Protein AF-A0AAU9SIA7-F1 (afdb_monomer)

pLDDT: mean 79.31, std 23.94, range [24.92, 98.81]

Mean predicted aligned error: 19.75 Å

Organism: Thlaspi arvense (NCBI:txid13288)

InterPro domains:
  IPR000008 C2 domain [PF00168] (32-119)
  IPR000008 C2 domain [PS50004] (15-132)
  IPR000008 C2 domain [SM00239] (33-128)
  IPR005844 Alpha-D-phosphohexomutase, alpha/beta/alpha domain I [PF02878] (260-401)
  IPR016055 Alpha-D-phosphohexomutase, alpha/beta/alpha I/II/III [SSF53738] (264-435)
  IPR035892 C2 domain superfamily [G3DSA:2.60.40.150] (27-204)
  IPR035892 C2 domain superfamily [SSF49562] (30-117)
  IPR050060 Phosphoglucosamine mutase [PTHR42946] (246-453)

Structure (mmCIF, N/CA/C/O backbone):
data_AF-A0AAU9SIA7-F1
#
_entry.id   AF-A0AAU9SIA7-F1
#
loop_
_atom_site.group_PDB
_atom_site.id
_atom_site.type_symbol
_atom_site.label_atom_id
_atom_site.label_alt_id
_atom_site.label_comp_id
_atom_site.label_asym_id
_atom_site.label_entity_id
_atom_site.label_seq_id
_atom_site.pdbx_PDB_ins_code
_atom_site.Cartn_x
_atom_site.Cartn_y
_atom_site.Cartn_z
_atom_site.occupancy
_atom_site.B_iso_or_equiv
_atom_site.auth_seq_id
_atom_site.auth_comp_id
_atom_site.auth_asym_id
_atom_site.auth_atom_id
_atom_site.pdbx_PDB_model_num
ATOM 1 N N . MET A 1 1 ? 28.183 68.498 29.800 1.00 51.16 1 MET A N 1
ATOM 2 C CA . MET A 1 1 ? 27.433 67.280 29.391 1.00 51.16 1 MET A CA 1
ATOM 3 C C . MET A 1 1 ? 28.199 66.303 28.470 1.00 51.16 1 MET A C 1
ATOM 5 O O . MET A 1 1 ? 27.934 65.109 28.551 1.00 51.16 1 MET A O 1
ATOM 9 N N . ASN A 1 2 ? 29.177 66.721 27.651 1.00 49.84 2 ASN A N 1
ATOM 10 C CA . ASN A 1 2 ? 29.656 65.903 26.511 1.00 49.84 2 ASN A CA 1
ATOM 11 C C . ASN A 1 2 ? 30.495 64.631 26.790 1.00 49.84 2 ASN A C 1
ATOM 13 O O . ASN A 1 2 ? 30.616 63.807 25.888 1.00 49.84 2 ASN A O 1
ATOM 17 N N . ARG A 1 3 ? 31.045 64.397 27.995 1.00 45.75 3 ARG A N 1
ATOM 18 C CA . ARG A 1 3 ? 31.874 63.191 28.264 1.00 45.75 3 ARG A CA 1
ATOM 19 C C . ARG A 1 3 ? 31.085 61.894 28.524 1.00 45.75 3 ARG A C 1
ATOM 21 O O . ARG A 1 3 ? 31.655 60.817 28.382 1.00 45.75 3 ARG A O 1
ATOM 28 N N . LYS A 1 4 ? 29.794 61.955 28.894 1.00 46.28 4 LYS A N 1
ATOM 29 C CA . LYS A 1 4 ? 28.974 60.740 29.119 1.00 46.28 4 LYS A CA 1
ATOM 30 C C . LYS A 1 4 ? 28.433 60.139 27.809 1.00 46.28 4 LYS A C 1
ATOM 32 O O . LYS A 1 4 ? 28.395 58.919 27.685 1.00 46.28 4 LYS A O 1
ATOM 37 N N . PHE A 1 5 ? 28.094 60.966 26.814 1.00 42.12 5 PHE A N 1
ATOM 38 C CA . PHE A 1 5 ? 27.547 60.504 25.527 1.00 42.12 5 PHE A CA 1
ATOM 39 C C . PHE A 1 5 ? 28.580 59.800 24.631 1.00 42.12 5 PHE A C 1
ATOM 41 O O . PHE A 1 5 ? 28.301 58.724 24.104 1.00 42.12 5 PHE A O 1
ATOM 48 N N . THR A 1 6 ? 29.794 60.347 24.501 1.00 47.41 6 THR A N 1
ATOM 49 C CA . THR A 1 6 ? 30.886 59.715 23.730 1.00 47.41 6 THR A CA 1
ATOM 50 C C . THR A 1 6 ? 31.327 58.382 24.329 1.00 47.41 6 THR A C 1
ATOM 52 O O . THR A 1 6 ? 31.588 57.433 23.593 1.00 47.41 6 THR A O 1
ATOM 55 N N . ARG A 1 7 ? 31.348 58.266 25.665 1.00 46.88 7 ARG A N 1
ATOM 56 C CA . ARG A 1 7 ? 31.687 57.005 26.344 1.00 46.88 7 ARG A CA 1
ATOM 57 C C . ARG A 1 7 ? 30.637 55.917 26.092 1.00 46.88 7 ARG A C 1
ATOM 59 O O . ARG A 1 7 ? 31.025 54.770 25.912 1.00 46.88 7 ARG A O 1
ATOM 66 N N . LYS A 1 8 ? 29.346 56.271 26.012 1.00 47.97 8 LYS A N 1
ATOM 67 C CA . LYS A 1 8 ? 28.257 55.321 25.717 1.00 47.97 8 LYS A CA 1
ATOM 68 C C . LYS A 1 8 ? 28.323 54.800 24.271 1.00 47.97 8 LYS A C 1
ATOM 70 O O . LYS A 1 8 ? 28.444 53.592 24.082 1.00 47.97 8 LYS A O 1
ATOM 75 N N . LYS A 1 9 ? 28.423 55.696 23.275 1.00 48.06 9 LYS A N 1
ATOM 76 C CA . LYS A 1 9 ? 28.573 55.319 21.850 1.00 48.06 9 LYS A CA 1
ATOM 77 C C . LYS A 1 9 ? 29.807 54.450 21.569 1.00 48.06 9 LYS A C 1
ATOM 79 O O . LYS A 1 9 ? 29.719 53.504 20.789 1.00 48.06 9 LYS A O 1
ATOM 84 N N . ASN A 1 10 ? 30.944 54.731 22.215 1.00 44.56 10 ASN A N 1
ATOM 85 C CA . ASN A 1 10 ? 32.169 53.926 22.074 1.00 44.56 10 ASN A CA 1
ATOM 86 C C . ASN A 1 10 ? 32.089 52.547 22.754 1.00 44.56 10 ASN A C 1
ATOM 88 O O . ASN A 1 10 ? 32.889 51.667 22.436 1.00 44.56 10 ASN A O 1
ATOM 92 N N . ILE A 1 11 ? 31.171 52.351 23.705 1.00 53.06 11 ILE A N 1
ATOM 93 C CA . ILE A 1 11 ? 30.908 51.041 24.314 1.00 53.06 11 ILE A CA 1
ATOM 94 C C . ILE A 1 11 ? 29.950 50.250 23.420 1.00 53.06 11 ILE A C 1
ATOM 96 O O . ILE A 1 11 ? 30.253 49.107 23.096 1.00 53.06 11 ILE A O 1
ATOM 100 N N . GLU A 1 12 ? 28.870 50.873 22.943 1.00 51.59 12 GLU A N 1
ATOM 101 C CA . GLU A 1 12 ? 27.910 50.267 22.007 1.00 51.59 12 GLU A CA 1
ATOM 102 C C . GLU A 1 12 ? 28.599 49.796 20.710 1.00 51.59 12 GLU A C 1
ATOM 104 O O . GLU A 1 12 ? 28.514 48.616 20.378 1.00 51.59 12 GLU A O 1
ATOM 109 N N . THR A 1 13 ? 29.409 50.636 20.049 1.00 50.31 13 THR A N 1
ATOM 110 C CA . THR A 1 13 ? 30.168 50.217 18.845 1.00 50.31 13 THR A CA 1
ATOM 111 C C . THR A 1 13 ? 31.193 49.116 19.118 1.00 50.31 13 THR A C 1
ATOM 113 O O . THR A 1 13 ? 31.375 48.236 18.279 1.00 50.31 13 THR A O 1
ATOM 116 N N . LYS A 1 14 ? 31.850 49.102 20.288 1.00 49.66 14 LYS A N 1
ATOM 117 C CA . LYS A 1 14 ? 32.759 48.002 20.659 1.00 49.66 14 LYS A CA 1
ATOM 118 C C . LYS A 1 14 ? 32.009 46.705 20.959 1.00 49.66 14 LYS A C 1
ATOM 120 O O . LYS A 1 14 ? 32.539 45.638 20.663 1.00 49.66 14 LYS A O 1
ATOM 125 N N . ILE A 1 15 ? 30.802 46.773 21.520 1.00 54.47 15 ILE A N 1
ATOM 126 C CA . ILE A 1 15 ? 29.936 45.607 21.729 1.00 54.47 15 ILE A CA 1
ATOM 127 C C . ILE A 1 15 ? 29.447 45.071 20.381 1.00 54.47 15 ILE A C 1
ATOM 129 O O . ILE A 1 15 ? 29.557 43.866 20.158 1.00 54.47 15 ILE A O 1
ATOM 133 N N . ASP A 1 16 ? 29.014 45.932 19.458 1.00 54.22 16 ASP A N 1
ATOM 134 C CA . ASP A 1 16 ? 28.589 45.522 18.115 1.00 54.22 16 ASP A CA 1
ATOM 135 C C . ASP A 1 16 ? 29.739 44.918 17.308 1.00 54.22 16 ASP A C 1
ATOM 137 O O . ASP A 1 16 ? 29.610 43.805 16.807 1.00 54.22 16 ASP A O 1
ATOM 141 N N . GLN A 1 17 ? 30.911 45.559 17.260 1.00 52.25 17 GLN A N 1
ATOM 142 C CA . GLN A 1 17 ? 32.085 45.002 16.574 1.00 52.25 17 GLN A CA 1
ATOM 143 C C . GLN A 1 17 ? 32.545 43.679 17.197 1.00 52.25 17 GLN A C 1
ATOM 145 O O . GLN A 1 17 ? 32.912 42.748 16.478 1.00 52.25 17 GLN A O 1
ATOM 150 N N . LYS A 1 18 ? 32.504 43.547 18.531 1.00 51.44 18 LYS A N 1
ATOM 151 C CA . LYS A 1 18 ? 32.840 42.289 19.214 1.00 51.44 18 LYS A CA 1
ATOM 152 C C . LYS A 1 18 ? 31.785 41.212 18.942 1.00 51.44 18 LYS A C 1
ATOM 154 O O . LYS A 1 18 ? 32.153 40.054 18.786 1.00 51.44 18 LYS A O 1
ATOM 159 N N . THR A 1 19 ? 30.511 41.581 18.805 1.00 49.34 19 THR A N 1
ATOM 160 C CA . THR A 1 19 ? 29.396 40.676 18.472 1.00 49.34 19 THR A CA 1
ATOM 161 C C . THR A 1 19 ? 29.426 40.249 17.006 1.00 49.34 19 THR A C 1
ATOM 163 O O . THR A 1 19 ? 29.299 39.060 16.725 1.00 49.34 19 THR A O 1
ATOM 166 N N . GLN A 1 20 ? 29.693 41.166 16.074 1.00 51.66 20 GLN A N 1
ATOM 167 C CA . GLN A 1 20 ? 29.930 40.878 14.658 1.00 51.66 20 GLN A CA 1
ATOM 168 C C . GLN A 1 20 ? 31.168 39.999 14.473 1.00 51.66 20 GLN A C 1
ATOM 170 O O . GLN A 1 20 ? 31.085 38.994 13.777 1.00 51.66 20 GLN A O 1
ATOM 175 N N . ARG A 1 21 ? 32.284 40.285 15.159 1.00 52.16 21 ARG A N 1
ATOM 176 C CA . ARG A 1 21 ? 33.480 39.426 15.133 1.00 52.16 21 ARG A CA 1
ATOM 177 C C . ARG A 1 21 ? 33.203 38.043 15.731 1.00 52.16 21 ARG A C 1
ATOM 179 O O . ARG A 1 21 ? 33.683 37.060 15.187 1.00 52.16 21 ARG A O 1
ATOM 186 N N . LYS A 1 22 ? 32.383 37.938 16.786 1.00 48.84 22 LYS A N 1
ATOM 187 C CA . LYS A 1 22 ? 31.958 36.649 17.369 1.00 48.84 22 LYS A CA 1
ATOM 188 C C . LYS A 1 22 ? 30.966 35.890 16.473 1.00 48.84 22 LYS A C 1
ATOM 190 O O . LYS A 1 22 ? 31.007 34.666 16.457 1.00 48.84 22 LYS A O 1
ATOM 195 N N . LYS A 1 23 ? 30.119 36.588 15.701 1.00 50.69 23 LYS A N 1
ATOM 196 C CA . LYS A 1 23 ? 29.309 36.009 14.611 1.00 50.69 23 LYS A CA 1
ATOM 197 C C . LYS A 1 23 ? 30.199 35.512 13.468 1.00 50.69 23 LYS A C 1
ATOM 199 O O . LYS A 1 23 ? 29.994 34.397 13.015 1.00 50.69 23 LYS A O 1
ATOM 204 N N . ARG A 1 24 ? 31.203 36.291 13.052 1.00 46.19 24 ARG A N 1
ATOM 205 C CA . ARG A 1 24 ? 32.130 35.940 11.965 1.00 46.19 24 ARG A CA 1
ATOM 206 C C . ARG A 1 24 ? 32.984 34.718 12.312 1.00 46.19 24 ARG A C 1
ATOM 208 O O . ARG A 1 24 ? 32.938 33.740 11.583 1.00 46.19 24 ARG A O 1
ATOM 215 N N . LEU A 1 25 ? 33.595 34.705 13.500 1.00 49.53 25 LEU A N 1
ATOM 216 C CA . LEU A 1 25 ? 34.307 33.537 14.041 1.00 49.53 25 LEU A CA 1
ATOM 217 C C . LEU A 1 25 ? 33.399 32.297 14.184 1.00 49.53 25 LEU A C 1
ATOM 219 O O . LEU A 1 25 ? 33.866 31.177 14.043 1.00 49.53 25 LEU A O 1
ATOM 223 N N . LYS A 1 26 ? 32.088 32.471 14.427 1.00 49.59 26 LYS A N 1
ATOM 224 C CA . LYS A 1 26 ? 31.115 31.359 14.425 1.00 49.59 26 LYS A CA 1
ATOM 225 C C . LYS A 1 26 ? 30.812 30.798 13.029 1.00 49.59 26 LYS A C 1
ATOM 227 O O . LYS A 1 26 ? 30.365 29.655 12.958 1.00 49.59 26 LYS A O 1
ATOM 232 N N . MET A 1 27 ? 30.990 31.600 11.976 1.00 47.31 27 MET A N 1
ATOM 233 C CA . MET A 1 27 ? 30.768 31.225 10.572 1.00 47.31 27 MET A CA 1
ATOM 234 C C 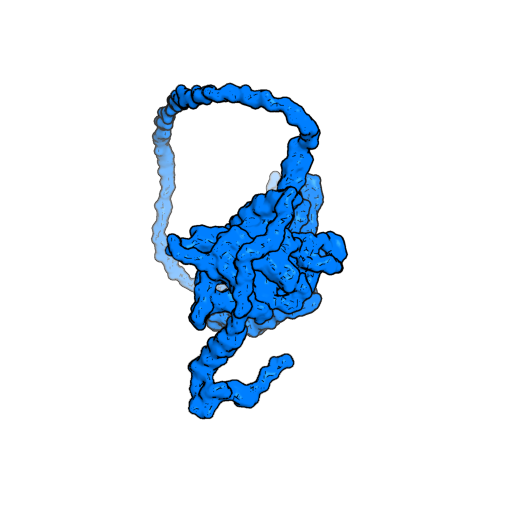. MET A 1 27 ? 32.026 30.621 9.932 1.00 47.31 27 MET A C 1
ATOM 236 O O . MET A 1 27 ? 31.904 29.737 9.097 1.00 47.31 27 MET A O 1
ATOM 240 N N . GLU A 1 28 ? 33.217 31.059 10.353 1.00 48.44 28 GLU A N 1
ATOM 241 C CA . GLU A 1 28 ? 34.524 30.573 9.870 1.00 48.44 28 GLU A CA 1
ATOM 242 C C . GLU A 1 28 ? 34.803 29.087 10.248 1.00 48.44 28 GLU A C 1
ATOM 244 O O . GLU A 1 28 ? 35.730 28.488 9.718 1.00 48.44 28 GLU A O 1
ATOM 249 N N . GLU A 1 29 ? 33.975 28.466 11.105 1.00 55.00 29 GLU A N 1
ATOM 250 C CA . GLU A 1 29 ? 33.994 27.025 11.452 1.00 55.00 29 GLU A CA 1
ATOM 251 C C . GLU A 1 29 ? 32.962 26.164 10.681 1.00 55.00 29 GLU A C 1
ATOM 253 O O . GLU A 1 29 ? 32.796 24.981 10.985 1.00 55.00 29 GLU A O 1
ATOM 258 N N . LEU A 1 30 ? 32.185 26.737 9.755 1.00 57.25 30 LEU A N 1
ATOM 259 C CA . LEU A 1 30 ? 31.137 25.998 9.038 1.00 57.25 30 LEU A CA 1
ATOM 260 C C . LEU A 1 30 ? 31.695 25.295 7.798 1.00 57.25 30 LEU A C 1
ATOM 262 O O . LEU A 1 30 ? 32.313 25.930 6.949 1.00 57.25 30 LEU A O 1
ATOM 266 N N . ALA A 1 31 ? 31.379 24.008 7.640 1.00 69.81 31 ALA A N 1
ATOM 267 C CA . ALA A 1 31 ? 31.553 23.305 6.371 1.00 69.81 31 ALA A CA 1
ATOM 268 C C . ALA A 1 31 ? 30.556 23.819 5.314 1.00 69.81 31 ALA A C 1
ATOM 270 O O . ALA A 1 31 ? 30.897 23.898 4.140 1.00 69.81 31 ALA A O 1
ATOM 271 N N . GLY A 1 32 ? 29.341 24.194 5.737 1.00 86.44 32 GLY A N 1
ATOM 272 C CA . GLY A 1 32 ? 28.326 24.856 4.911 1.00 86.44 32 GLY A CA 1
ATOM 273 C C . GLY A 1 32 ? 26.919 24.733 5.498 1.00 86.44 32 GLY A C 1
ATOM 274 O O . GLY A 1 32 ? 26.761 24.480 6.696 1.00 86.44 32 GLY A O 1
ATOM 275 N N . LEU A 1 33 ? 25.891 24.930 4.669 1.00 92.50 33 LEU A N 1
ATOM 276 C CA . LEU A 1 33 ? 24.486 24.846 5.074 1.00 92.50 33 LEU A CA 1
ATOM 277 C C . LEU A 1 33 ? 23.788 23.678 4.365 1.00 92.50 33 LEU A C 1
ATOM 279 O O . LEU A 1 33 ? 23.807 23.587 3.140 1.00 92.50 33 LEU A O 1
ATOM 283 N N . LEU A 1 34 ? 23.122 22.818 5.135 1.00 95.19 34 LEU A N 1
ATOM 284 C CA . LEU A 1 34 ? 22.286 21.735 4.621 1.00 95.19 34 LEU A CA 1
ATOM 285 C C . LEU A 1 34 ? 20.816 22.130 4.755 1.00 95.19 34 LEU A C 1
ATOM 287 O O . LEU A 1 34 ? 20.315 22.302 5.869 1.00 95.19 34 LEU A O 1
ATOM 291 N N . ARG A 1 35 ? 20.119 22.248 3.627 1.00 97.38 35 ARG A N 1
ATOM 292 C CA . ARG A 1 35 ? 18.672 22.433 3.586 1.00 97.38 35 ARG A CA 1
ATOM 293 C C . ARG A 1 35 ? 17.982 21.077 3.600 1.00 97.38 35 ARG A C 1
ATOM 295 O O . ARG A 1 35 ? 18.260 20.226 2.761 1.00 97.38 35 ARG A O 1
ATOM 302 N N . ILE A 1 36 ? 17.056 20.909 4.536 1.00 98.31 36 ILE A N 1
ATOM 303 C CA . ILE A 1 36 ? 16.201 19.734 4.665 1.00 98.31 36 ILE A CA 1
ATOM 304 C C . ILE A 1 36 ? 14.770 20.192 4.406 1.00 98.31 36 ILE A C 1
ATOM 306 O O . ILE A 1 36 ? 14.149 20.848 5.244 1.00 98.31 36 ILE A O 1
ATOM 310 N N . ARG A 1 37 ? 14.247 19.873 3.223 1.00 98.38 37 ARG A N 1
ATOM 311 C CA . ARG A 1 37 ? 12.842 20.085 2.883 1.00 98.38 37 ARG A CA 1
ATOM 312 C C . ARG A 1 37 ? 12.034 18.910 3.420 1.00 98.38 37 ARG A C 1
ATOM 314 O O . ARG A 1 37 ? 12.098 17.817 2.868 1.00 98.38 37 ARG A O 1
ATOM 321 N N . VAL A 1 38 ? 11.271 19.136 4.482 1.00 98.38 38 VAL A N 1
ATOM 322 C CA . VAL A 1 38 ? 10.319 18.168 5.034 1.00 98.38 38 VAL A CA 1
ATOM 323 C C . VAL A 1 38 ? 9.035 18.266 4.214 1.00 98.38 38 VAL A C 1
ATOM 325 O O . VAL A 1 38 ? 8.311 19.258 4.309 1.00 98.38 38 VAL A O 1
ATOM 328 N N . LYS A 1 39 ? 8.766 17.270 3.362 1.00 98.19 39 LYS A N 1
ATOM 329 C CA . LYS A 1 39 ? 7.631 17.311 2.429 1.00 98.19 39 LYS A CA 1
ATOM 330 C C . LYS A 1 39 ? 6.341 16.910 3.132 1.00 98.19 39 LYS A C 1
ATOM 332 O O . LYS A 1 39 ? 5.441 17.737 3.273 1.00 98.19 39 LYS A O 1
ATOM 337 N N . LYS A 1 40 ? 6.263 15.669 3.615 1.00 98.06 40 LYS A N 1
ATOM 338 C CA . LYS A 1 40 ? 5.059 15.121 4.252 1.00 98.06 40 LYS A CA 1
ATOM 339 C C . LYS A 1 40 ? 5.355 13.990 5.229 1.00 98.06 40 LYS A C 1
ATOM 341 O O . LYS A 1 40 ? 6.380 13.321 5.116 1.00 98.06 40 LYS A O 1
ATOM 346 N N . GLY A 1 41 ? 4.430 13.771 6.156 1.00 97.94 41 GLY A N 1
ATOM 347 C CA . GLY A 1 41 ? 4.329 12.543 6.936 1.00 97.94 41 GLY A CA 1
ATOM 348 C C . GLY A 1 41 ? 3.362 11.567 6.267 1.00 97.94 41 GLY A C 1
ATOM 349 O O . GLY A 1 41 ? 2.404 11.986 5.619 1.00 97.94 41 GLY A O 1
ATOM 350 N N . ILE A 1 42 ? 3.617 10.272 6.418 1.00 97.38 42 ILE A N 1
ATOM 351 C CA . ILE A 1 42 ? 2.838 9.186 5.820 1.00 97.38 42 ILE A CA 1
ATOM 352 C C . ILE A 1 42 ? 2.457 8.222 6.941 1.00 97.38 42 ILE A C 1
ATOM 354 O O . ILE A 1 42 ? 3.335 7.665 7.597 1.00 97.38 42 ILE A O 1
ATOM 358 N N . ASN A 1 43 ? 1.154 8.027 7.160 1.00 95.81 43 ASN A N 1
ATOM 359 C CA . ASN A 1 43 ? 0.592 7.128 8.170 1.00 95.81 43 ASN A CA 1
ATOM 360 C C . ASN A 1 43 ? 1.272 7.261 9.549 1.00 95.81 43 ASN A C 1
ATOM 362 O O . ASN A 1 43 ? 1.670 6.267 10.165 1.00 95.81 43 ASN A O 1
ATOM 366 N N . LEU A 1 44 ? 1.459 8.504 10.003 1.00 95.62 44 LEU A N 1
ATOM 367 C CA . LEU A 1 44 ? 2.013 8.793 11.320 1.00 95.62 44 LEU A CA 1
ATOM 368 C C . LEU A 1 44 ? 1.133 8.178 12.412 1.00 95.62 44 LEU A C 1
ATOM 370 O O . LEU A 1 44 ? -0.066 7.965 12.223 1.00 95.62 44 LEU A O 1
ATOM 374 N N . ALA A 1 45 ? 1.739 7.922 13.566 1.00 90.62 45 ALA A N 1
ATOM 375 C CA . ALA A 1 45 ? 1.021 7.533 14.768 1.00 90.62 45 ALA A CA 1
ATOM 376 C C . ALA A 1 45 ? -0.140 8.475 15.121 1.00 90.62 45 ALA A C 1
ATOM 378 O O . ALA A 1 45 ? -0.237 9.603 14.640 1.00 90.62 45 ALA A O 1
ATOM 379 N N . ARG A 1 46 ? -1.006 7.992 16.009 1.00 89.12 46 ARG A N 1
ATOM 380 C CA . ARG A 1 46 ? -2.095 8.759 16.612 1.00 89.12 46 ARG A CA 1
ATOM 381 C C . ARG A 1 46 ? -1.800 8.940 18.101 1.00 89.12 46 ARG A C 1
ATOM 383 O O . ARG A 1 46 ? -1.461 7.954 18.759 1.00 89.12 46 ARG A O 1
ATOM 390 N N . ARG A 1 47 ? -1.914 10.156 18.637 1.00 88.44 47 ARG A N 1
ATOM 391 C CA . ARG A 1 47 ? -1.820 10.409 20.092 1.00 88.44 47 ARG A CA 1
ATOM 392 C C . ARG A 1 47 ? -3.090 11.058 20.650 1.00 88.44 47 ARG A C 1
ATOM 394 O O . ARG A 1 47 ? -3.501 10.679 21.742 1.00 88.44 47 ARG A O 1
ATOM 401 N N . ASP A 1 48 ? -3.799 11.862 19.858 1.00 73.56 48 ASP A N 1
ATOM 402 C CA . ASP A 1 48 ? -5.161 12.308 20.177 1.00 73.56 48 ASP A CA 1
ATOM 403 C C . ASP A 1 48 ? -6.254 11.277 19.825 1.00 73.56 48 ASP A C 1
ATOM 405 O O . ASP A 1 48 ? -6.055 10.304 19.099 1.00 73.56 48 ASP A O 1
ATOM 409 N N . SER A 1 49 ? -7.476 11.513 20.314 1.00 68.62 49 SER A N 1
ATOM 410 C CA . SER A 1 49 ? -8.620 10.589 20.165 1.00 68.62 49 SER A CA 1
ATOM 411 C C . SER A 1 49 ? -8.930 10.211 18.702 1.00 68.62 49 SER A C 1
ATOM 413 O O . SER A 1 49 ? -9.241 9.058 18.391 1.00 68.62 49 SER A O 1
ATOM 415 N N . LEU A 1 50 ? -8.846 11.180 17.781 1.00 63.16 50 LEU A N 1
ATOM 416 C CA . LEU A 1 50 ? -9.280 11.023 16.385 1.00 63.16 50 LEU A CA 1
ATOM 417 C C . LEU A 1 50 ? -8.159 11.152 15.345 1.00 63.16 50 LEU A C 1
ATOM 419 O O . LEU A 1 50 ? -8.341 10.687 14.220 1.00 63.16 50 LEU A O 1
ATOM 423 N N . SER A 1 51 ? -7.017 11.743 15.692 1.00 83.88 51 SER A N 1
ATOM 424 C CA . SER A 1 51 ? -5.900 12.000 14.775 1.00 83.88 51 SER A CA 1
ATOM 425 C C . SER A 1 51 ? -4.678 12.460 15.583 1.00 83.88 51 SER A C 1
ATOM 427 O O . SER A 1 51 ? -4.549 12.098 16.747 1.00 83.88 51 SER A O 1
ATOM 429 N N . SER A 1 52 ? -3.807 13.258 14.979 1.00 90.38 52 SER A N 1
ATOM 430 C CA . SER A 1 52 ? -2.756 14.010 15.660 1.00 90.38 52 SER A CA 1
ATOM 431 C C . SER A 1 52 ? -2.621 15.399 15.041 1.00 90.38 52 SER A C 1
ATOM 433 O O . SER A 1 52 ? -2.976 15.593 13.874 1.00 90.38 52 SER A O 1
ATOM 435 N N . ASP A 1 53 ? -2.023 16.323 15.782 1.00 93.00 53 ASP A N 1
ATOM 436 C CA . ASP A 1 53 ? -1.530 17.629 15.351 1.00 93.00 53 ASP A CA 1
ATOM 437 C C . ASP A 1 53 ? 0.009 17.579 15.132 1.00 93.00 53 ASP A C 1
ATOM 439 O O . ASP A 1 53 ? 0.778 18.195 15.884 1.00 93.00 53 ASP A O 1
ATOM 443 N N . PRO A 1 54 ? 0.538 16.833 14.138 1.00 96.62 54 PRO A N 1
ATOM 444 C CA . PRO A 1 54 ? 1.967 16.563 14.060 1.00 96.62 54 PRO A CA 1
ATOM 445 C C . PRO A 1 54 ? 2.813 17.774 13.634 1.00 96.62 54 PRO A C 1
ATOM 447 O O . PRO A 1 54 ? 2.497 18.529 12.704 1.00 96.62 54 PRO A O 1
ATOM 450 N N . PHE A 1 55 ? 3.982 17.898 14.261 1.00 97.31 55 PHE A N 1
ATOM 451 C CA . PHE A 1 55 ? 5.078 18.765 13.827 1.00 97.31 55 PHE A CA 1
ATOM 452 C C . PHE A 1 55 ? 6.426 18.045 13.896 1.00 97.31 55 PHE A C 1
ATOM 454 O O . PHE A 1 55 ? 6.649 17.164 14.728 1.00 97.31 55 PHE A O 1
ATOM 461 N N . VAL A 1 56 ? 7.353 18.456 13.030 1.00 97.88 56 VAL A N 1
ATOM 462 C CA . VAL A 1 56 ? 8.706 17.891 12.973 1.00 97.88 56 VAL A CA 1
ATOM 463 C C . VAL A 1 56 ? 9.696 18.754 13.747 1.00 97.88 56 VAL A C 1
ATOM 465 O O . VAL A 1 56 ? 9.658 19.986 13.709 1.00 97.88 56 VAL A O 1
ATOM 468 N N . VAL A 1 57 ? 10.619 18.094 14.436 1.00 98.12 57 VAL A N 1
ATOM 469 C CA . VAL A 1 57 ? 11.790 18.684 15.076 1.00 98.12 57 VAL A CA 1
ATOM 470 C C . VAL A 1 57 ? 13.037 18.035 14.493 1.00 98.12 57 VAL A C 1
ATOM 472 O O . VAL A 1 57 ? 13.192 16.820 14.573 1.00 98.12 57 VAL A O 1
ATOM 475 N N . ILE A 1 58 ? 13.947 18.842 13.953 1.00 98.06 58 ILE A N 1
ATOM 476 C CA . ILE A 1 58 ? 15.260 18.383 13.493 1.00 98.06 58 ILE A CA 1
ATOM 477 C C . ILE A 1 58 ? 16.321 18.820 14.504 1.00 98.06 58 ILE A C 1
ATOM 479 O O . ILE A 1 58 ? 16.350 19.987 14.904 1.00 98.06 58 ILE A O 1
ATOM 483 N N . THR A 1 59 ? 17.203 17.907 14.914 1.00 96.44 59 THR A N 1
ATOM 484 C CA . THR A 1 59 ? 18.333 18.204 15.808 1.00 96.44 59 THR A CA 1
ATOM 485 C C . THR A 1 59 ? 19.667 17.758 15.225 1.00 96.44 59 THR A C 1
ATOM 487 O O . THR A 1 59 ? 19.756 16.717 14.582 1.00 96.44 59 THR A O 1
ATOM 490 N N . MET A 1 60 ? 20.717 18.539 15.480 1.00 93.94 60 MET A N 1
ATOM 491 C CA . MET A 1 60 ? 22.106 18.167 15.200 1.00 93.94 60 MET A CA 1
ATOM 492 C C . MET A 1 60 ? 23.022 18.895 16.189 1.00 93.94 60 MET A C 1
ATOM 494 O O . MET A 1 60 ? 23.081 20.130 16.199 1.00 93.94 60 MET A O 1
ATOM 498 N N . GLY A 1 61 ? 23.676 18.139 17.072 1.00 89.06 61 GLY A N 1
ATOM 499 C CA . GLY A 1 61 ? 24.478 18.692 18.164 1.00 89.06 61 GLY A CA 1
ATOM 500 C C . GLY A 1 61 ? 23.666 19.649 19.045 1.00 89.06 61 GLY A C 1
ATOM 501 O O . GLY A 1 61 ? 22.722 19.247 19.720 1.00 89.06 61 GLY A O 1
ATOM 502 N N . THR A 1 62 ? 24.025 20.936 19.025 1.00 87.69 62 THR A N 1
ATOM 503 C CA . THR A 1 62 ? 23.317 22.004 19.766 1.00 87.69 62 THR A CA 1
ATOM 504 C C . THR A 1 62 ? 22.215 22.707 18.963 1.00 87.69 62 THR A C 1
ATOM 506 O O . THR A 1 62 ? 21.508 23.556 19.506 1.00 87.69 62 THR A O 1
ATOM 509 N N . GLN A 1 63 ? 22.053 22.386 17.676 1.00 92.69 63 GLN A N 1
ATOM 510 C CA . GLN A 1 63 ? 21.019 22.968 16.822 1.00 92.69 63 GLN A CA 1
ATOM 511 C C . GLN A 1 63 ? 19.708 22.194 16.967 1.00 92.69 63 GLN A C 1
ATOM 513 O O . GLN A 1 63 ? 19.695 20.964 16.935 1.00 92.69 63 GLN A O 1
ATOM 518 N N . LYS A 1 64 ? 18.602 22.932 17.097 1.00 95.44 64 LYS A N 1
ATOM 519 C CA . LYS A 1 64 ? 17.234 22.409 17.136 1.00 95.44 64 LYS A CA 1
ATOM 520 C C . LYS A 1 64 ? 16.340 23.313 16.294 1.00 95.44 64 LYS A C 1
ATOM 522 O O . LYS A 1 64 ? 16.193 24.491 16.611 1.00 95.44 64 LYS A O 1
ATOM 527 N N . LEU A 1 65 ? 15.752 22.757 15.243 1.00 95.94 65 LEU A N 1
ATOM 528 C CA . LEU A 1 65 ? 14.786 23.417 14.370 1.00 95.94 65 LEU A CA 1
ATOM 529 C C . LEU A 1 65 ? 13.418 22.767 14.594 1.00 95.94 65 LEU A C 1
ATOM 531 O O . LEU A 1 65 ? 13.336 21.546 14.699 1.00 95.94 65 LEU A O 1
ATOM 535 N N . LYS A 1 66 ? 12.355 23.568 14.689 1.00 96.00 66 LYS A N 1
ATOM 536 C CA . LYS A 1 66 ? 10.965 23.100 14.784 1.00 96.00 66 LYS A CA 1
ATOM 537 C C . LYS A 1 66 ? 10.211 23.614 13.562 1.00 96.00 66 LYS A C 1
ATOM 539 O O . LYS A 1 66 ? 10.233 24.818 13.325 1.00 96.00 66 LYS A O 1
ATOM 544 N N . GLY A 1 67 ? 9.563 22.707 12.839 1.00 95.12 67 GLY A N 1
ATOM 545 C CA . GLY A 1 67 ? 8.634 23.040 11.766 1.00 95.12 67 GLY A CA 1
ATOM 546 C C . GLY A 1 67 ? 7.230 23.376 12.273 1.00 95.12 67 GLY A C 1
ATOM 547 O O . GLY A 1 67 ? 6.932 23.314 13.475 1.00 95.12 67 GLY A O 1
ATOM 548 N N . ARG A 1 68 ? 6.353 23.721 11.334 1.00 94.12 68 ARG A N 1
ATOM 549 C CA . ARG A 1 68 ? 4.940 24.019 11.558 1.00 94.12 68 ARG A CA 1
ATOM 550 C C . ARG A 1 68 ? 4.166 22.787 12.027 1.00 94.12 68 ARG A C 1
ATOM 552 O O . ARG A 1 68 ? 4.465 21.651 11.660 1.00 94.12 68 ARG A O 1
ATOM 559 N N . THR A 1 69 ? 3.113 23.039 12.791 1.00 95.62 69 THR A N 1
ATOM 560 C CA . THR A 1 69 ? 2.096 22.034 13.106 1.00 95.62 69 THR A CA 1
ATOM 561 C C . THR A 1 69 ? 1.054 21.989 11.992 1.00 95.62 69 THR A C 1
ATOM 563 O O . THR A 1 69 ? 0.611 23.040 11.525 1.00 95.62 69 THR A O 1
ATOM 566 N N . VAL A 1 70 ? 0.647 20.786 11.589 1.00 93.62 70 VAL A N 1
ATOM 567 C CA . VAL A 1 70 ? -0.556 20.554 10.774 1.00 93.62 70 VAL A CA 1
ATOM 568 C C . VAL A 1 70 ? -1.589 19.912 11.691 1.00 93.62 70 VAL A C 1
ATOM 570 O O . VAL A 1 70 ? -1.257 18.937 12.349 1.00 93.62 70 VAL A O 1
ATOM 573 N N . MET A 1 71 ? -2.802 20.461 11.769 1.00 91.12 71 MET A N 1
ATOM 574 C CA . MET A 1 71 ? -3.804 19.978 12.727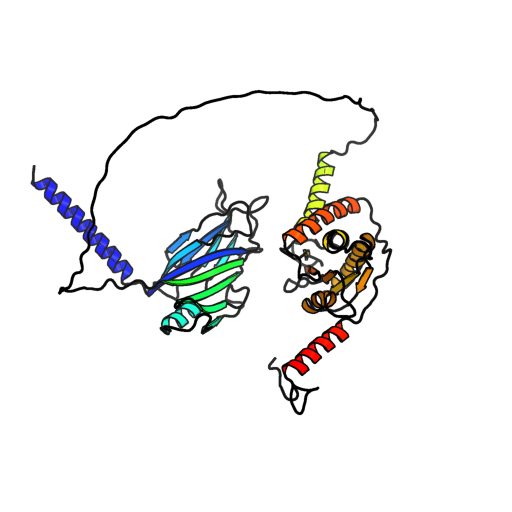 1.00 91.12 71 MET A CA 1
ATOM 575 C C . MET A 1 71 ? -4.583 18.769 12.197 1.00 91.12 71 MET A C 1
ATOM 577 O O . MET A 1 71 ? -4.896 18.711 11.004 1.00 91.12 71 MET A O 1
ATOM 581 N N . ASN A 1 72 ? -4.961 17.866 13.100 1.00 87.31 72 ASN A N 1
ATOM 582 C CA . ASN A 1 72 ? -5.879 16.746 12.910 1.00 87.31 72 ASN A CA 1
ATOM 583 C C . ASN A 1 72 ? -5.556 15.855 11.692 1.00 87.31 72 ASN A C 1
ATOM 585 O O . ASN A 1 72 ? -6.458 15.322 11.043 1.00 87.31 72 ASN A O 1
ATOM 589 N N . ASN A 1 73 ? -4.276 15.652 11.365 1.00 91.25 73 ASN A N 1
ATOM 590 C CA . ASN A 1 73 ? -3.866 14.913 10.172 1.00 91.25 73 ASN A CA 1
ATOM 591 C C . ASN A 1 73 ? -2.588 14.074 10.372 1.00 91.25 73 ASN A C 1
ATOM 593 O O . ASN A 1 73 ? -1.478 14.591 10.277 1.00 91.25 73 ASN A O 1
ATOM 597 N N . CYS A 1 74 ? -2.742 12.752 10.517 1.00 93.50 74 CYS A N 1
ATOM 598 C CA . CYS A 1 74 ? -1.643 11.770 10.515 1.00 93.50 74 CYS A CA 1
ATOM 599 C C . CYS A 1 74 ? -0.945 11.575 9.142 1.00 93.50 74 CYS A C 1
ATOM 601 O O . CYS A 1 74 ? 0.015 10.812 9.046 1.00 93.50 74 CYS A O 1
ATOM 603 N N . ASN A 1 75 ? -1.389 12.253 8.078 1.00 96.62 75 ASN A N 1
ATOM 604 C CA . ASN A 1 75 ? -0.726 12.334 6.767 1.00 96.62 75 ASN A CA 1
ATOM 605 C C . ASN A 1 75 ? -0.456 13.812 6.390 1.00 96.62 75 ASN A C 1
ATOM 607 O O . ASN A 1 75 ? -1.022 14.327 5.419 1.00 96.62 75 ASN A O 1
ATOM 611 N N . PRO A 1 76 ? 0.325 14.553 7.197 1.00 97.06 76 PRO A N 1
ATOM 612 C CA . PRO A 1 76 ? 0.469 15.996 7.062 1.00 97.06 76 PRO A CA 1
ATOM 613 C C . PRO A 1 76 ? 1.357 16.359 5.872 1.00 97.06 76 PRO A C 1
ATOM 615 O O . PRO A 1 76 ? 2.468 15.851 5.745 1.00 97.06 76 PRO A O 1
ATOM 618 N N . GLU A 1 77 ? 0.934 17.317 5.051 1.00 97.56 77 GLU A N 1
ATOM 619 C CA . GLU A 1 77 ? 1.826 17.978 4.096 1.00 97.56 77 GLU A CA 1
ATOM 620 C C . GLU A 1 77 ? 2.442 19.221 4.748 1.00 97.56 77 GLU A C 1
ATOM 622 O O . GLU A 1 77 ? 1.772 20.235 4.969 1.00 97.56 77 GLU A O 1
ATOM 627 N N . TRP A 1 78 ? 3.731 19.159 5.080 1.00 97.69 78 TRP A N 1
ATOM 628 C CA . TRP A 1 78 ? 4.467 20.289 5.652 1.00 97.69 78 TRP A CA 1
ATOM 629 C C . TRP A 1 78 ? 5.058 21.188 4.565 1.00 97.69 78 TRP A C 1
ATOM 631 O O . TRP A 1 78 ? 4.896 22.405 4.640 1.00 97.69 78 TRP A O 1
ATOM 641 N N . ASN A 1 79 ? 5.686 20.596 3.544 1.00 96.81 79 ASN A N 1
ATOM 642 C CA . ASN A 1 79 ? 6.379 21.284 2.449 1.00 96.81 79 ASN A CA 1
ATOM 643 C C . ASN A 1 79 ? 7.276 22.445 2.933 1.00 96.81 79 ASN A C 1
ATOM 645 O O . ASN A 1 79 ? 7.310 23.521 2.335 1.00 96.81 79 ASN A O 1
ATOM 649 N N . GLU A 1 80 ? 7.993 22.219 4.034 1.00 95.31 80 GLU A N 1
ATOM 650 C CA . GLU A 1 80 ? 8.734 23.235 4.785 1.00 95.31 80 GLU A CA 1
ATOM 651 C C . GLU A 1 80 ? 10.246 23.008 4.692 1.00 95.31 80 GLU A C 1
ATOM 653 O O . GLU A 1 80 ? 10.718 21.873 4.709 1.00 95.31 80 GLU A O 1
ATOM 658 N N . GLU A 1 81 ? 11.021 24.089 4.601 1.00 97.75 81 GLU A N 1
ATOM 659 C CA . GLU A 1 81 ? 12.479 24.038 4.474 1.00 97.75 81 GLU A CA 1
ATOM 660 C C . GLU A 1 81 ? 13.167 24.424 5.789 1.00 97.75 81 GLU A C 1
ATOM 662 O O . GLU A 1 81 ? 13.096 25.570 6.232 1.00 97.75 81 GLU A O 1
ATOM 667 N N . LEU A 1 82 ? 13.871 23.468 6.397 1.00 96.75 82 LEU A N 1
ATOM 668 C CA . LEU A 1 82 ? 14.636 23.647 7.629 1.00 96.75 82 LEU A CA 1
ATOM 669 C C . LEU A 1 82 ? 16.137 23.554 7.314 1.00 96.75 82 LEU A C 1
ATOM 671 O O . LEU A 1 82 ? 16.607 22.534 6.814 1.00 96.75 82 LEU A O 1
ATOM 675 N N . THR A 1 83 ? 16.903 24.610 7.601 1.00 96.69 83 THR A N 1
ATOM 676 C CA . THR A 1 83 ? 18.327 24.701 7.219 1.00 96.69 83 THR A CA 1
ATOM 677 C C . THR A 1 83 ? 19.254 24.573 8.427 1.00 96.69 83 THR A C 1
ATOM 679 O O . THR A 1 83 ? 19.265 25.441 9.301 1.00 96.69 83 THR A O 1
ATOM 682 N N . LEU A 1 84 ? 20.066 23.513 8.457 1.00 93.94 84 LEU A N 1
ATOM 683 C CA . LEU A 1 84 ? 21.108 23.275 9.460 1.00 93.94 84 LEU A CA 1
ATOM 684 C C . LEU A 1 84 ? 22.461 23.834 9.009 1.00 93.94 84 LEU A C 1
ATOM 686 O O . LEU A 1 84 ? 22.823 23.740 7.837 1.00 93.94 84 LEU A O 1
ATOM 690 N N . ALA A 1 85 ? 23.255 24.336 9.954 1.00 91.62 85 ALA A N 1
ATOM 691 C CA . ALA A 1 85 ? 24.641 24.716 9.704 1.00 91.62 85 ALA A CA 1
ATOM 692 C C . ALA A 1 85 ? 25.583 23.550 10.038 1.00 91.62 85 ALA A C 1
ATOM 694 O O . ALA A 1 85 ? 25.764 23.207 11.208 1.00 91.62 85 ALA A O 1
ATOM 695 N N . ILE A 1 86 ? 26.175 22.923 9.020 1.00 89.31 86 ILE A N 1
ATOM 696 C CA . ILE A 1 86 ? 27.041 21.751 9.182 1.00 89.31 86 ILE A CA 1
ATOM 697 C C . ILE A 1 86 ? 28.426 22.199 9.657 1.00 89.31 86 ILE A C 1
ATOM 699 O O . ILE A 1 86 ? 29.142 22.893 8.938 1.00 89.31 86 ILE A O 1
ATOM 703 N N . LYS A 1 87 ? 28.801 21.787 10.874 1.00 81.94 87 LYS A N 1
ATOM 704 C CA . LYS A 1 87 ? 30.151 21.961 11.443 1.00 81.94 87 LYS A CA 1
ATOM 705 C C . LYS A 1 87 ? 30.963 20.682 11.346 1.00 81.94 87 LYS A C 1
ATOM 707 O O . LYS A 1 87 ? 31.987 20.632 10.672 1.00 81.94 87 LYS A O 1
ATOM 712 N N . HIS A 1 88 ? 30.468 19.631 11.989 1.00 78.94 88 HIS A N 1
ATOM 713 C CA . HIS A 1 88 ? 31.120 18.334 12.041 1.00 78.94 88 HIS A CA 1
ATOM 714 C C . HIS A 1 88 ? 30.232 17.308 11.321 1.00 78.94 88 HIS A C 1
ATOM 716 O O . HIS A 1 88 ? 29.147 17.005 11.811 1.00 78.94 88 HIS A O 1
ATOM 722 N N . PRO A 1 89 ? 30.658 16.743 10.174 1.00 78.50 89 PRO A N 1
ATOM 723 C CA . PRO A 1 89 ? 29.820 15.860 9.350 1.00 78.50 89 PRO A CA 1
ATOM 724 C C . PRO A 1 89 ? 29.538 14.486 9.987 1.00 78.50 89 PRO A C 1
ATOM 726 O O . PRO A 1 89 ? 28.831 13.671 9.405 1.00 78.50 89 PRO A O 1
ATOM 729 N N . ASN A 1 90 ? 30.109 14.226 11.167 1.00 83.19 90 ASN A N 1
ATOM 730 C CA . ASN A 1 90 ? 29.880 13.024 11.965 1.00 83.19 90 ASN A CA 1
ATOM 731 C C . ASN A 1 90 ? 28.828 13.229 13.072 1.00 83.19 90 ASN A C 1
ATOM 733 O O . ASN A 1 90 ? 28.498 12.264 13.758 1.00 83.19 90 ASN A O 1
ATOM 737 N N . GLU A 1 91 ? 28.319 14.451 13.281 1.00 86.50 91 GLU A N 1
ATOM 738 C CA . GLU A 1 91 ? 27.209 14.675 14.213 1.00 86.50 91 GLU A CA 1
ATOM 739 C C . GLU A 1 91 ? 25.914 14.049 13.664 1.00 86.50 91 GLU A C 1
ATOM 741 O O . GLU A 1 91 ? 25.593 14.244 12.490 1.00 86.50 91 GLU A O 1
ATOM 746 N N . PRO A 1 92 ? 25.146 13.308 14.485 1.00 89.56 92 PRO A N 1
ATOM 747 C CA . PRO A 1 92 ? 23.893 12.714 14.043 1.00 89.56 92 PRO A CA 1
ATOM 748 C C . PRO A 1 92 ? 22.838 13.798 13.807 1.00 89.56 92 PRO A C 1
ATOM 750 O O . PRO A 1 92 ? 22.544 14.596 14.702 1.00 89.56 92 PRO A O 1
ATOM 753 N N . VAL A 1 93 ? 22.234 13.786 12.618 1.00 96.81 93 VAL A N 1
ATOM 754 C CA . VAL A 1 93 ? 21.042 14.581 12.309 1.00 96.81 93 VAL A CA 1
ATOM 755 C C . VAL A 1 93 ? 19.813 13.732 12.611 1.00 96.81 93 VAL A C 1
ATOM 757 O O . VAL A 1 93 ? 19.547 12.756 11.914 1.00 96.81 93 VAL A O 1
ATOM 760 N N . ASN A 1 94 ? 19.057 14.089 13.644 1.00 97.62 94 ASN A N 1
ATOM 761 C CA . ASN A 1 94 ? 17.844 13.366 14.025 1.00 97.62 94 ASN A CA 1
ATOM 762 C C . ASN A 1 94 ? 16.610 14.140 13.571 1.00 97.62 94 ASN A C 1
ATOM 764 O O . ASN A 1 94 ? 16.533 15.355 13.754 1.00 97.62 94 ASN A O 1
ATOM 768 N N . LEU A 1 95 ? 15.630 13.418 13.046 1.00 98.38 95 LEU A N 1
ATOM 769 C CA . LEU A 1 95 ? 14.271 13.875 12.809 1.00 98.38 95 LEU A CA 1
ATOM 770 C C . LEU A 1 95 ? 13.380 13.258 13.888 1.00 98.38 95 LEU A C 1
ATOM 772 O O . LEU A 1 95 ? 13.424 12.052 14.101 1.00 98.38 95 LEU A O 1
ATOM 776 N N . ILE A 1 96 ? 12.579 14.063 14.576 1.00 98.38 96 ILE A N 1
ATOM 777 C CA . ILE A 1 96 ? 11.623 13.601 15.587 1.00 98.38 96 ILE A CA 1
ATOM 778 C C . ILE A 1 96 ? 10.260 14.193 15.252 1.00 98.38 96 ILE A C 1
ATOM 780 O O . ILE A 1 96 ? 10.160 15.397 15.014 1.00 98.38 96 ILE A O 1
ATOM 784 N N . VAL A 1 97 ? 9.219 13.366 15.250 1.00 98.12 97 VAL A N 1
ATOM 785 C CA . VAL A 1 97 ? 7.836 13.825 15.089 1.00 98.12 97 VAL A CA 1
ATOM 786 C C . VAL A 1 97 ? 7.175 13.885 16.464 1.00 98.12 97 VAL A C 1
ATOM 788 O O . VAL A 1 97 ? 7.396 13.018 17.312 1.00 98.12 97 VAL A O 1
ATOM 791 N N . TYR A 1 98 ? 6.383 14.926 16.689 1.00 96.81 98 TYR A N 1
ATOM 792 C CA . TYR A 1 98 ? 5.642 15.160 17.924 1.00 96.81 98 TYR A CA 1
ATOM 793 C C . TYR A 1 98 ? 4.202 15.538 17.619 1.00 96.81 98 TYR A C 1
ATOM 795 O O . TYR A 1 98 ? 3.969 16.271 16.657 1.00 96.81 98 TYR A O 1
ATOM 803 N N . ASP A 1 99 ? 3.285 15.109 18.480 1.00 93.25 99 ASP A N 1
ATOM 804 C CA . ASP A 1 99 ? 1.920 15.615 18.527 1.00 93.25 99 ASP A CA 1
ATOM 805 C C . ASP A 1 99 ? 1.890 16.946 19.294 1.00 93.25 99 ASP A C 1
ATOM 807 O O . ASP A 1 99 ? 2.738 17.198 20.157 1.00 93.25 99 ASP A O 1
ATOM 811 N N . LYS A 1 100 ? 0.970 17.848 18.952 1.00 87.88 100 LYS A N 1
ATOM 812 C CA . LYS A 1 100 ? 0.930 19.209 19.495 1.00 87.88 100 LYS A CA 1
ATOM 813 C C . LYS A 1 100 ? -0.229 19.417 20.463 1.00 87.88 100 LYS A C 1
ATOM 815 O O . LYS A 1 100 ? -1.083 20.282 20.263 1.00 87.88 100 LYS A O 1
ATOM 820 N N . ASP A 1 101 ? -0.125 18.768 21.611 1.00 76.06 101 ASP A N 1
ATOM 821 C CA . ASP A 1 101 ? -0.984 19.054 22.751 1.00 76.06 101 ASP A CA 1
ATOM 822 C C . ASP A 1 101 ? -1.005 20.540 23.148 1.00 76.06 101 ASP A C 1
ATOM 824 O O . ASP A 1 101 ? 0.014 21.241 23.118 1.00 76.06 101 ASP A O 1
ATOM 828 N N . THR A 1 102 ? -2.176 21.023 23.573 1.00 45.38 102 THR A N 1
ATOM 829 C CA . THR A 1 102 ? -2.359 22.414 24.033 1.00 45.38 102 THR A CA 1
ATOM 830 C C . THR A 1 102 ? -2.216 22.572 25.555 1.00 45.38 102 THR A C 1
ATOM 832 O O . THR A 1 102 ? -1.896 23.667 26.017 1.00 45.38 102 THR A O 1
ATOM 835 N N . PHE A 1 103 ? -2.403 21.499 26.336 1.00 33.62 103 PHE A N 1
ATOM 836 C CA . PHE A 1 103 ? -2.421 21.545 27.811 1.00 33.62 103 PHE A CA 1
ATOM 837 C C . PHE A 1 103 ? -1.480 20.536 28.502 1.00 33.62 103 PHE A C 1
ATOM 839 O O . PHE A 1 103 ? -1.339 20.570 29.724 1.00 33.62 103 PHE A O 1
ATOM 846 N N . THR A 1 104 ? -0.812 19.671 27.740 1.00 56.16 104 THR A N 1
ATOM 847 C CA . THR A 1 104 ? 0.105 18.615 28.205 1.00 56.16 104 THR A CA 1
ATOM 848 C C . THR 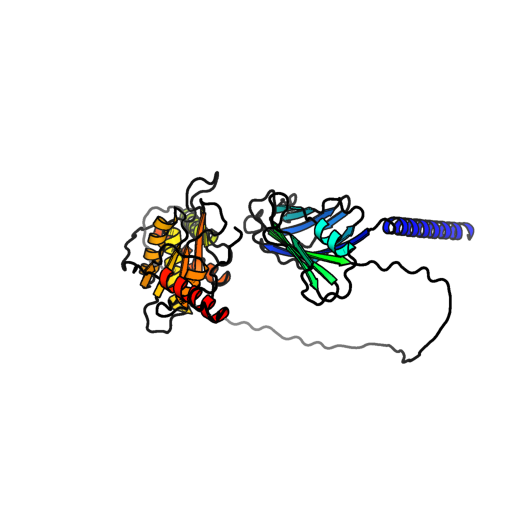A 1 104 ? 1.456 18.718 27.485 1.00 56.16 104 THR A C 1
ATOM 850 O O . THR A 1 104 ? 1.673 19.586 26.636 1.00 56.16 104 THR A O 1
ATOM 853 N N . SER A 1 105 ? 2.420 17.874 27.859 1.00 71.06 105 SER A N 1
ATOM 854 C CA . SER A 1 105 ? 3.682 17.746 27.128 1.00 71.06 105 SER A CA 1
ATOM 855 C C . SER A 1 105 ? 3.462 17.020 25.802 1.00 71.06 105 SER A C 1
ATOM 857 O O . SER A 1 105 ? 3.018 15.881 25.832 1.00 71.06 105 SER A O 1
ATOM 859 N N . HIS A 1 106 ? 3.860 17.652 24.695 1.00 79.25 106 HIS A N 1
ATOM 860 C CA . HIS A 1 106 ? 3.819 17.106 23.333 1.00 79.25 106 HIS A CA 1
ATOM 861 C C . HIS A 1 106 ? 4.249 15.635 23.239 1.00 79.25 106 HIS A C 1
ATOM 863 O O . HIS A 1 106 ? 5.432 15.321 23.439 1.00 79.25 106 HIS A O 1
ATOM 869 N N . ASP A 1 107 ? 3.310 14.759 22.891 1.00 86.25 107 ASP A N 1
ATOM 870 C CA . ASP A 1 107 ? 3.573 13.328 22.783 1.00 86.25 107 ASP A CA 1
ATOM 871 C C . ASP A 1 107 ? 4.498 12.984 21.609 1.00 86.25 107 ASP A C 1
ATOM 873 O O . ASP A 1 107 ? 4.445 13.567 20.526 1.00 86.25 107 ASP A O 1
ATOM 877 N N . LYS A 1 108 ? 5.385 12.002 21.803 1.00 94.12 108 LYS A N 1
ATOM 878 C CA . LYS A 1 108 ? 6.343 11.600 20.764 1.00 94.12 108 LYS A CA 1
ATOM 879 C C . LYS A 1 108 ? 5.694 10.637 19.762 1.00 94.12 108 LYS A C 1
ATOM 881 O O . LYS A 1 108 ? 5.152 9.592 20.128 1.00 94.12 108 LYS A O 1
ATOM 886 N N . MET A 1 109 ? 5.841 10.955 18.480 1.00 95.88 109 MET A N 1
ATOM 887 C CA . MET A 1 109 ? 5.316 10.202 17.333 1.00 95.88 109 MET A CA 1
ATOM 888 C C . MET A 1 109 ? 6.434 9.511 16.528 1.00 95.88 109 MET A C 1
ATOM 890 O O . MET A 1 109 ? 6.300 9.279 15.331 1.00 95.88 109 MET A O 1
ATOM 894 N N . GLY A 1 110 ? 7.549 9.190 17.189 1.00 97.44 110 GLY A N 1
ATOM 895 C CA . GLY A 1 110 ? 8.698 8.487 16.611 1.00 97.44 110 GLY A CA 1
ATOM 896 C C . GLY A 1 110 ? 9.868 9.376 16.189 1.00 97.44 110 GLY A C 1
ATOM 897 O O . GLY A 1 110 ? 9.809 10.607 16.249 1.00 97.44 110 GLY A O 1
ATOM 898 N N . ASP A 1 111 ? 10.971 8.733 15.813 1.00 98.12 111 ASP A N 1
ATOM 899 C CA . ASP A 1 111 ? 12.219 9.386 15.403 1.00 98.12 111 ASP A CA 1
ATOM 900 C C . ASP A 1 111 ? 12.976 8.620 14.311 1.00 98.12 111 ASP A C 1
ATOM 902 O O . ASP A 1 111 ? 12.877 7.402 14.206 1.00 98.12 111 ASP A O 1
ATOM 906 N N . ALA A 1 112 ? 13.754 9.331 13.502 1.00 98.31 112 ALA A N 1
ATOM 907 C CA . ALA A 1 112 ? 14.614 8.765 12.472 1.00 98.31 112 ALA A CA 1
ATOM 908 C C . ALA A 1 112 ? 15.982 9.457 12.453 1.00 98.31 112 ALA A C 1
ATOM 910 O O . ALA A 1 112 ? 16.089 10.668 12.653 1.00 98.31 112 ALA A O 1
ATOM 911 N N . LEU A 1 113 ? 17.034 8.691 12.164 1.00 97.62 113 LEU A N 1
ATOM 912 C CA . LEU A 1 113 ? 18.366 9.224 11.890 1.00 97.62 113 LEU A CA 1
ATOM 913 C C . LEU A 1 113 ? 18.485 9.517 10.389 1.00 97.62 113 LEU A C 1
ATOM 915 O O . LEU A 1 113 ? 18.311 8.618 9.565 1.00 97.62 113 LEU A O 1
ATOM 919 N N . ILE A 1 114 ? 18.814 10.758 10.037 1.00 97.44 114 ILE A N 1
ATOM 920 C CA . ILE A 1 114 ? 19.119 11.158 8.662 1.00 97.44 114 ILE A CA 1
ATOM 921 C C . ILE A 1 114 ? 20.610 10.899 8.416 1.00 97.44 114 ILE A C 1
ATOM 923 O O . ILE A 1 114 ? 21.462 11.631 8.923 1.00 97.44 114 ILE A O 1
ATOM 927 N N . ASP A 1 115 ? 20.944 9.864 7.640 1.00 94.31 115 ASP A N 1
ATOM 928 C CA . ASP A 1 115 ? 22.333 9.638 7.227 1.00 94.31 115 ASP A CA 1
ATOM 929 C C . ASP A 1 115 ? 22.714 10.571 6.071 1.00 94.31 115 ASP A C 1
ATOM 931 O O . ASP A 1 115 ? 22.410 10.323 4.905 1.00 94.31 115 ASP A O 1
ATOM 935 N N . ILE A 1 116 ? 23.396 11.661 6.421 1.00 95.19 116 ILE A N 1
ATOM 936 C CA . ILE A 1 116 ? 23.875 12.671 5.474 1.00 95.19 116 ILE A CA 1
ATOM 937 C C . ILE A 1 116 ? 25.240 12.320 4.858 1.00 95.19 116 ILE A C 1
ATOM 939 O O . ILE A 1 116 ? 25.703 13.041 3.975 1.00 95.19 116 ILE A O 1
ATOM 943 N N . LYS A 1 117 ? 25.925 11.251 5.295 1.00 93.25 117 LYS A N 1
ATOM 944 C CA . LYS A 1 117 ? 27.290 10.953 4.817 1.00 93.25 117 LYS A CA 1
ATOM 945 C C . LYS A 1 117 ? 27.347 10.693 3.305 1.00 93.25 117 LYS A C 1
ATOM 947 O O . LYS A 1 117 ? 28.189 11.326 2.666 1.00 93.25 117 LYS A O 1
ATOM 952 N N . PRO A 1 118 ? 26.446 9.890 2.696 1.00 94.31 118 PRO A N 1
ATOM 953 C CA . PRO A 1 118 ? 26.446 9.683 1.247 1.00 94.31 118 PRO A CA 1
ATOM 954 C C . PRO A 1 118 ? 26.237 10.984 0.460 1.00 94.31 118 PRO A C 1
ATOM 956 O O . PRO A 1 118 ? 26.868 11.175 -0.577 1.00 94.31 118 PRO A O 1
ATOM 959 N N . PHE A 1 119 ? 25.405 11.897 0.978 1.00 94.75 119 PHE A N 1
ATOM 960 C CA . PHE A 1 119 ? 25.184 13.222 0.396 1.00 94.75 119 PHE A CA 1
ATOM 961 C C . PHE A 1 119 ? 26.455 14.073 0.416 1.00 94.75 119 PHE A C 1
ATOM 963 O O . PHE A 1 119 ? 26.863 14.627 -0.603 1.00 94.75 119 PHE A O 1
ATOM 970 N N . LEU A 1 120 ? 27.113 14.150 1.578 1.00 91.50 120 LEU A N 1
ATOM 971 C CA . LEU A 1 120 ? 28.322 14.952 1.760 1.00 91.50 120 LEU A CA 1
ATOM 972 C C . LEU A 1 120 ? 29.525 14.392 0.994 1.00 91.50 120 LEU A C 1
ATOM 974 O O . LEU A 1 120 ? 30.385 15.165 0.581 1.00 91.50 120 LEU A O 1
ATOM 978 N N . GLU A 1 121 ? 29.602 13.076 0.792 1.00 90.50 121 GLU A N 1
ATOM 979 C CA . GLU A 1 121 ? 30.577 12.453 -0.109 1.00 90.50 121 GLU A CA 1
ATOM 980 C C . GLU A 1 121 ? 30.380 12.929 -1.549 1.00 90.50 121 GLU A C 1
ATOM 982 O O . GLU A 1 121 ? 31.327 13.432 -2.146 1.00 90.50 121 GLU A O 1
ATOM 987 N N . VAL A 1 122 ? 29.153 12.840 -2.081 1.00 90.50 122 VAL A N 1
ATOM 988 C CA . VAL A 1 122 ? 28.844 13.300 -3.445 1.00 90.50 122 VAL A CA 1
ATOM 989 C C . VAL A 1 122 ? 29.085 14.803 -3.592 1.00 90.50 122 VAL A C 1
ATOM 991 O O . VAL A 1 122 ? 29.710 15.226 -4.559 1.00 90.50 122 VAL A O 1
ATOM 994 N N . HIS A 1 123 ? 28.670 15.610 -2.613 1.00 85.94 123 HIS A N 1
ATOM 995 C CA . HIS A 1 123 ? 28.923 17.050 -2.622 1.00 85.94 123 HIS A CA 1
ATOM 996 C C . HIS A 1 123 ? 30.427 17.376 -2.689 1.00 85.94 123 HIS A C 1
ATOM 998 O O . HIS A 1 123 ? 30.851 18.240 -3.455 1.00 85.94 123 HIS A O 1
ATOM 1004 N N . LYS A 1 124 ? 31.263 16.671 -1.913 1.00 86.00 124 LYS A N 1
ATOM 1005 C CA . LYS A 1 124 ? 32.724 16.878 -1.891 1.00 86.00 124 LYS A CA 1
ATOM 1006 C C . LYS A 1 124 ? 33.425 16.544 -3.208 1.00 86.00 124 LYS A C 1
ATOM 1008 O O . LYS A 1 124 ? 34.544 17.009 -3.396 1.00 86.00 124 LYS A O 1
ATOM 1013 N N . LEU A 1 125 ? 32.800 15.774 -4.102 1.00 86.12 125 LEU A N 1
ATOM 1014 C CA . LEU A 1 125 ? 33.341 15.522 -5.441 1.00 86.12 125 LEU A CA 1
ATOM 1015 C C . LEU A 1 125 ? 33.296 16.767 -6.344 1.00 86.12 125 LEU A C 1
ATOM 1017 O O . LEU A 1 125 ? 33.930 16.755 -7.393 1.00 86.12 125 LEU A O 1
ATOM 1021 N N . GLY A 1 126 ? 32.576 17.831 -5.958 1.00 79.12 126 GLY A N 1
ATOM 1022 C CA . GLY A 1 126 ? 32.557 19.093 -6.705 1.00 79.12 126 GLY A CA 1
ATOM 1023 C C . GLY A 1 126 ? 31.963 18.956 -8.109 1.00 79.12 126 GLY A C 1
ATOM 1024 O O . GLY A 1 126 ? 32.424 19.614 -9.037 1.00 79.12 126 GLY A O 1
ATOM 1025 N N . LEU A 1 127 ? 30.976 18.070 -8.273 1.00 76.75 127 LEU A N 1
ATOM 1026 C CA . LEU A 1 127 ? 30.353 17.748 -9.558 1.00 76.75 127 LEU A CA 1
ATOM 1027 C C . LEU A 1 127 ? 29.519 18.933 -10.067 1.00 76.75 127 LEU A C 1
ATOM 1029 O O . LEU A 1 127 ? 28.342 19.070 -9.735 1.00 76.75 127 LEU A O 1
ATOM 1033 N N . GLN A 1 128 ? 30.149 19.791 -10.864 1.00 66.88 128 GLN A N 1
ATOM 1034 C CA . GLN A 1 128 ? 29.507 20.919 -11.536 1.00 66.88 128 GLN A CA 1
ATOM 1035 C C . GLN A 1 128 ? 28.854 20.472 -12.854 1.00 66.88 128 GLN A C 1
ATOM 1037 O O . GLN A 1 128 ? 29.320 19.540 -13.506 1.00 66.88 128 GLN A O 1
ATOM 1042 N N . GLU A 1 129 ? 27.764 21.146 -13.231 1.00 70.62 129 GLU A N 1
ATOM 1043 C CA . GLU A 1 129 ? 27.136 21.080 -14.567 1.00 70.62 129 GLU A CA 1
ATOM 1044 C C . GLU A 1 129 ? 26.702 19.681 -15.066 1.00 70.62 129 GLU A C 1
ATOM 1046 O O . GLU A 1 129 ? 26.578 19.445 -16.267 1.00 70.62 129 GLU A O 1
ATOM 1051 N N . LEU A 1 130 ? 26.388 18.750 -14.157 1.00 84.56 130 LEU A N 1
ATOM 1052 C CA . LEU A 1 130 ? 25.781 17.468 -14.537 1.00 84.56 130 LEU A CA 1
ATOM 1053 C C . LEU A 1 130 ? 24.380 17.664 -15.157 1.00 84.56 130 LEU A C 1
ATOM 1055 O O . LEU A 1 130 ? 23.564 18.372 -14.552 1.00 84.56 130 LEU A O 1
ATOM 1059 N N . PRO A 1 131 ? 24.046 16.978 -16.273 1.00 89.00 131 PRO A N 1
ATOM 1060 C CA . PRO A 1 131 ? 22.717 17.025 -16.884 1.00 89.00 131 PRO A CA 1
ATOM 1061 C C . PRO A 1 131 ? 21.584 16.732 -15.893 1.00 89.00 131 PRO A C 1
ATOM 1063 O O . PRO A 1 131 ? 21.736 15.908 -14.984 1.00 89.00 131 PRO A O 1
ATOM 1066 N N . ASP A 1 132 ? 20.436 17.384 -16.083 1.00 91.00 132 ASP A N 1
ATOM 1067 C CA . ASP A 1 132 ? 19.263 17.205 -15.223 1.00 91.00 132 ASP A CA 1
ATOM 1068 C C . ASP A 1 132 ? 18.803 15.737 -15.205 1.00 91.00 132 ASP A C 1
ATOM 1070 O O . ASP A 1 132 ? 18.745 15.076 -16.241 1.00 91.00 132 ASP A O 1
ATOM 1074 N N . GLY A 1 133 ? 18.526 15.206 -14.013 1.00 88.50 133 GLY A N 1
ATOM 1075 C CA . GLY A 1 133 ? 18.168 13.802 -13.815 1.00 88.50 133 GLY A CA 1
ATOM 1076 C C . GLY A 1 133 ? 19.349 12.824 -13.755 1.00 88.50 133 GLY A C 1
ATOM 1077 O O . GLY A 1 133 ? 19.114 11.633 -13.552 1.00 88.50 133 GLY A O 1
ATOM 1078 N N . THR A 1 134 ? 20.605 13.279 -13.877 1.00 91.94 134 THR A N 1
ATOM 1079 C CA . THR A 1 134 ? 21.783 12.403 -13.713 1.00 91.94 134 THR A CA 1
ATOM 1080 C C . THR A 1 134 ? 21.816 11.813 -12.303 1.00 91.94 134 THR A C 1
ATOM 1082 O O . THR A 1 134 ? 21.990 12.543 -11.325 1.00 91.94 134 THR A O 1
ATOM 1085 N N . GLU A 1 135 ? 21.678 10.493 -12.187 1.00 93.12 135 GLU A N 1
ATOM 1086 C CA . GLU A 1 135 ? 21.813 9.772 -10.920 1.00 93.12 135 GLU A CA 1
ATOM 1087 C C . GLU A 1 135 ? 23.294 9.564 -10.585 1.00 93.12 135 GLU A C 1
ATOM 1089 O O . GLU A 1 135 ? 24.041 8.969 -11.359 1.00 93.12 135 GLU A O 1
ATOM 1094 N N . VAL A 1 136 ? 23.723 10.064 -9.425 1.00 93.75 136 VAL A N 1
ATOM 1095 C CA . VAL A 1 136 ? 25.130 10.035 -8.997 1.00 93.75 136 VAL A CA 1
ATOM 1096 C C . VAL A 1 136 ? 25.402 8.888 -8.024 1.00 93.75 136 VAL A C 1
ATOM 1098 O O . VAL A 1 136 ? 26.474 8.286 -8.049 1.00 93.75 136 VAL A O 1
ATOM 1101 N N . LYS A 1 137 ? 24.446 8.583 -7.136 1.00 94.94 137 LYS A N 1
ATOM 1102 C CA . LYS A 1 137 ? 24.578 7.527 -6.121 1.00 94.94 137 LYS A CA 1
ATOM 1103 C C . LYS A 1 137 ? 23.205 7.055 -5.643 1.00 94.94 137 LYS A C 1
ATOM 1105 O O . LYS A 1 137 ? 22.288 7.861 -5.495 1.00 94.94 137 LYS A O 1
ATOM 1110 N N . ARG A 1 138 ? 23.088 5.761 -5.331 1.00 95.69 138 ARG A N 1
ATOM 1111 C CA . ARG A 1 138 ? 21.944 5.175 -4.612 1.00 95.69 138 ARG A CA 1
ATOM 1112 C C . ARG A 1 138 ? 22.355 4.730 -3.213 1.00 95.69 138 ARG A C 1
ATOM 1114 O O . ARG A 1 138 ? 23.472 4.254 -3.013 1.00 95.69 138 ARG A O 1
ATOM 1121 N N . VAL A 1 139 ? 21.438 4.866 -2.262 1.00 96.75 139 VAL A N 1
ATOM 1122 C CA . VAL A 1 139 ? 21.553 4.374 -0.886 1.00 96.75 139 VAL A CA 1
ATOM 1123 C C . VAL A 1 139 ? 20.362 3.455 -0.634 1.00 96.75 139 VAL A C 1
ATOM 1125 O O . VAL A 1 139 ? 19.216 3.883 -0.733 1.00 96.75 139 VAL A O 1
ATOM 1128 N N . LEU A 1 140 ? 20.628 2.181 -0.352 1.00 97.00 140 LEU A N 1
ATOM 1129 C CA . LEU A 1 140 ? 19.584 1.178 -0.134 1.00 97.00 140 LEU A CA 1
ATOM 1130 C C . LEU A 1 140 ? 19.135 1.149 1.341 1.00 97.00 140 LEU A C 1
ATOM 1132 O O . LEU A 1 140 ? 19.941 1.461 2.225 1.00 97.00 140 LEU A O 1
ATOM 1136 N N . PRO A 1 141 ? 17.892 0.727 1.637 1.00 96.94 141 PRO A N 1
ATOM 1137 C CA . PRO A 1 141 ? 17.476 0.354 2.985 1.00 96.94 141 PRO A CA 1
ATOM 1138 C C . PRO A 1 141 ? 18.396 -0.700 3.604 1.00 96.94 141 PRO A C 1
ATOM 1140 O O . PRO A 1 141 ? 18.730 -1.701 2.968 1.00 96.94 141 PRO A O 1
ATOM 1143 N N . THR A 1 142 ? 18.782 -0.493 4.861 1.00 94.44 142 THR A N 1
ATOM 1144 C CA . THR A 1 142 ? 19.516 -1.481 5.666 1.00 94.44 142 THR A CA 1
ATOM 1145 C C . THR A 1 142 ? 18.909 -1.572 7.068 1.00 94.44 142 THR A C 1
ATOM 1147 O O . THR A 1 142 ? 17.998 -0.819 7.406 1.00 94.44 142 THR A O 1
ATOM 1150 N N . LYS A 1 143 ? 19.389 -2.491 7.916 1.00 89.88 143 LYS A N 1
ATOM 1151 C CA . LYS A 1 143 ? 18.896 -2.603 9.305 1.00 89.88 143 LYS A CA 1
ATOM 1152 C C . LYS A 1 143 ? 19.379 -1.448 10.194 1.00 89.88 143 LYS A C 1
ATOM 1154 O O . LYS A 1 143 ? 18.828 -1.215 11.265 1.00 89.88 143 LYS A O 1
ATOM 1159 N N . GLU A 1 144 ? 20.423 -0.750 9.758 1.00 89.81 144 GLU A N 1
ATOM 1160 C CA . GLU A 1 144 ? 21.136 0.286 10.499 1.00 89.81 144 GLU A CA 1
ATOM 1161 C C . GLU A 1 144 ? 20.613 1.694 10.173 1.00 89.81 144 GLU A C 1
ATOM 1163 O O . GLU A 1 144 ? 20.626 2.566 11.048 1.00 89.81 144 GLU A O 1
ATOM 1168 N N . ASN A 1 145 ? 20.123 1.920 8.946 1.00 94.56 145 ASN A N 1
ATOM 1169 C CA . ASN A 1 145 ? 19.566 3.202 8.500 1.00 94.56 145 ASN A CA 1
ATOM 1170 C C . ASN A 1 145 ? 18.036 3.291 8.706 1.00 94.56 145 ASN A C 1
ATOM 1172 O O . ASN A 1 145 ? 17.421 2.428 9.336 1.00 94.56 145 ASN A O 1
ATOM 1176 N N . CYS A 1 146 ? 17.431 4.404 8.290 1.00 97.00 146 CYS A N 1
ATOM 1177 C CA . CYS A 1 146 ? 15.994 4.668 8.438 1.00 97.00 146 CYS A CA 1
ATOM 1178 C C . CYS A 1 146 ? 15.228 4.631 7.110 1.00 97.00 146 CYS A C 1
ATOM 1180 O O . CYS A 1 146 ? 14.073 5.029 7.092 1.00 97.00 146 CYS A O 1
ATOM 1182 N N . LEU A 1 147 ? 15.835 4.217 5.997 1.00 97.81 147 LEU A N 1
ATOM 1183 C CA . LEU A 1 147 ? 15.188 4.303 4.686 1.00 97.81 147 LEU A CA 1
ATOM 1184 C C . LEU A 1 147 ? 14.081 3.244 4.533 1.00 97.81 147 LEU A C 1
ATOM 1186 O O . LEU A 1 147 ? 14.327 2.072 4.815 1.00 97.81 147 LEU A O 1
ATOM 1190 N N . SER A 1 148 ? 12.888 3.635 4.067 1.00 94.94 148 SER A N 1
ATOM 1191 C CA . SER A 1 148 ? 11.830 2.676 3.681 1.00 94.94 148 SER A CA 1
ATOM 1192 C C . SER A 1 148 ? 12.048 2.109 2.273 1.00 94.94 148 SER A C 1
ATOM 1194 O O . SER A 1 148 ? 11.784 0.933 2.026 1.00 94.94 148 SER A O 1
ATOM 1196 N N . GLU A 1 149 ? 12.597 2.924 1.371 1.00 94.56 149 GLU A N 1
ATOM 1197 C CA . GLU A 1 149 ? 12.919 2.587 -0.018 1.00 94.56 149 GLU A CA 1
ATOM 1198 C C . GLU A 1 149 ? 14.307 3.111 -0.432 1.00 94.56 149 GLU A C 1
ATOM 1200 O O . GLU A 1 149 ? 15.022 3.726 0.360 1.00 94.56 149 GLU A O 1
ATOM 1205 N N . GLU A 1 150 ? 14.736 2.841 -1.669 1.00 95.94 150 GLU A N 1
ATOM 1206 C CA . GLU A 1 150 ? 16.020 3.351 -2.158 1.00 95.94 150 GLU A CA 1
ATOM 1207 C C . GLU A 1 150 ? 16.040 4.882 -2.262 1.00 95.94 150 GLU A C 1
ATOM 1209 O O . GLU A 1 150 ? 15.222 5.507 -2.931 1.00 95.94 150 GLU A O 1
ATOM 1214 N N . SER A 1 151 ? 17.038 5.498 -1.634 1.00 97.62 151 SER A N 1
ATOM 1215 C CA . SER A 1 151 ? 17.277 6.932 -1.733 1.00 97.62 151 SER A CA 1
ATOM 1216 C C . SER A 1 151 ? 18.257 7.224 -2.865 1.00 97.62 151 SER A C 1
ATOM 1218 O O . SER A 1 151 ? 19.339 6.634 -2.938 1.00 97.62 151 SER A O 1
ATOM 1220 N N . ARG A 1 152 ? 17.884 8.149 -3.752 1.00 94.56 152 ARG A N 1
ATOM 1221 C CA . ARG A 1 152 ? 18.671 8.528 -4.932 1.00 94.56 152 ARG A CA 1
ATOM 1222 C C . ARG A 1 152 ? 19.255 9.924 -4.753 1.00 94.56 152 ARG A C 1
ATOM 1224 O O . ARG A 1 152 ? 18.538 10.855 -4.394 1.00 94.56 152 ARG A O 1
ATOM 1231 N N . ILE A 1 153 ? 20.550 10.060 -5.029 1.00 96.50 153 ILE A N 1
ATOM 1232 C CA . ILE A 1 153 ? 21.261 11.337 -5.110 1.00 96.50 153 ILE A CA 1
ATOM 1233 C C . ILE A 1 153 ? 21.367 11.699 -6.592 1.00 96.50 153 ILE A C 1
ATOM 1235 O O . ILE A 1 153 ? 22.000 10.966 -7.357 1.00 96.50 153 ILE A O 1
ATOM 1239 N N . VAL A 1 154 ? 20.740 12.803 -7.000 1.00 95.00 154 VAL A N 1
ATOM 1240 C CA . VAL A 1 154 ? 20.585 13.196 -8.410 1.00 95.00 154 VAL A CA 1
ATOM 1241 C C . VAL A 1 154 ? 20.992 14.652 -8.645 1.00 95.00 154 VAL A C 1
ATOM 1243 O O . VAL A 1 154 ? 20.842 15.497 -7.760 1.00 95.00 154 VAL A O 1
ATOM 1246 N N . SER A 1 155 ? 21.472 14.957 -9.853 1.00 92.38 155 SER A N 1
ATOM 1247 C CA . SER A 1 155 ? 21.545 16.337 -10.346 1.00 92.38 155 SER A CA 1
ATOM 1248 C C . SER A 1 155 ? 20.142 16.820 -10.712 1.00 92.38 155 SER A C 1
ATOM 1250 O O . SER A 1 155 ? 19.437 16.158 -11.476 1.00 92.38 155 SER A O 1
ATOM 1252 N N . LYS A 1 156 ? 19.732 17.968 -10.169 1.00 90.56 156 LYS A N 1
ATOM 1253 C CA . LYS A 1 156 ? 18.472 18.638 -10.486 1.00 90.56 156 LYS A CA 1
ATOM 1254 C C . LYS A 1 156 ? 18.650 20.153 -10.537 1.00 90.56 156 LYS A C 1
ATOM 1256 O O . LYS A 1 156 ? 19.059 20.761 -9.550 1.00 90.56 156 LYS A O 1
ATOM 1261 N N . ASN A 1 157 ? 18.323 20.777 -11.667 1.00 87.00 157 ASN A N 1
ATOM 1262 C CA . ASN A 1 157 ? 18.481 22.213 -11.931 1.00 87.00 157 ASN A CA 1
ATOM 1263 C C . ASN A 1 157 ? 19.885 22.750 -11.571 1.00 87.00 157 ASN A C 1
ATOM 1265 O O . ASN A 1 157 ? 20.014 23.800 -10.941 1.00 87.00 157 ASN A O 1
ATOM 1269 N N . GLY A 1 158 ? 20.937 21.999 -11.919 1.00 84.25 158 GLY A N 1
ATOM 1270 C CA . GLY A 1 158 ? 22.330 22.357 -11.617 1.00 84.25 158 GLY A CA 1
ATOM 1271 C C . GLY A 1 158 ? 22.739 22.197 -10.146 1.00 84.25 158 GLY A C 1
ATOM 1272 O O . GLY A 1 158 ? 23.776 22.721 -9.748 1.00 84.25 158 GLY A O 1
ATOM 1273 N N . LYS A 1 159 ? 21.944 21.497 -9.325 1.00 89.38 159 LYS A N 1
ATOM 1274 C CA . LYS A 1 159 ? 22.240 21.215 -7.913 1.00 89.38 159 LYS A CA 1
ATOM 1275 C C . LYS A 1 159 ? 22.171 19.728 -7.611 1.00 89.38 159 LYS A C 1
ATOM 1277 O O . LYS A 1 159 ? 21.352 19.019 -8.183 1.00 89.38 159 LYS A O 1
ATOM 1282 N N . ILE A 1 160 ? 22.952 19.268 -6.640 1.00 93.25 160 ILE A N 1
ATOM 1283 C CA . ILE A 1 160 ? 22.798 17.917 -6.094 1.00 93.25 160 ILE A CA 1
ATOM 1284 C C . ILE A 1 160 ? 21.678 17.912 -5.047 1.00 93.25 160 ILE A C 1
ATOM 1286 O O . ILE A 1 160 ? 21.727 18.668 -4.073 1.00 93.25 160 ILE A O 1
ATOM 1290 N N . VAL A 1 161 ? 20.695 17.031 -5.238 1.00 96.06 161 VAL A N 1
ATOM 1291 C CA . VAL A 1 161 ? 19.605 16.775 -4.287 1.00 96.06 161 VAL A CA 1
ATOM 1292 C C . VAL A 1 161 ? 19.525 15.290 -3.937 1.00 96.06 161 VAL A C 1
ATOM 1294 O O . VAL A 1 161 ? 19.924 14.437 -4.730 1.00 96.06 161 VAL A O 1
ATOM 1297 N N . GLN A 1 162 ? 19.004 14.974 -2.752 1.00 97.75 162 GLN A N 1
ATOM 1298 C CA . GLN A 1 162 ? 18.719 13.598 -2.338 1.00 97.75 162 GLN A CA 1
ATOM 1299 C C . GLN A 1 162 ? 17.305 13.487 -1.785 1.00 97.75 162 GLN A C 1
ATOM 1301 O O . GLN A 1 162 ? 16.991 14.116 -0.778 1.00 97.75 162 GLN A O 1
ATOM 1306 N N . ASP A 1 163 ? 16.475 12.659 -2.410 1.00 97.56 163 ASP A N 1
ATOM 1307 C CA . ASP A 1 163 ? 15.150 12.310 -1.897 1.00 97.56 163 ASP A CA 1
ATOM 1308 C C . ASP A 1 163 ? 15.247 11.095 -0.960 1.00 97.56 163 ASP A C 1
ATOM 1310 O O . ASP A 1 163 ? 15.971 10.136 -1.244 1.00 97.56 163 ASP A O 1
ATOM 1314 N N . MET A 1 164 ? 14.559 11.144 0.185 1.00 98.31 164 MET A N 1
ATOM 1315 C CA . MET A 1 164 ? 14.559 10.084 1.201 1.00 98.31 164 MET A CA 1
ATOM 1316 C C . MET A 1 164 ? 13.151 9.915 1.781 1.00 98.31 164 MET A C 1
ATOM 1318 O O . MET A 1 164 ? 12.530 10.904 2.171 1.00 98.31 164 MET A O 1
ATOM 1322 N N . ILE A 1 165 ? 12.689 8.674 1.936 1.00 98.38 165 ILE A N 1
ATOM 1323 C CA . ILE A 1 165 ? 11.550 8.347 2.804 1.00 98.38 165 ILE A CA 1
ATOM 1324 C C . ILE A 1 165 ? 12.090 7.622 4.036 1.00 98.38 165 ILE A C 1
ATOM 1326 O O . ILE A 1 165 ? 12.815 6.632 3.922 1.00 98.38 165 ILE A O 1
ATOM 1330 N N . LEU A 1 166 ? 11.794 8.168 5.216 1.00 98.31 166 LEU A N 1
ATOM 1331 C CA . LEU A 1 166 ? 12.338 7.716 6.493 1.00 98.31 166 LEU A CA 1
ATOM 1332 C C . LEU A 1 166 ? 11.271 7.014 7.333 1.00 98.31 166 LEU A C 1
ATOM 1334 O O . LEU A 1 166 ? 10.335 7.671 7.782 1.00 98.31 166 LEU A O 1
ATOM 1338 N N . VAL A 1 167 ? 11.450 5.724 7.619 1.00 98.19 167 VAL A N 1
ATOM 1339 C CA . VAL A 1 167 ? 10.675 4.991 8.631 1.00 98.19 167 VAL A CA 1
ATOM 1340 C C . VAL A 1 167 ? 11.004 5.545 10.013 1.00 98.19 167 VAL A C 1
ATOM 1342 O O . VAL A 1 167 ? 12.168 5.570 10.434 1.00 98.19 167 VAL A O 1
ATOM 1345 N N . LEU A 1 168 ? 9.970 5.954 10.742 1.00 98.12 168 LEU A N 1
ATOM 1346 C CA . LEU A 1 168 ? 10.099 6.374 12.128 1.00 98.12 168 LEU A CA 1
ATOM 1347 C C . LEU A 1 168 ? 10.259 5.150 13.041 1.00 98.12 168 LEU A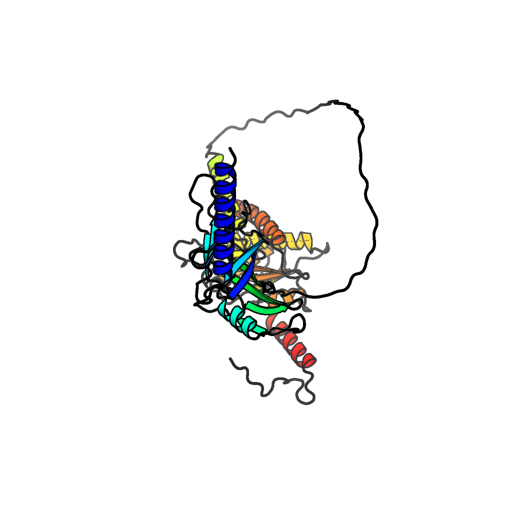 C 1
ATOM 1349 O O . LEU A 1 168 ? 9.502 4.181 12.991 1.00 98.12 168 LEU A O 1
ATOM 1353 N N . ARG A 1 169 ? 11.266 5.213 13.906 1.00 96.69 169 ARG A N 1
ATOM 1354 C CA . ARG A 1 169 ? 11.548 4.272 14.991 1.00 96.69 169 ARG A CA 1
ATOM 1355 C C . ARG A 1 169 ? 10.825 4.709 16.261 1.00 96.69 169 ARG A C 1
ATOM 1357 O O . ARG A 1 169 ? 10.387 5.852 16.381 1.00 96.69 169 ARG A O 1
ATOM 1364 N N . ASN A 1 170 ? 10.760 3.806 17.241 1.00 95.94 170 ASN A N 1
ATOM 1365 C CA . ASN A 1 170 ? 10.163 4.057 18.561 1.00 95.94 170 ASN A CA 1
ATOM 1366 C C . ASN A 1 170 ? 8.685 4.496 18.487 1.00 95.94 170 ASN A C 1
ATOM 1368 O O . ASN A 1 170 ? 8.212 5.269 19.318 1.00 95.94 170 ASN A O 1
ATOM 1372 N N . VAL A 1 171 ? 7.977 4.003 17.468 1.00 95.38 171 VAL A N 1
ATOM 1373 C CA . VAL A 1 171 ? 6.578 4.296 17.156 1.00 95.38 171 VAL A CA 1
ATOM 1374 C C . VAL A 1 171 ? 5.959 3.103 16.419 1.00 95.38 171 VAL A C 1
ATOM 1376 O O . VAL A 1 171 ? 6.665 2.298 15.814 1.00 95.38 171 VAL A O 1
ATOM 1379 N N . GLU A 1 172 ? 4.641 2.955 16.501 1.00 90.25 172 GLU A N 1
ATOM 1380 C CA . GLU A 1 172 ? 3.879 1.856 15.907 1.00 90.25 172 GLU A CA 1
ATOM 1381 C C . GLU A 1 172 ? 3.658 1.980 14.389 1.00 90.25 172 GLU A C 1
ATOM 1383 O O . GLU A 1 172 ? 3.433 0.963 13.725 1.00 90.25 172 GLU A O 1
ATOM 1388 N N . CYS A 1 173 ? 3.711 3.204 13.853 1.00 92.62 173 CYS A N 1
ATOM 1389 C CA . CYS A 1 173 ? 3.696 3.522 12.427 1.00 92.62 173 CYS A CA 1
ATOM 1390 C C . CYS A 1 173 ? 4.148 4.970 12.172 1.00 92.62 173 CYS A C 1
ATOM 1392 O O . CYS A 1 173 ? 4.084 5.825 13.057 1.00 92.62 173 CYS A O 1
ATOM 1394 N N . GLY A 1 174 ? 4.580 5.236 10.941 1.00 96.25 174 GLY A N 1
ATOM 1395 C CA . GLY A 1 174 ? 4.907 6.572 10.462 1.00 96.25 174 GLY A CA 1
ATOM 1396 C C . GLY A 1 174 ? 6.148 6.576 9.587 1.00 96.25 174 GLY A C 1
ATOM 1397 O O . GLY A 1 174 ? 7.180 6.017 9.955 1.00 96.25 174 GLY A O 1
ATOM 1398 N N . GLU A 1 175 ? 6.052 7.244 8.446 1.00 98.62 175 GLU A N 1
ATOM 1399 C CA . GLU A 1 175 ? 7.199 7.598 7.616 1.00 98.62 175 GLU A CA 1
ATOM 1400 C C . GLU A 1 175 ? 7.216 9.108 7.361 1.00 98.62 175 GLU A C 1
ATOM 1402 O O . GLU A 1 175 ? 6.184 9.778 7.460 1.00 98.62 175 GLU A O 1
ATOM 1407 N N . VAL A 1 176 ? 8.381 9.664 7.031 1.00 98.50 176 VAL A N 1
ATOM 1408 C CA . VAL A 1 176 ? 8.524 11.076 6.651 1.00 98.50 176 VAL A CA 1
ATOM 1409 C C . VAL A 1 176 ? 9.321 11.182 5.359 1.00 98.50 176 VAL A C 1
ATOM 1411 O O . VAL A 1 176 ? 10.470 10.746 5.293 1.00 98.50 176 VAL A O 1
ATOM 1414 N N . GLU A 1 177 ? 8.718 11.788 4.338 1.00 98.62 177 GLU A N 1
ATOM 1415 C CA . GLU A 1 177 ? 9.392 12.106 3.081 1.00 98.62 177 GLU A CA 1
ATOM 1416 C C . GLU A 1 177 ? 10.127 13.445 3.211 1.00 98.62 177 GLU A C 1
ATOM 1418 O O . GLU A 1 177 ? 9.526 14.485 3.515 1.00 98.62 177 GLU A O 1
ATOM 1423 N N . ILE A 1 178 ? 11.432 13.425 2.945 1.00 98.56 178 ILE A N 1
ATOM 1424 C CA . ILE A 1 178 ? 12.306 14.597 2.963 1.00 98.56 178 ILE A CA 1
ATOM 1425 C C . ILE A 1 178 ? 13.128 14.704 1.673 1.00 98.56 178 ILE A C 1
ATOM 1427 O O . ILE A 1 178 ? 13.308 13.734 0.939 1.00 98.56 178 ILE A O 1
ATOM 1431 N N . GLN A 1 179 ? 13.665 15.895 1.423 1.00 98.44 179 GLN A N 1
ATOM 1432 C CA . GLN A 1 179 ? 14.688 16.131 0.409 1.00 98.44 179 GLN A CA 1
ATOM 1433 C C . GLN A 1 179 ? 15.848 16.936 1.003 1.00 98.44 179 GLN A C 1
ATOM 1435 O O . GLN A 1 179 ? 15.625 17.939 1.685 1.00 98.44 179 GLN A O 1
ATOM 1440 N N . LEU A 1 180 ? 17.077 16.499 0.737 1.00 97.88 180 LEU A N 1
ATOM 1441 C CA . LEU A 1 180 ? 18.308 17.208 1.081 1.00 97.88 180 LEU A CA 1
ATOM 1442 C C . LEU A 1 180 ? 18.790 18.043 -0.108 1.00 97.88 180 LEU A C 1
ATOM 1444 O O . LEU A 1 180 ? 18.778 17.571 -1.243 1.00 97.88 180 LEU A O 1
ATOM 1448 N N . GLU A 1 181 ? 19.268 19.253 0.166 1.00 95.62 181 GLU A N 1
ATOM 1449 C CA . GLU A 1 181 ? 19.968 20.118 -0.789 1.00 95.62 181 GLU A CA 1
ATOM 1450 C C . GLU A 1 181 ? 21.083 20.875 -0.057 1.00 95.62 181 GLU A C 1
ATOM 1452 O O . GLU A 1 181 ? 20.905 21.323 1.079 1.00 95.62 181 GLU A O 1
ATOM 1457 N N . TRP A 1 182 ? 22.237 21.054 -0.699 1.00 93.19 182 TRP A N 1
ATOM 1458 C CA . TRP A 1 182 ? 23.294 21.901 -0.153 1.00 93.19 182 TRP A CA 1
ATOM 1459 C C . TRP A 1 182 ? 23.090 23.364 -0.547 1.00 93.19 182 TRP A C 1
ATOM 1461 O O . TRP A 1 182 ? 22.788 23.675 -1.699 1.00 93.19 182 TRP A O 1
ATOM 1471 N N . ILE A 1 183 ? 23.290 24.271 0.407 1.00 90.56 183 ILE A N 1
ATOM 1472 C CA . ILE A 1 183 ? 23.344 25.708 0.156 1.00 90.56 183 ILE A CA 1
ATOM 1473 C C . ILE A 1 183 ? 24.795 26.155 0.305 1.00 90.56 183 ILE A C 1
ATOM 1475 O O . ILE A 1 183 ? 25.346 26.203 1.410 1.00 90.56 183 ILE A O 1
ATOM 1479 N N . GLU A 1 184 ? 25.396 26.537 -0.818 1.00 80.44 184 GLU A N 1
ATOM 1480 C CA . GLU A 1 184 ? 26.647 27.283 -0.811 1.00 80.44 184 GLU A CA 1
ATOM 1481 C C . GLU A 1 184 ? 26.439 28.635 -0.122 1.00 80.44 184 GLU A C 1
ATOM 1483 O O . GLU A 1 184 ? 25.520 29.391 -0.445 1.00 80.44 184 GLU A O 1
ATOM 1488 N N . VAL A 1 185 ? 27.307 28.949 0.838 1.00 74.12 185 VAL A N 1
ATOM 1489 C CA . VAL A 1 185 ? 27.385 30.284 1.431 1.00 74.12 185 VAL A CA 1
ATOM 1490 C C . VAL A 1 185 ? 28.492 31.023 0.689 1.00 74.12 185 VAL A C 1
ATOM 1492 O O . VAL A 1 185 ? 29.651 30.632 0.838 1.00 74.12 185 VAL A O 1
ATOM 1495 N N . PRO A 1 186 ? 28.191 32.085 -0.084 1.00 64.62 186 PRO A N 1
ATOM 1496 C CA . PRO A 1 186 ? 29.229 32.857 -0.745 1.00 64.62 186 PRO A CA 1
ATOM 1497 C C . PRO A 1 186 ? 30.208 33.395 0.298 1.00 64.62 186 PRO A C 1
ATOM 1499 O O . PRO A 1 186 ? 29.821 34.151 1.196 1.00 64.62 186 PRO A O 1
ATOM 1502 N N . ALA A 1 187 ? 31.481 33.015 0.181 1.00 53.75 187 ALA A N 1
ATOM 1503 C CA . ALA A 1 187 ? 32.541 33.651 0.944 1.00 53.75 187 ALA A CA 1
ATOM 1504 C C . ALA A 1 187 ? 32.537 35.138 0.567 1.00 53.75 187 ALA A C 1
ATOM 1506 O O . ALA A 1 187 ? 32.821 35.495 -0.576 1.00 53.75 187 ALA A O 1
ATOM 1507 N N . MET A 1 188 ? 32.141 36.002 1.506 1.00 41.38 188 MET A N 1
ATOM 1508 C CA . MET A 1 188 ? 32.000 37.431 1.240 1.00 41.38 188 MET A CA 1
ATOM 1509 C C . MET A 1 188 ? 33.383 37.998 0.916 1.00 41.38 188 MET A C 1
ATOM 1511 O O . MET A 1 188 ? 34.219 38.144 1.809 1.00 41.38 188 MET A O 1
ATOM 1515 N N . ALA A 1 189 ? 33.622 38.241 -0.374 1.00 35.66 189 ALA A N 1
ATOM 1516 C CA . ALA A 1 189 ? 34.944 38.533 -0.897 1.00 35.66 189 ALA A CA 1
ATOM 1517 C C . ALA A 1 189 ? 35.584 39.714 -0.162 1.00 35.66 189 ALA A C 1
ATOM 1519 O O . ALA A 1 189 ? 34.978 40.773 0.025 1.00 35.66 189 ALA A O 1
ATOM 1520 N N . SER A 1 190 ? 36.846 39.542 0.223 1.00 35.06 190 SER A N 1
ATOM 1521 C CA . SER A 1 190 ? 37.693 40.620 0.716 1.00 35.06 190 SER A CA 1
ATOM 1522 C C . SER A 1 190 ? 38.082 41.539 -0.444 1.00 35.06 190 SER A C 1
ATOM 1524 O O . SER A 1 190 ? 39.220 41.510 -0.909 1.00 35.06 190 SER A O 1
ATOM 1526 N N . THR A 1 191 ? 37.139 42.345 -0.936 1.00 30.67 191 THR A N 1
ATOM 1527 C CA . THR A 1 191 ? 37.419 43.352 -1.964 1.00 30.67 191 THR A CA 1
ATOM 1528 C C . THR A 1 191 ? 38.253 44.485 -1.378 1.00 30.67 191 THR A C 1
ATOM 1530 O O . THR A 1 191 ? 37.743 45.479 -0.857 1.00 30.67 191 THR A O 1
ATOM 1533 N N . SER A 1 192 ? 39.568 44.335 -1.509 1.00 28.55 192 SER A N 1
ATOM 1534 C CA . SER A 1 192 ? 40.463 45.461 -1.742 1.00 28.55 192 SER A CA 1
ATOM 1535 C C . SER A 1 192 ? 39.942 46.310 -2.906 1.00 28.55 192 SER A C 1
ATOM 1537 O O . SER A 1 192 ? 39.388 45.801 -3.879 1.00 28.55 192 SER A O 1
ATOM 1539 N N . THR A 1 193 ? 40.132 47.618 -2.804 1.00 31.12 193 THR A N 1
ATOM 1540 C CA . THR A 1 193 ? 39.740 48.614 -3.806 1.00 31.12 193 THR A CA 1
ATOM 1541 C C . THR A 1 193 ? 40.321 48.337 -5.196 1.00 31.12 193 THR A C 1
ATOM 1543 O O . THR A 1 193 ? 41.540 48.228 -5.315 1.00 31.12 193 THR A O 1
ATOM 1546 N N . SER A 1 194 ? 39.508 48.407 -6.258 1.00 28.67 194 SER A N 1
ATOM 1547 C CA . SER A 1 194 ? 39.609 49.491 -7.264 1.00 28.67 194 SER A CA 1
ATOM 1548 C C . SER A 1 194 ? 38.646 49.355 -8.466 1.00 28.67 194 SER A C 1
ATOM 1550 O O . SER A 1 194 ? 38.267 48.267 -8.872 1.00 28.67 194 SER A O 1
ATOM 1552 N N . SER A 1 195 ? 38.293 50.530 -9.008 1.00 29.27 195 SER A N 1
ATOM 1553 C CA . SER A 1 195 ? 37.928 50.857 -10.404 1.00 29.27 195 SER A CA 1
ATOM 1554 C C . SER A 1 195 ? 36.742 50.195 -11.140 1.00 29.27 195 SER A C 1
ATOM 1556 O O . SER A 1 195 ? 36.862 49.079 -11.622 1.00 29.27 195 SER A O 1
ATOM 1558 N N . LEU A 1 196 ? 35.750 51.060 -11.444 1.00 30.16 196 LEU A N 1
ATOM 1559 C CA . LEU A 1 196 ? 35.110 51.289 -12.767 1.00 30.16 196 LEU A CA 1
ATOM 1560 C C . LEU A 1 196 ? 34.257 50.148 -13.395 1.00 30.16 196 LEU A C 1
ATOM 1562 O O . LEU A 1 196 ? 34.518 48.977 -13.195 1.00 30.16 196 LEU A O 1
ATOM 1566 N N . MET A 1 197 ? 33.203 50.400 -14.185 1.00 26.39 197 MET A N 1
ATOM 1567 C CA . MET A 1 197 ? 32.658 51.633 -14.794 1.00 26.39 197 MET A CA 1
ATOM 1568 C C . MET A 1 197 ? 31.114 51.645 -14.718 1.00 26.39 197 MET A C 1
ATOM 1570 O O . MET A 1 197 ? 30.480 50.643 -14.399 1.00 26.39 197 MET A O 1
ATOM 1574 N N . ALA A 1 198 ? 30.501 52.797 -14.997 1.00 29.59 198 ALA A N 1
ATOM 1575 C CA . ALA A 1 198 ? 29.062 53.019 -14.836 1.00 29.59 198 ALA A CA 1
ATOM 1576 C C . ALA A 1 198 ? 28.212 52.632 -16.064 1.00 29.59 198 ALA A C 1
ATOM 1578 O O . ALA A 1 198 ? 28.679 52.644 -17.199 1.00 29.59 198 ALA A O 1
ATOM 1579 N N . SER A 1 199 ? 26.903 52.476 -15.846 1.00 26.83 199 SER A N 1
ATOM 1580 C CA . SER A 1 199 ? 25.878 52.904 -16.810 1.00 26.83 199 SER A CA 1
ATOM 1581 C C . SER A 1 199 ? 24.644 53.438 -16.076 1.00 26.83 199 SER A C 1
ATOM 1583 O O . SER A 1 199 ? 24.241 52.900 -15.047 1.00 26.83 199 SER A O 1
ATOM 1585 N N . LYS A 1 200 ? 24.097 54.560 -16.562 1.00 27.66 200 LYS A N 1
ATOM 1586 C CA . LYS A 1 200 ? 23.008 55.332 -15.936 1.00 27.66 200 LYS A CA 1
ATOM 1587 C C . LYS A 1 200 ? 21.731 55.274 -16.777 1.00 27.66 200 LYS A C 1
ATOM 1589 O O . LYS A 1 200 ? 21.789 55.598 -17.959 1.00 27.66 200 LYS A O 1
ATOM 1594 N N . THR A 1 201 ? 20.579 55.085 -16.133 1.00 25.55 201 THR A N 1
ATOM 1595 C CA . THR A 1 201 ? 19.267 55.702 -16.470 1.00 25.55 201 THR A CA 1
ATOM 1596 C C . THR A 1 201 ? 18.365 55.462 -15.239 1.00 25.55 201 THR A C 1
ATOM 1598 O O . THR A 1 201 ? 18.256 54.323 -14.809 1.00 25.55 201 THR A O 1
ATOM 1601 N N . VAL A 1 202 ? 17.933 56.440 -14.421 1.00 26.47 202 VAL A N 1
ATOM 1602 C CA . VAL A 1 202 ? 16.969 57.552 -14.652 1.00 26.47 202 VAL A CA 1
ATOM 1603 C C . VAL A 1 202 ? 15.628 56.981 -15.153 1.00 26.47 202 VAL A C 1
ATOM 1605 O O . VAL A 1 202 ? 15.630 56.319 -16.179 1.00 26.47 202 VAL A O 1
ATOM 1608 N N . VAL A 1 203 ? 14.495 57.055 -14.429 1.00 26.02 203 VAL A N 1
ATOM 1609 C CA . VAL A 1 203 ? 13.643 58.231 -14.083 1.00 26.02 203 VAL A CA 1
ATOM 1610 C C . VAL A 1 203 ? 12.930 57.987 -12.722 1.00 26.02 203 VAL A C 1
ATOM 1612 O O . VAL A 1 203 ? 12.349 56.932 -12.520 1.00 26.02 203 VAL A O 1
ATOM 1615 N N . SER A 1 204 ? 13.158 58.807 -11.687 1.00 26.94 204 SER A N 1
ATOM 1616 C CA . SER A 1 204 ? 12.314 59.901 -11.126 1.00 26.94 204 SER A CA 1
ATOM 1617 C C . SER A 1 204 ? 11.125 59.556 -10.196 1.00 26.94 204 SER A C 1
ATOM 1619 O O . SER A 1 204 ? 10.258 58.746 -10.494 1.00 26.94 204 SER A O 1
ATOM 1621 N N . LYS A 1 205 ? 11.087 60.318 -9.089 1.00 27.28 205 LYS A N 1
ATOM 1622 C CA . LYS A 1 205 ? 9.994 60.588 -8.126 1.00 27.28 205 LYS A CA 1
ATOM 1623 C C . LYS A 1 205 ? 8.677 60.989 -8.844 1.00 27.28 205 LYS A C 1
ATOM 1625 O O . LYS A 1 205 ? 8.738 61.465 -9.974 1.00 27.28 205 LYS A O 1
ATOM 1630 N N . THR A 1 206 ? 7.481 60.955 -8.235 1.00 28.14 206 THR A N 1
ATOM 1631 C CA . THR A 1 206 ? 7.070 61.736 -7.035 1.00 28.14 206 THR A CA 1
ATOM 1632 C C . THR A 1 206 ? 5.740 61.222 -6.444 1.00 28.14 206 THR A C 1
ATOM 1634 O O . THR A 1 206 ? 5.081 60.379 -7.039 1.00 28.14 206 THR A O 1
ATOM 1637 N N . ALA A 1 207 ? 5.377 61.692 -5.246 1.00 27.97 207 ALA A N 1
ATOM 1638 C CA . ALA A 1 207 ? 4.261 61.214 -4.424 1.00 27.97 207 ALA A CA 1
ATOM 1639 C C . ALA A 1 207 ? 3.095 62.231 -4.295 1.00 27.97 207 ALA A C 1
ATOM 1641 O O . ALA A 1 207 ? 3.173 63.323 -4.847 1.00 27.97 207 ALA A O 1
ATOM 1642 N N . LEU A 1 208 ? 2.117 61.862 -3.447 1.00 26.08 208 LEU A N 1
ATOM 1643 C CA . LEU A 1 208 ? 1.106 62.655 -2.706 1.00 26.08 208 LEU A CA 1
ATOM 1644 C C . LEU A 1 208 ? -0.403 62.545 -3.079 1.00 26.08 208 LEU A C 1
ATOM 1646 O O . LEU A 1 208 ? -0.872 63.130 -4.043 1.00 26.08 208 LEU A O 1
ATOM 1650 N N . PHE A 1 209 ? -1.140 61.938 -2.129 1.00 25.97 209 PHE A N 1
ATOM 1651 C CA . PHE A 1 209 ? -2.312 62.470 -1.383 1.00 25.97 209 PHE A CA 1
ATOM 1652 C C . PHE A 1 209 ? -3.782 62.354 -1.884 1.00 25.97 209 PHE A C 1
ATOM 1654 O O . PHE A 1 209 ? -4.234 63.096 -2.742 1.00 25.97 209 PHE A O 1
ATOM 1661 N N . LEU A 1 210 ? -4.534 61.570 -1.083 1.00 24.92 210 LEU A N 1
ATOM 1662 C CA . LEU A 1 210 ? -5.833 61.835 -0.407 1.00 24.92 210 LEU A CA 1
ATOM 1663 C C . LEU A 1 210 ? -7.212 61.861 -1.123 1.00 24.92 210 LEU A C 1
ATOM 1665 O O . LEU A 1 210 ? -7.363 62.318 -2.246 1.00 24.92 210 LEU A O 1
ATOM 1669 N N . SER A 1 211 ? -8.231 61.526 -0.298 1.00 26.39 211 SER A N 1
ATOM 1670 C CA . SER A 1 211 ? -9.690 61.787 -0.431 1.00 26.39 211 SER A CA 1
ATOM 1671 C C . SER A 1 211 ? -10.489 60.962 -1.468 1.00 26.39 211 SER A C 1
ATOM 1673 O O . SER A 1 211 ? -9.984 60.682 -2.541 1.00 26.39 211 SER A O 1
ATOM 1675 N N . THR A 1 212 ? -11.763 60.563 -1.274 1.00 27.05 212 THR A N 1
ATOM 1676 C CA . THR A 1 212 ? -12.651 60.460 -0.081 1.00 27.05 212 THR A CA 1
ATOM 1677 C C . THR A 1 212 ? -13.881 59.579 -0.403 1.00 27.05 212 THR A C 1
ATOM 1679 O O . THR A 1 212 ? -14.335 59.597 -1.537 1.00 27.05 212 THR A O 1
ATOM 1682 N N . SER A 1 213 ? -14.480 58.956 0.625 1.00 28.67 213 SER A N 1
ATOM 1683 C CA . SER A 1 213 ? -15.931 58.674 0.798 1.00 28.67 213 SER A CA 1
ATOM 1684 C C . SER A 1 213 ? -16.742 57.847 -0.228 1.00 28.67 213 SER A C 1
ATOM 1686 O O . SER A 1 213 ? -16.855 58.187 -1.397 1.00 28.67 213 SER A O 1
ATOM 1688 N N . GLY A 1 214 ? -17.500 56.862 0.281 1.00 28.28 214 GLY A N 1
ATOM 1689 C CA . GLY A 1 214 ? -18.594 56.196 -0.448 1.00 28.28 214 GLY A CA 1
ATOM 1690 C C . GLY A 1 214 ? -19.358 55.169 0.406 1.00 28.28 214 GLY A C 1
ATOM 1691 O O . GLY A 1 214 ? -18.914 54.036 0.548 1.00 28.28 214 GLY A O 1
ATOM 1692 N N . ILE A 1 215 ? -20.500 55.557 0.989 1.00 30.66 215 ILE A N 1
ATOM 1693 C CA . ILE A 1 215 ? -21.364 54.701 1.831 1.00 30.66 215 ILE A CA 1
ATOM 1694 C C . ILE A 1 215 ? -22.637 54.330 1.063 1.00 30.66 215 ILE A C 1
ATOM 1696 O O . ILE A 1 215 ? -23.359 55.243 0.674 1.00 30.66 215 ILE A O 1
ATOM 1700 N N . ILE A 1 216 ? -23.006 53.042 0.992 1.00 29.94 216 ILE A N 1
ATOM 1701 C CA . ILE A 1 216 ? -24.414 52.610 0.845 1.00 29.94 216 ILE A CA 1
ATOM 1702 C C . ILE A 1 216 ? -24.691 51.373 1.726 1.00 29.94 216 ILE A C 1
ATOM 1704 O O . ILE A 1 216 ? -23.975 50.378 1.670 1.00 29.94 216 ILE A O 1
ATOM 1708 N N . LYS A 1 217 ? -25.765 51.438 2.528 1.00 26.61 217 LYS A N 1
ATOM 1709 C CA . LYS A 1 217 ? -26.422 50.311 3.227 1.00 26.61 217 LYS A CA 1
ATOM 1710 C C . LYS A 1 217 ? -27.750 49.979 2.536 1.00 26.61 217 LYS A C 1
ATOM 1712 O O . LYS A 1 217 ? -28.399 50.914 2.074 1.00 26.61 217 LYS A O 1
ATOM 1717 N N . ARG A 1 218 ? -28.203 48.717 2.622 1.00 28.83 218 ARG A N 1
ATOM 1718 C CA . ARG A 1 218 ? -29.611 48.218 2.699 1.00 28.83 218 ARG A CA 1
ATOM 1719 C C . ARG A 1 218 ? -29.610 46.688 2.496 1.00 28.83 218 ARG A C 1
ATOM 1721 O O . ARG A 1 218 ? -28.723 46.203 1.812 1.00 28.83 218 ARG A O 1
ATOM 1728 N N . SER A 1 219 ? -30.547 45.872 2.986 1.00 28.45 219 SER A N 1
ATOM 1729 C CA . SER A 1 219 ? -31.430 45.907 4.175 1.00 28.45 219 SER A CA 1
ATOM 1730 C C . SER A 1 219 ? -32.123 44.530 4.295 1.00 28.45 219 SER A C 1
ATOM 1732 O O . SER A 1 219 ? -32.288 43.851 3.287 1.00 28.45 219 SER A O 1
ATOM 1734 N N . PHE A 1 220 ? -32.528 44.119 5.502 1.00 29.88 220 PHE A N 1
ATOM 1735 C CA . PHE A 1 220 ? -33.239 42.851 5.761 1.00 29.88 220 PHE A CA 1
ATOM 1736 C C . PHE A 1 220 ? -34.629 42.773 5.106 1.00 29.88 220 PHE A C 1
ATOM 1738 O O . PHE A 1 220 ? -35.294 43.799 4.986 1.00 29.88 220 PHE A O 1
ATOM 1745 N N . LEU A 1 221 ? -35.105 41.545 4.854 1.00 27.77 221 LEU A N 1
ATOM 1746 C CA . LEU A 1 221 ? -36.515 41.140 4.976 1.00 27.77 221 LEU A CA 1
ATOM 1747 C C . LEU A 1 221 ? -36.614 39.619 5.232 1.00 27.77 221 LEU A C 1
ATOM 1749 O O . LEU A 1 221 ? -35.764 38.854 4.783 1.00 27.77 221 LEU A O 1
ATOM 1753 N N . THR A 1 222 ? -37.627 39.196 5.989 1.00 30.17 222 THR A N 1
ATOM 1754 C CA . THR A 1 222 ? -37.870 37.818 6.462 1.00 30.17 222 THR A CA 1
ATOM 1755 C C . THR A 1 222 ? -39.127 37.217 5.827 1.00 30.17 222 THR A C 1
ATOM 1757 O O . THR A 1 222 ? -40.060 37.959 5.530 1.00 30.17 222 THR A O 1
ATOM 1760 N N . PHE A 1 223 ? -39.207 35.883 5.695 1.00 26.22 223 PHE A N 1
ATOM 1761 C CA . PHE A 1 223 ? -40.493 35.186 5.519 1.00 26.22 223 PHE A CA 1
ATOM 1762 C C . PHE A 1 223 ? -40.456 33.698 5.934 1.00 26.22 223 PHE A C 1
ATOM 1764 O O . PHE A 1 223 ? -39.482 32.995 5.676 1.00 26.22 223 PHE A O 1
ATOM 1771 N N . THR A 1 224 ? -41.548 33.232 6.545 1.00 26.91 224 THR A N 1
ATOM 1772 C CA . THR A 1 224 ? -41.968 31.832 6.804 1.00 26.91 224 THR A CA 1
ATOM 1773 C C . THR A 1 224 ? -43.487 31.775 6.515 1.00 26.91 224 THR A C 1
ATOM 1775 O O . THR A 1 224 ? -44.111 32.839 6.570 1.00 26.91 224 THR A O 1
ATOM 1778 N N . PRO A 1 225 ? -44.115 30.642 6.111 1.00 36.19 225 PRO A N 1
ATOM 1779 C CA . PRO A 1 225 ? -44.275 29.390 6.885 1.00 36.19 225 PRO A CA 1
ATOM 1780 C C . PRO A 1 225 ? -44.006 28.137 5.987 1.00 36.19 225 PRO A C 1
ATOM 1782 O O . PRO A 1 225 ? -43.262 28.280 5.024 1.00 36.19 225 PRO A O 1
ATOM 1785 N N . ALA A 1 226 ? -44.466 26.888 6.188 1.00 27.20 226 ALA A N 1
ATOM 1786 C CA . ALA A 1 226 ? -45.394 26.245 7.139 1.00 27.20 226 ALA A CA 1
ATOM 1787 C C . ALA A 1 226 ? -45.075 24.734 7.320 1.00 27.20 226 ALA A C 1
ATOM 1789 O O . ALA A 1 226 ? -44.246 24.188 6.596 1.00 27.20 226 ALA A O 1
ATOM 1790 N N . SER A 1 227 ? -45.812 24.043 8.205 1.00 30.48 227 SER A N 1
ATOM 1791 C CA . SER A 1 227 ? -45.842 22.568 8.326 1.00 30.48 227 SER A CA 1
ATOM 1792 C C . SER A 1 227 ? -47.271 22.017 8.191 1.00 30.48 227 SER A C 1
ATOM 1794 O O . SER A 1 227 ? -48.213 22.710 8.578 1.00 30.48 227 SER A O 1
ATOM 1796 N N . PRO A 1 228 ? -47.451 20.743 7.792 1.00 31.64 228 PRO A N 1
ATOM 1797 C CA . PRO A 1 228 ? -48.626 19.948 8.143 1.00 31.64 228 PRO A CA 1
ATOM 1798 C C . PRO A 1 228 ? -48.322 18.872 9.208 1.00 31.64 228 PRO A C 1
ATOM 1800 O O . PRO A 1 228 ? -47.186 18.443 9.401 1.00 31.64 228 PRO A O 1
ATOM 1803 N N . SER A 1 229 ? -49.369 18.446 9.917 1.00 27.75 229 SER A N 1
ATOM 1804 C CA . SER A 1 229 ? -49.330 17.546 11.080 1.00 27.75 229 SER A CA 1
ATOM 1805 C C . SER A 1 229 ? -49.704 16.101 10.723 1.00 27.75 229 SER A C 1
ATOM 1807 O O . SER A 1 229 ? -50.663 15.885 9.985 1.00 27.75 229 SER A O 1
ATOM 1809 N N . VAL A 1 230 ? -49.035 15.114 11.338 1.00 31.97 230 VAL A N 1
ATOM 1810 C CA . VAL A 1 230 ? -49.532 13.729 11.470 1.00 31.97 230 VAL A CA 1
ATOM 1811 C C . VAL A 1 230 ? -49.327 13.252 12.918 1.00 31.97 230 VAL A C 1
ATOM 1813 O O . VAL A 1 230 ? -48.330 13.582 13.557 1.00 31.97 230 VAL A O 1
ATOM 1816 N N . LYS A 1 231 ? -50.315 12.531 13.465 1.00 29.09 231 LYS A N 1
ATOM 1817 C CA . LYS A 1 231 ? -50.423 12.154 14.890 1.00 29.09 231 LYS A CA 1
ATOM 1818 C C . LYS A 1 231 ? -49.593 10.899 15.240 1.00 29.09 231 LYS A C 1
ATOM 1820 O O . LYS A 1 231 ? -49.422 10.043 14.375 1.00 29.09 231 LYS A O 1
ATOM 1825 N N . PRO A 1 232 ? -49.144 10.728 16.501 1.00 27.92 232 PRO A N 1
ATOM 1826 C CA . PRO A 1 232 ? -48.367 9.559 16.912 1.00 27.92 232 PRO A CA 1
ATOM 1827 C C . PRO A 1 232 ? -49.246 8.328 17.187 1.00 27.92 232 PRO A C 1
ATOM 1829 O O . PRO A 1 232 ? -50.250 8.408 17.897 1.00 27.92 232 PRO A O 1
ATOM 1832 N N . LEU A 1 233 ? -48.813 7.165 16.694 1.00 25.00 233 LEU A N 1
ATOM 1833 C CA . LEU A 1 233 ? -49.326 5.851 17.094 1.00 25.00 233 LEU A CA 1
ATOM 1834 C C . LEU A 1 233 ? -48.544 5.335 18.309 1.00 25.00 233 LEU A C 1
ATOM 1836 O O . LEU A 1 233 ? -47.317 5.379 18.339 1.00 25.00 233 LEU A O 1
ATOM 1840 N N . LYS A 1 234 ? -49.264 4.857 19.327 1.00 26.28 234 LYS A N 1
ATOM 1841 C CA . LYS A 1 234 ? -48.703 4.468 20.627 1.00 26.28 234 LYS A CA 1
ATOM 1842 C C . LYS A 1 234 ? -48.748 2.947 20.777 1.00 26.28 234 LYS A C 1
ATOM 1844 O O . LYS A 1 234 ? -49.806 2.394 21.057 1.00 26.28 234 LYS A O 1
ATOM 1849 N N . ILE A 1 235 ? -47.603 2.286 20.624 1.00 26.73 235 ILE A N 1
ATOM 1850 C CA . ILE A 1 235 ? -47.415 0.865 20.961 1.00 26.73 235 ILE A CA 1
ATOM 1851 C C . ILE A 1 235 ? -46.603 0.793 22.264 1.00 26.73 235 ILE A C 1
ATOM 1853 O O . ILE A 1 235 ? -45.731 1.628 22.504 1.00 26.73 235 ILE A O 1
ATOM 1857 N N . ARG A 1 236 ? -46.944 -0.147 23.152 1.00 25.84 236 ARG A N 1
ATOM 1858 C CA . ARG A 1 236 ? -46.358 -0.306 24.496 1.00 25.84 236 ARG A CA 1
ATOM 1859 C C . ARG A 1 236 ? -45.657 -1.664 24.622 1.00 25.84 236 ARG A C 1
ATOM 1861 O O . ARG A 1 236 ? -46.095 -2.618 23.993 1.00 25.84 236 ARG A O 1
ATOM 1868 N N . SER A 1 237 ? -44.707 -1.740 25.565 1.00 26.06 237 SER A N 1
ATOM 1869 C CA . SER A 1 237 ? -43.971 -2.949 25.998 1.00 26.06 237 SER A CA 1
ATOM 1870 C C . SER A 1 237 ? -42.902 -3.452 25.010 1.00 26.06 237 SER A C 1
ATOM 1872 O O . SER A 1 237 ? -43.122 -3.427 23.809 1.00 26.06 237 SER A O 1
ATOM 1874 N N . SER A 1 238 ? -41.730 -3.944 25.433 1.00 27.88 238 SER A N 1
ATOM 1875 C CA . SER A 1 238 ? -41.096 -3.986 26.773 1.00 27.88 238 SER A CA 1
ATOM 1876 C C . SER A 1 238 ? -39.599 -4.305 26.618 1.00 27.88 238 SER A C 1
ATOM 1878 O O . SER A 1 238 ? -39.231 -4.923 25.628 1.00 27.88 238 SER A O 1
ATOM 1880 N N . HIS A 1 239 ? -38.788 -3.974 27.632 1.00 30.72 239 HIS A N 1
ATOM 1881 C CA . HIS A 1 239 ? -37.311 -4.028 27.657 1.00 30.72 239 HIS A CA 1
ATOM 1882 C C . HIS A 1 239 ? -36.621 -2.908 26.871 1.00 30.72 239 HIS A C 1
ATOM 1884 O O . HIS A 1 239 ? -36.206 -3.064 25.729 1.00 30.72 239 HIS A O 1
ATOM 1890 N N . ALA A 1 240 ? -36.438 -1.775 27.552 1.00 28.72 240 ALA A N 1
ATOM 1891 C CA . ALA A 1 240 ? -35.435 -0.792 27.175 1.00 28.72 240 ALA A CA 1
ATOM 1892 C C . ALA A 1 240 ? -34.055 -1.267 27.666 1.00 28.72 240 ALA A C 1
ATOM 1894 O O . ALA A 1 240 ? -33.610 -0.887 28.749 1.00 28.72 240 ALA A O 1
ATOM 1895 N N . THR A 1 241 ? -33.369 -2.089 26.868 1.00 37.47 241 THR A N 1
ATOM 1896 C CA . THR A 1 241 ? -31.900 -1.993 26.811 1.00 37.47 241 THR A CA 1
ATOM 1897 C C . THR A 1 241 ? -31.558 -0.558 26.424 1.00 37.47 241 THR A C 1
ATOM 1899 O O . THR A 1 241 ? -32.254 0.016 25.579 1.00 37.47 241 THR A O 1
ATOM 1902 N N . LYS A 1 242 ? -30.557 0.057 27.067 1.00 36.25 242 LYS A N 1
ATOM 1903 C CA . LYS A 1 242 ? -30.273 1.484 26.860 1.00 36.25 242 LYS A CA 1
ATOM 1904 C C . LYS A 1 242 ? -30.020 1.727 25.377 1.00 36.25 242 LYS A C 1
ATOM 1906 O O . LYS A 1 242 ? -29.183 1.052 24.783 1.00 36.25 242 LYS A O 1
ATOM 1911 N N . PHE A 1 243 ? -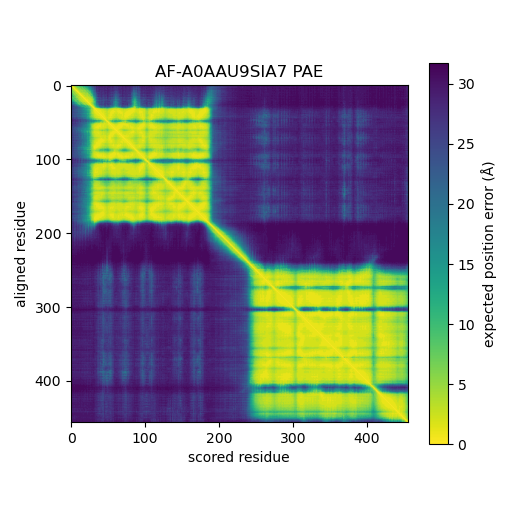30.740 2.687 24.799 1.00 39.12 243 PHE A N 1
ATOM 1912 C CA . PHE A 1 243 ? -30.578 3.061 23.394 1.00 39.12 243 PHE A CA 1
ATOM 1913 C C . PHE A 1 243 ? -29.102 3.377 23.101 1.00 39.12 243 PHE A C 1
ATOM 1915 O O . PHE A 1 243 ? -28.545 2.846 22.147 1.00 39.12 243 PHE A O 1
ATOM 1922 N N . ASP A 1 244 ? -28.459 4.085 24.033 1.00 40.06 244 ASP A N 1
ATOM 1923 C CA . ASP A 1 244 ? -27.044 4.459 24.004 1.00 40.06 244 ASP A CA 1
ATOM 1924 C C . ASP A 1 244 ? -26.074 3.255 23.969 1.00 40.06 244 ASP A C 1
ATOM 1926 O O . ASP A 1 244 ? -25.053 3.313 23.296 1.00 40.06 244 ASP A O 1
ATOM 1930 N N . GLU A 1 245 ? -26.369 2.134 24.644 1.00 44.97 245 GLU A N 1
ATOM 1931 C CA . GLU A 1 245 ? -25.507 0.931 24.602 1.00 44.97 245 GLU A CA 1
ATOM 1932 C C . GLU A 1 245 ? -25.589 0.222 23.238 1.00 44.97 245 GLU A C 1
ATOM 1934 O O . GLU A 1 245 ? -24.598 -0.327 22.749 1.00 44.97 245 GLU A O 1
ATOM 1939 N N . VAL A 1 246 ? -26.759 0.265 22.593 1.00 49.66 246 VAL A N 1
ATOM 1940 C CA . VAL A 1 246 ? -26.973 -0.325 21.263 1.00 49.66 246 VAL A CA 1
ATOM 1941 C C . VAL A 1 246 ? -26.412 0.576 20.161 1.00 49.66 246 VAL A C 1
ATOM 1943 O O . VAL A 1 246 ? -25.828 0.067 19.210 1.00 49.66 246 VAL A O 1
ATOM 1946 N N . THR A 1 247 ? -26.523 1.903 20.278 1.00 53.09 247 THR A N 1
ATOM 1947 C CA . THR A 1 247 ? -25.880 2.818 19.320 1.00 53.09 247 THR A CA 1
ATOM 1948 C C . THR A 1 247 ? -24.362 2.790 19.446 1.00 53.09 247 THR A C 1
ATOM 1950 O O . THR A 1 247 ? -23.691 2.680 18.428 1.00 53.09 247 THR A O 1
ATOM 1953 N N . ASN A 1 248 ? -23.813 2.786 20.669 1.00 54.69 248 ASN A N 1
ATOM 1954 C CA . ASN A 1 248 ? -22.361 2.748 20.868 1.00 54.69 248 ASN A CA 1
ATOM 1955 C C . ASN A 1 248 ? -21.737 1.455 20.318 1.00 54.69 248 ASN A C 1
ATOM 1957 O O . ASN A 1 248 ? -20.706 1.521 19.657 1.00 54.69 248 ASN A O 1
ATOM 1961 N N . SER A 1 249 ? -22.367 0.292 20.529 1.00 61.44 249 SER A N 1
ATOM 1962 C CA . SER A 1 249 ? -21.869 -0.975 19.962 1.00 61.44 249 SER A CA 1
ATOM 1963 C C . SER A 1 249 ? -21.951 -1.007 18.432 1.00 61.44 249 SER A C 1
ATOM 1965 O O . SER A 1 249 ? -20.999 -1.430 17.781 1.00 61.44 249 SER A O 1
ATOM 1967 N N . LEU A 1 250 ? -23.032 -0.483 17.841 1.00 64.31 250 LEU A N 1
ATOM 1968 C CA . LEU A 1 250 ? -23.132 -0.331 16.386 1.00 64.31 250 LEU A CA 1
ATOM 1969 C C . LEU A 1 250 ? -22.048 0.606 15.831 1.00 64.31 250 LEU A C 1
ATOM 1971 O O . LEU A 1 250 ? -21.434 0.274 14.820 1.00 64.31 250 LEU A O 1
ATOM 1975 N N . ASP A 1 251 ? -21.778 1.743 16.476 1.00 67.56 251 ASP A N 1
ATOM 1976 C CA . ASP A 1 251 ? -20.731 2.676 16.043 1.00 67.56 251 ASP A CA 1
ATOM 1977 C C . ASP A 1 251 ? -19.317 2.070 16.192 1.00 67.56 251 ASP A C 1
ATOM 1979 O O . ASP A 1 251 ? -18.471 2.242 15.308 1.00 67.56 251 ASP A O 1
ATOM 1983 N N . GLU A 1 252 ? -19.067 1.274 17.239 1.00 73.75 252 GLU A N 1
ATOM 1984 C CA . GLU A 1 252 ? -17.823 0.508 17.411 1.00 73.75 252 GLU A CA 1
ATOM 1985 C C . GLU A 1 252 ? -17.614 -0.548 16.305 1.00 73.75 252 GLU A C 1
ATOM 1987 O O . GLU A 1 252 ? -16.516 -0.629 15.736 1.00 73.75 252 GLU A O 1
ATOM 1992 N N . ASP A 1 253 ? -18.659 -1.309 15.956 1.00 72.69 253 ASP A N 1
ATOM 1993 C CA . ASP A 1 253 ? -18.651 -2.313 14.879 1.00 72.69 253 ASP A CA 1
ATOM 1994 C C . ASP A 1 253 ? -18.445 -1.674 13.496 1.00 72.69 253 ASP A C 1
ATOM 1996 O O . ASP A 1 253 ? -17.678 -2.169 12.662 1.00 72.69 253 ASP A O 1
ATOM 2000 N N . MET A 1 254 ? -19.117 -0.548 13.249 1.00 75.81 254 MET A N 1
ATOM 2001 C CA . MET A 1 254 ? -18.979 0.253 12.031 1.00 75.81 254 MET A CA 1
ATOM 2002 C C . MET A 1 254 ? -17.531 0.722 11.842 1.00 75.81 254 MET A C 1
ATOM 2004 O O . MET A 1 254 ? -16.941 0.570 10.765 1.00 75.81 254 MET A O 1
ATOM 2008 N N . ASP A 1 255 ? -16.932 1.257 12.902 1.00 80.88 255 ASP A N 1
ATOM 2009 C CA . ASP A 1 255 ? -15.558 1.732 12.870 1.00 80.88 255 ASP A CA 1
ATOM 2010 C C . ASP A 1 255 ? -14.526 0.604 12.753 1.00 80.88 255 ASP A C 1
ATOM 2012 O O . ASP A 1 255 ? -13.439 0.836 12.213 1.00 80.88 255 ASP A O 1
ATOM 2016 N N . GLN A 1 256 ? -14.836 -0.620 13.200 1.00 85.38 256 GLN A N 1
ATOM 2017 C CA . GLN A 1 256 ? -13.951 -1.772 13.004 1.00 85.38 256 GLN A CA 1
ATOM 2018 C C . GLN A 1 256 ? -13.620 -1.976 11.517 1.00 85.38 256 GLN A C 1
ATOM 2020 O O . GLN A 1 256 ? -12.465 -2.248 11.188 1.00 85.38 256 GLN A O 1
ATOM 2025 N N . ILE A 1 257 ? -14.596 -1.790 10.619 1.00 86.75 257 ILE A N 1
ATOM 2026 C CA . ILE A 1 257 ? -14.389 -1.898 9.168 1.00 86.75 257 ILE A CA 1
ATOM 2027 C C . ILE A 1 257 ? -13.616 -0.707 8.610 1.00 86.75 257 ILE A C 1
ATOM 2029 O O . ILE A 1 257 ? -12.672 -0.905 7.847 1.00 86.75 257 ILE A O 1
ATOM 2033 N N . ARG A 1 258 ? -13.957 0.522 9.011 1.00 86.75 258 ARG A N 1
ATOM 2034 C CA . ARG A 1 258 ? -13.251 1.732 8.549 1.00 86.75 258 ARG A CA 1
ATOM 2035 C C . ARG A 1 258 ? -11.759 1.683 8.871 1.00 86.75 258 ARG A C 1
ATOM 2037 O O . ARG A 1 258 ? -10.930 1.988 8.020 1.00 86.75 258 ARG A O 1
ATOM 2044 N N . ARG A 1 259 ? -11.408 1.201 10.069 1.00 89.19 259 ARG A N 1
ATOM 2045 C CA . ARG A 1 259 ? -10.020 1.016 10.536 1.00 89.19 259 ARG A CA 1
ATOM 2046 C C . ARG A 1 259 ? -9.219 -0.023 9.732 1.00 89.19 259 ARG A C 1
ATOM 2048 O O . ARG A 1 259 ? -8.008 -0.106 9.922 1.00 89.19 259 ARG A O 1
ATOM 2055 N N . LEU A 1 260 ? -9.853 -0.811 8.856 1.00 91.88 260 LEU A N 1
ATOM 2056 C CA . LEU A 1 260 ? -9.157 -1.712 7.927 1.00 91.88 260 LEU A CA 1
ATOM 2057 C C . LEU A 1 260 ? -8.663 -1.003 6.659 1.00 91.88 260 LEU A C 1
ATOM 2059 O O . LEU A 1 260 ? -7.875 -1.594 5.921 1.00 91.88 260 LEU A O 1
ATOM 2063 N N . GLN A 1 261 ? -9.086 0.232 6.377 1.00 91.38 261 GLN A N 1
ATOM 2064 C CA . GLN A 1 261 ? -8.507 1.000 5.278 1.00 91.38 261 GLN A CA 1
ATOM 2065 C C . GLN A 1 261 ? -7.042 1.351 5.573 1.00 91.38 261 GLN A C 1
ATOM 2067 O O . GLN A 1 261 ? -6.681 1.788 6.665 1.00 91.38 261 GLN A O 1
ATOM 2072 N N . ASN A 1 262 ? -6.188 1.200 4.565 1.00 85.06 262 ASN A N 1
ATOM 2073 C CA . ASN A 1 262 ? -4.788 1.587 4.599 1.00 85.06 262 ASN A CA 1
ATOM 2074 C C . ASN A 1 262 ? -4.434 2.249 3.257 1.00 85.06 262 ASN A C 1
ATOM 2076 O O . ASN A 1 262 ? -4.008 1.592 2.307 1.00 85.06 262 ASN A O 1
ATOM 2080 N N . GLY A 1 263 ? -4.702 3.554 3.158 1.00 87.75 263 GLY A N 1
ATOM 2081 C CA . GLY A 1 263 ? -4.619 4.293 1.898 1.00 87.75 263 GLY A CA 1
ATOM 2082 C C . GLY A 1 263 ? -5.581 3.728 0.845 1.00 87.75 263 GLY A C 1
ATOM 2083 O O . GLY A 1 263 ? -6.785 3.628 1.078 1.00 87.75 263 GLY A O 1
ATOM 2084 N N . SER A 1 264 ? -5.032 3.341 -0.307 1.00 87.00 264 SER A N 1
ATOM 2085 C CA . SER A 1 264 ? -5.737 2.694 -1.425 1.00 87.00 264 SER A CA 1
ATOM 2086 C C . SER A 1 264 ? -5.917 1.173 -1.288 1.00 87.00 264 SER A C 1
ATOM 2088 O O . SER A 1 264 ? -6.376 0.525 -2.226 1.00 87.00 264 SER A O 1
ATOM 2090 N N . ASP A 1 265 ? -5.545 0.583 -0.153 1.00 93.62 265 ASP A N 1
ATOM 2091 C CA . ASP A 1 265 ? -5.716 -0.843 0.124 1.00 93.62 265 ASP A CA 1
ATOM 2092 C C . ASP A 1 265 ? -6.593 -1.056 1.374 1.00 93.62 265 ASP A C 1
ATOM 2094 O O . ASP A 1 265 ? -6.790 -0.158 2.192 1.00 93.62 265 ASP A O 1
ATOM 2098 N N . VAL A 1 266 ? -7.052 -2.289 1.579 1.00 96.44 266 VAL A N 1
ATOM 2099 C CA . VAL A 1 266 ? -7.570 -2.787 2.862 1.00 96.44 266 VAL A CA 1
ATOM 2100 C C . VAL A 1 266 ? -6.510 -3.681 3.496 1.00 96.44 266 VAL A C 1
ATOM 2102 O O . VAL A 1 266 ? -5.991 -4.572 2.827 1.00 96.44 266 VAL A O 1
ATOM 2105 N N . ARG A 1 267 ? -6.174 -3.488 4.776 1.00 95.94 267 ARG A N 1
ATOM 2106 C CA . ARG A 1 267 ? -5.167 -4.271 5.518 1.00 95.94 267 ARG A CA 1
ATOM 2107 C C . ARG A 1 267 ? -5.636 -4.531 6.948 1.00 95.94 267 ARG A C 1
ATOM 2109 O O . ARG A 1 267 ? -6.185 -3.652 7.600 1.00 95.94 267 ARG A O 1
ATOM 2116 N N . GLY A 1 268 ? -5.339 -5.710 7.484 1.00 93.81 268 GLY A N 1
ATOM 2117 C CA . GLY A 1 268 ? -5.607 -6.007 8.891 1.00 93.81 268 GLY A CA 1
ATOM 2118 C C . GLY A 1 268 ? -4.916 -7.269 9.390 1.00 93.81 268 GLY A C 1
ATOM 2119 O O . GLY A 1 268 ? -4.249 -7.980 8.634 1.00 93.81 268 GLY A O 1
ATOM 2120 N N . VAL A 1 269 ? -5.069 -7.541 10.685 1.00 95.19 269 VAL A N 1
ATOM 2121 C CA . VAL A 1 269 ? -4.575 -8.773 11.312 1.00 95.19 269 VAL A CA 1
ATOM 2122 C C . VAL A 1 269 ? -5.533 -9.896 10.928 1.00 95.19 269 VAL A C 1
ATOM 2124 O O . VAL A 1 269 ? -6.725 -9.804 11.203 1.00 95.19 269 VAL A O 1
ATOM 2127 N N . ALA A 1 270 ? -5.024 -10.925 10.255 1.00 94.69 270 ALA A N 1
ATOM 2128 C CA . ALA A 1 270 ? -5.809 -12.015 9.670 1.00 94.69 270 ALA A CA 1
ATOM 2129 C C . ALA A 1 270 ? -5.603 -13.363 10.385 1.00 94.69 270 ALA A C 1
ATOM 2131 O O . ALA A 1 270 ? -6.346 -14.312 10.138 1.00 94.69 270 ALA A O 1
ATOM 2132 N N . LEU A 1 271 ? -4.580 -13.451 11.239 1.00 92.56 271 LEU A N 1
ATOM 2133 C CA . LEU A 1 271 ? -4.231 -14.600 12.069 1.00 92.56 271 LEU A CA 1
ATOM 2134 C C . LEU A 1 271 ? -3.852 -14.111 13.469 1.00 92.56 271 LEU A C 1
ATOM 2136 O O . LEU A 1 271 ? -3.305 -13.019 13.624 1.00 92.56 271 LEU A O 1
ATOM 2140 N N . GLU A 1 272 ? -4.104 -14.941 14.473 1.00 89.06 272 GLU A N 1
ATOM 2141 C CA . GLU A 1 272 ? -3.585 -14.736 15.825 1.00 89.06 272 GLU A CA 1
ATOM 2142 C C . GLU A 1 272 ? -2.049 -14.866 15.843 1.00 89.06 272 GLU A C 1
ATOM 2144 O O . GLU A 1 272 ? -1.459 -15.519 14.980 1.00 89.06 272 GLU A O 1
ATOM 2149 N N . GLY A 1 273 ? -1.393 -14.232 16.822 1.00 75.81 273 GLY A N 1
ATOM 2150 C CA . GLY A 1 273 ? 0.064 -14.306 17.014 1.00 75.81 273 GLY A CA 1
ATOM 2151 C C . GLY A 1 273 ? 0.779 -12.955 17.141 1.00 75.81 273 GLY A C 1
ATOM 2152 O O . GLY A 1 273 ? 1.882 -12.903 17.681 1.00 75.81 273 GLY A O 1
ATOM 2153 N N . GLU A 1 274 ? 0.162 -11.842 16.729 1.00 79.19 274 GLU A N 1
ATOM 2154 C CA . GLU A 1 274 ? 0.667 -10.500 17.066 1.00 79.19 274 GLU A CA 1
ATOM 2155 C C . GLU A 1 274 ? 0.300 -10.155 18.522 1.00 79.19 274 GLU A C 1
ATOM 2157 O O . GLU A 1 274 ? -0.865 -9.934 18.852 1.00 79.19 274 GLU A O 1
ATOM 2162 N N . LYS A 1 275 ? 1.299 -10.105 19.416 1.00 78.06 275 LYS A N 1
ATOM 2163 C CA . LYS A 1 275 ? 1.089 -9.815 20.845 1.00 78.06 275 LYS A CA 1
ATOM 2164 C C . LYS A 1 275 ? 0.367 -8.472 21.026 1.00 78.06 275 LYS A C 1
ATOM 2166 O O . LYS A 1 275 ? 0.867 -7.435 20.601 1.00 78.06 275 LYS A O 1
ATOM 2171 N N . GLY A 1 276 ? -0.793 -8.503 21.684 1.00 77.75 276 GLY A N 1
ATOM 2172 C CA . GLY A 1 276 ? -1.620 -7.317 21.927 1.00 77.75 276 GLY A CA 1
ATOM 2173 C C . GLY A 1 276 ? -2.465 -6.853 20.732 1.00 77.75 276 GLY A C 1
ATOM 2174 O O . GLY A 1 276 ? -2.995 -5.748 20.783 1.00 77.75 276 GLY A O 1
ATOM 2175 N N . ARG A 1 277 ? -2.609 -7.654 19.664 1.00 82.50 277 ARG A N 1
ATOM 2176 C CA . ARG A 1 277 ? -3.490 -7.338 18.527 1.00 82.50 277 ARG A CA 1
ATOM 2177 C C . ARG A 1 277 ? -4.466 -8.482 18.248 1.00 82.50 277 ARG A C 1
ATOM 2179 O O . ARG A 1 277 ? -4.055 -9.604 17.973 1.00 82.50 277 ARG A O 1
ATOM 2186 N N . ALA A 1 278 ? -5.760 -8.176 18.296 1.00 89.00 278 ALA A N 1
ATOM 2187 C CA . ALA A 1 278 ? -6.822 -9.096 17.894 1.00 89.00 278 ALA A CA 1
ATOM 2188 C C . ALA A 1 278 ? -6.888 -9.250 16.362 1.00 89.00 278 ALA A C 1
ATOM 2190 O O . ALA A 1 278 ? -6.396 -8.399 15.619 1.00 89.00 278 ALA A O 1
ATOM 2191 N N . VAL A 1 279 ? -7.538 -10.317 15.886 1.00 91.31 279 VAL A N 1
ATOM 2192 C CA . VAL A 1 279 ? -7.833 -10.517 14.457 1.00 91.31 279 VAL A CA 1
ATOM 2193 C C . VAL A 1 279 ? -8.890 -9.503 14.015 1.00 91.31 279 VAL A C 1
ATOM 2195 O O . VAL A 1 279 ? -10.043 -9.581 14.430 1.00 91.31 279 VAL A O 1
ATOM 2198 N N . THR A 1 280 ? -8.501 -8.551 13.166 1.00 93.31 280 THR A N 1
ATOM 2199 C CA . THR A 1 280 ? -9.388 -7.492 12.657 1.00 93.31 280 THR A CA 1
ATOM 2200 C C . THR A 1 280 ? -9.914 -7.777 11.254 1.00 93.31 280 THR A C 1
ATOM 2202 O O . THR A 1 280 ? -11.057 -7.446 10.951 1.00 93.31 280 THR A O 1
ATOM 2205 N N . LEU A 1 281 ? -9.126 -8.436 10.399 1.00 94.44 281 LEU A N 1
ATOM 2206 C CA . LEU A 1 281 ? -9.531 -8.818 9.046 1.00 94.44 281 LEU A CA 1
ATOM 2207 C C . LEU A 1 281 ? -10.278 -10.159 9.084 1.00 94.44 281 LEU A C 1
ATOM 2209 O O . LEU A 1 281 ? -9.779 -11.198 8.649 1.00 94.44 281 LEU A O 1
ATOM 2213 N N . THR A 1 282 ? -11.467 -10.137 9.683 1.00 93.50 282 THR A N 1
ATOM 2214 C CA . THR A 1 282 ? -12.326 -11.317 9.847 1.00 93.50 282 THR A CA 1
ATOM 2215 C C . THR A 1 282 ? -12.996 -11.716 8.520 1.00 93.50 282 THR A C 1
ATOM 2217 O O . THR A 1 282 ? -13.125 -10.884 7.618 1.00 93.50 282 THR A O 1
ATOM 2220 N N . PRO A 1 283 ? -13.488 -12.964 8.374 1.00 93.12 283 PRO A N 1
ATOM 2221 C CA . PRO A 1 283 ? -14.290 -13.354 7.213 1.00 93.12 283 PRO A CA 1
ATOM 2222 C C . PRO A 1 283 ? -15.519 -12.458 7.013 1.00 93.12 283 PRO A C 1
ATOM 2224 O O . PRO A 1 283 ? -15.772 -12.023 5.898 1.00 93.12 283 PRO A O 1
ATOM 2227 N N . ALA A 1 284 ? -16.236 -12.111 8.087 1.00 90.81 284 ALA A N 1
ATOM 2228 C CA . ALA A 1 284 ? -17.408 -11.240 8.004 1.00 90.81 284 ALA A CA 1
ATOM 2229 C C . ALA A 1 284 ? -17.050 -9.823 7.511 1.00 90.81 284 ALA A C 1
ATOM 2231 O O . ALA A 1 284 ? -17.798 -9.252 6.716 1.00 90.81 284 ALA A O 1
ATOM 2232 N N . ALA A 1 285 ? -15.891 -9.290 7.921 1.00 93.50 285 ALA A N 1
ATOM 2233 C CA . ALA A 1 285 ? -15.372 -8.014 7.436 1.00 93.50 285 ALA A CA 1
ATOM 2234 C C . ALA A 1 285 ? -15.003 -8.078 5.946 1.00 93.50 285 ALA A C 1
ATOM 2236 O O . ALA A 1 285 ? -15.453 -7.251 5.156 1.00 93.50 285 ALA A O 1
ATOM 2237 N N . VAL A 1 286 ? -14.246 -9.102 5.538 1.00 96.38 286 VAL A N 1
ATOM 2238 C CA . VAL A 1 286 ? -13.852 -9.316 4.134 1.00 96.38 286 VAL A CA 1
ATOM 2239 C C . VAL A 1 286 ? -15.066 -9.517 3.224 1.00 96.38 286 VAL A C 1
ATOM 2241 O O . VAL A 1 286 ? -15.112 -8.941 2.142 1.00 96.38 286 VAL A O 1
ATOM 2244 N N . GLU A 1 287 ? -16.078 -10.261 3.668 1.00 94.62 287 GLU A N 1
ATOM 2245 C CA . GLU A 1 287 ? -17.333 -10.450 2.932 1.00 94.62 287 GLU A CA 1
ATOM 2246 C C . GLU A 1 287 ? -18.131 -9.139 2.804 1.00 94.62 287 GLU A C 1
ATOM 2248 O O . GLU A 1 287 ? -18.829 -8.928 1.815 1.00 94.62 287 GLU A O 1
ATOM 2253 N N . ALA A 1 288 ? -18.087 -8.258 3.810 1.00 94.25 288 ALA A N 1
ATOM 2254 C CA . ALA A 1 288 ? -18.787 -6.970 3.764 1.00 94.25 288 ALA A CA 1
ATOM 2255 C C . ALA A 1 288 ? -18.102 -6.011 2.783 1.00 94.25 288 ALA A C 1
ATOM 2257 O O . ALA A 1 288 ? -18.767 -5.393 1.955 1.00 94.25 288 ALA A O 1
ATOM 2258 N N . ILE A 1 289 ? -16.768 -5.966 2.829 1.00 97.50 289 ILE A N 1
ATOM 2259 C CA . ILE A 1 289 ? -15.930 -5.177 1.923 1.00 97.50 289 ILE A CA 1
ATOM 2260 C C . ILE A 1 289 ? -16.063 -5.675 0.478 1.00 97.50 289 ILE A C 1
ATOM 2262 O O . ILE A 1 289 ? -16.215 -4.864 -0.430 1.00 97.50 289 ILE A O 1
ATOM 2266 N N . ALA A 1 290 ? -16.073 -6.991 0.252 1.00 97.75 290 ALA A N 1
ATOM 2267 C CA . ALA A 1 290 ? -16.240 -7.564 -1.082 1.00 97.75 290 ALA A CA 1
ATOM 2268 C C . ALA A 1 290 ? -17.648 -7.338 -1.668 1.00 97.75 290 ALA A C 1
ATOM 2270 O O . ALA A 1 290 ? -17.756 -7.069 -2.863 1.00 97.75 290 ALA A O 1
ATOM 2271 N N . GLU A 1 291 ? -18.714 -7.379 -0.853 1.00 95.75 291 GLU A N 1
ATOM 2272 C CA . GLU A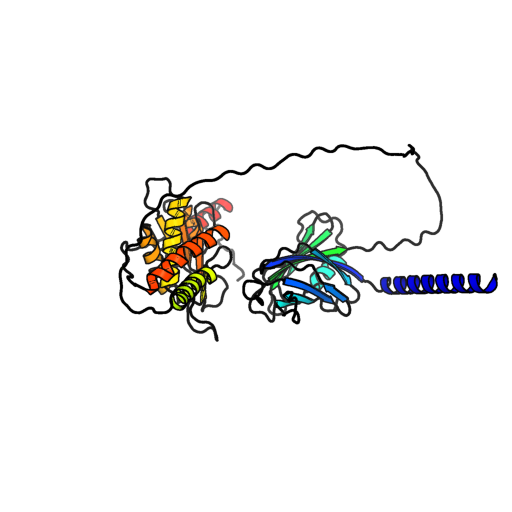 1 291 ? -20.066 -6.997 -1.304 1.00 95.75 291 GLU A CA 1
ATOM 2273 C C . GLU A 1 291 ? -20.104 -5.516 -1.712 1.00 95.75 291 GLU A C 1
ATOM 2275 O O . GLU A 1 291 ? -20.526 -5.186 -2.817 1.00 95.75 291 GLU A O 1
ATOM 2280 N N . SER A 1 292 ? -19.588 -4.621 -0.866 1.00 97.31 292 SER A N 1
ATOM 2281 C CA . SER A 1 292 ? -19.535 -3.187 -1.173 1.00 97.31 292 SER A CA 1
ATOM 2282 C C . SER A 1 292 ? -18.636 -2.837 -2.357 1.00 97.31 292 SER A C 1
ATOM 2284 O O . SER A 1 292 ? -18.938 -1.889 -3.075 1.00 97.31 292 SER A O 1
ATOM 2286 N N . PHE A 1 293 ? -17.563 -3.594 -2.597 1.00 98.19 293 PHE A N 1
ATOM 2287 C CA . PHE A 1 293 ? -16.748 -3.434 -3.799 1.00 98.19 293 PHE A CA 1
ATOM 2288 C C . PHE A 1 293 ? -17.512 -3.852 -5.059 1.00 98.19 293 PHE A C 1
ATOM 2290 O O . PHE A 1 293 ? -17.511 -3.105 -6.030 1.00 98.19 293 PHE A O 1
ATOM 2297 N N . GLY A 1 294 ? -18.205 -4.996 -5.040 1.00 96.81 294 GLY A N 1
ATOM 2298 C CA . GLY A 1 294 ? -19.025 -5.439 -6.172 1.00 96.81 294 GLY A CA 1
ATOM 2299 C C . GLY A 1 294 ? -20.125 -4.434 -6.534 1.00 96.81 294 GLY A C 1
ATOM 2300 O O . GLY A 1 294 ? -20.287 -4.088 -7.703 1.00 96.81 294 GLY A O 1
ATOM 2301 N N . GLU A 1 295 ? -20.815 -3.891 -5.526 1.00 95.06 295 GLU A N 1
ATOM 2302 C CA . GLU A 1 295 ? -21.801 -2.814 -5.703 1.00 95.06 295 GLU A CA 1
ATOM 2303 C C . GLU A 1 295 ? -21.173 -1.517 -6.233 1.00 95.06 295 GLU A C 1
ATOM 2305 O O . GLU A 1 295 ? -21.753 -0.862 -7.098 1.00 95.06 295 GLU A O 1
ATOM 2310 N N . TRP A 1 296 ? -19.985 -1.148 -5.744 1.00 96.31 296 TRP A N 1
ATOM 2311 C CA . TRP A 1 296 ? -19.259 0.029 -6.221 1.00 96.31 296 TRP A CA 1
ATOM 2312 C C . TRP A 1 296 ? -18.866 -0.114 -7.698 1.00 96.31 296 TRP A C 1
ATOM 2314 O O . TRP A 1 296 ? -19.170 0.779 -8.484 1.00 96.31 296 TRP A O 1
ATOM 2324 N N . VAL A 1 297 ? -18.304 -1.261 -8.104 1.00 95.56 297 VAL A N 1
ATOM 2325 C CA . VAL A 1 297 ? -17.964 -1.548 -9.512 1.00 95.56 297 VAL A CA 1
ATOM 2326 C C . VAL A 1 297 ? -19.216 -1.520 -10.391 1.00 95.56 297 VAL A C 1
ATOM 2328 O O . VAL A 1 297 ? -19.190 -0.929 -11.468 1.00 95.56 297 VAL A O 1
ATOM 2331 N N . ALA A 1 298 ? -20.334 -2.092 -9.930 1.00 93.31 298 ALA A N 1
ATOM 2332 C CA . ALA A 1 298 ? -21.604 -2.032 -10.654 1.00 93.31 298 ALA A CA 1
ATOM 2333 C C . ALA A 1 298 ? -22.116 -0.590 -10.845 1.00 93.31 298 ALA A C 1
ATOM 2335 O O . ALA A 1 298 ? -22.720 -0.290 -11.873 1.00 93.31 298 ALA A O 1
ATOM 2336 N N . ALA A 1 299 ? -21.857 0.301 -9.883 1.00 91.62 299 ALA A N 1
ATOM 2337 C CA . ALA A 1 299 ? -22.275 1.699 -9.930 1.00 91.62 299 ALA A CA 1
ATOM 2338 C C . ALA A 1 299 ? -21.335 2.618 -10.737 1.00 91.62 299 ALA A C 1
ATOM 2340 O O . ALA A 1 299 ? -21.809 3.619 -11.273 1.00 91.62 299 ALA A O 1
ATOM 2341 N N . THR A 1 300 ? -20.029 2.326 -10.817 1.00 87.69 300 THR A N 1
ATOM 2342 C CA . THR A 1 300 ? -19.043 3.203 -11.487 1.00 87.69 300 THR A CA 1
ATOM 2343 C C . THR A 1 300 ? -18.537 2.684 -12.831 1.00 87.69 300 THR A C 1
ATOM 2345 O O . THR A 1 300 ? -18.214 3.490 -13.700 1.00 87.69 300 THR A O 1
ATOM 2348 N N . GLU A 1 301 ? -18.475 1.364 -13.020 1.00 76.88 301 GLU A N 1
ATOM 2349 C CA . GLU A 1 301 ? -17.975 0.711 -14.241 1.00 76.88 301 GLU A CA 1
ATOM 2350 C C . GLU A 1 301 ? -19.090 -0.025 -15.017 1.00 76.88 301 GLU A C 1
ATOM 2352 O O . GLU A 1 301 ? -18.851 -0.594 -16.083 1.00 76.88 301 GLU A O 1
ATOM 2357 N N . GLY A 1 302 ? -20.317 -0.045 -14.486 1.00 68.38 302 GLY A N 1
ATOM 2358 C CA . GLY A 1 302 ? -21.448 -0.760 -15.069 1.00 68.38 302 GLY A CA 1
ATOM 2359 C C . GLY A 1 302 ? -22.002 -0.101 -16.334 1.00 68.38 302 GLY A C 1
ATOM 2360 O O . GLY A 1 302 ? -22.784 0.844 -16.262 1.00 68.38 302 GLY A O 1
ATOM 2361 N N . ASN A 1 303 ? -21.718 -0.685 -17.501 1.00 57.56 303 ASN A N 1
ATOM 2362 C CA . ASN A 1 303 ? -22.247 -0.255 -18.808 1.00 57.56 303 ASN A CA 1
ATOM 2363 C C . ASN A 1 303 ? -23.739 -0.612 -19.046 1.00 57.56 303 ASN A C 1
ATOM 2365 O O . ASN A 1 303 ? -24.165 -0.849 -20.175 1.00 57.56 303 ASN A O 1
ATOM 2369 N N . GLY A 1 304 ? -24.547 -0.679 -17.985 1.00 56.50 304 GLY A N 1
ATOM 2370 C CA . GLY A 1 304 ? -26.012 -0.665 -18.057 1.00 56.50 304 GLY A CA 1
ATOM 2371 C C . GLY A 1 304 ? -26.751 -1.937 -18.498 1.00 56.50 304 GLY A C 1
ATOM 2372 O O . GLY A 1 304 ? -27.974 -1.877 -18.555 1.00 56.50 304 GLY A O 1
ATOM 2373 N N . ASN A 1 305 ? -26.090 -3.065 -18.812 1.00 55.72 305 ASN A N 1
ATOM 2374 C CA . ASN A 1 305 ? -26.815 -4.297 -19.201 1.00 55.72 305 ASN A CA 1
ATOM 2375 C C . ASN A 1 305 ? -26.064 -5.644 -19.031 1.00 55.72 305 ASN A C 1
ATOM 2377 O O . ASN A 1 305 ? -26.459 -6.645 -19.627 1.00 55.72 305 ASN A O 1
ATOM 2381 N N . GLY A 1 306 ? -24.978 -5.697 -18.250 1.00 71.88 306 GLY A N 1
ATOM 2382 C CA . GLY A 1 306 ? -24.159 -6.908 -18.067 1.00 71.88 306 GLY A CA 1
ATOM 2383 C C . GLY A 1 306 ? -23.981 -7.309 -16.601 1.00 71.88 306 GLY A C 1
ATOM 2384 O O . GLY A 1 306 ? -24.012 -6.459 -15.713 1.00 71.88 306 GLY A O 1
ATOM 2385 N N . VAL A 1 307 ? -23.767 -8.604 -16.345 1.00 88.50 307 VAL A N 1
ATOM 2386 C CA . VAL A 1 307 ? -23.386 -9.100 -15.012 1.00 88.50 307 VAL A CA 1
ATOM 2387 C C . VAL A 1 307 ? -21.900 -8.821 -14.785 1.00 88.50 307 VAL A C 1
ATOM 2389 O O . VAL A 1 307 ? -21.067 -9.293 -15.556 1.00 88.50 307 VAL A O 1
ATOM 2392 N N . ILE A 1 308 ? -21.575 -8.077 -13.727 1.00 94.38 308 ILE A N 1
ATOM 2393 C CA . ILE A 1 308 ? -20.200 -7.667 -13.404 1.00 94.38 308 ILE A CA 1
ATOM 2394 C C . ILE A 1 308 ? -19.318 -8.890 -13.129 1.00 94.38 308 ILE A C 1
ATOM 2396 O O . ILE A 1 308 ? -19.642 -9.716 -12.268 1.00 94.38 308 ILE A O 1
ATOM 2400 N N . ARG A 1 309 ? -18.184 -8.990 -13.831 1.00 96.06 309 ARG A N 1
ATOM 2401 C CA . ARG A 1 309 ? -17.197 -10.068 -13.675 1.00 96.06 309 ARG A CA 1
ATOM 2402 C C . ARG A 1 309 ? -16.000 -9.574 -12.862 1.00 96.06 309 ARG A C 1
ATOM 2404 O O . ARG A 1 309 ? -15.303 -8.652 -13.285 1.00 96.06 309 ARG A O 1
ATOM 2411 N N . VAL A 1 310 ? -15.739 -10.206 -11.717 1.00 98.06 310 VAL A N 1
ATOM 2412 C CA . VAL A 1 310 ? -14.653 -9.831 -10.796 1.00 98.06 310 VAL A CA 1
ATOM 2413 C C . VAL A 1 310 ? -13.716 -11.011 -10.562 1.00 98.06 310 VAL A C 1
ATOM 2415 O O . VAL A 1 310 ? -14.156 -12.083 -10.147 1.00 98.06 310 VAL A O 1
ATOM 2418 N N . SER A 1 311 ? -12.417 -10.825 -10.785 1.00 98.56 311 SER A N 1
ATOM 2419 C CA . SER A 1 311 ? -11.412 -11.846 -10.469 1.00 98.56 311 SER A CA 1
ATOM 2420 C C . SER A 1 311 ? -10.832 -11.683 -9.062 1.00 98.56 311 SER A C 1
ATOM 2422 O O . SER A 1 311 ? -10.749 -10.578 -8.524 1.00 98.56 311 SER A O 1
ATOM 2424 N N . LEU A 1 312 ? -10.394 -12.790 -8.466 1.00 98.75 312 LEU A N 1
ATOM 2425 C CA . LEU A 1 312 ? -9.608 -12.826 -7.238 1.00 98.75 312 LEU A CA 1
ATOM 2426 C C . LEU A 1 312 ? -8.310 -13.588 -7.499 1.00 98.75 312 LEU A C 1
ATOM 2428 O O . LEU A 1 312 ? -8.337 -14.737 -7.935 1.00 98.75 312 LEU A O 1
ATOM 2432 N N . GLY A 1 313 ? -7.182 -12.965 -7.180 1.00 98.50 313 GLY A N 1
ATOM 2433 C CA . GLY A 1 313 ? -5.900 -13.644 -7.021 1.00 98.50 313 GLY A CA 1
ATOM 2434 C C . GLY A 1 313 ? -5.365 -13.443 -5.608 1.00 98.50 313 GLY A C 1
ATOM 2435 O O . GLY A 1 313 ? -5.730 -12.482 -4.926 1.00 98.50 313 GLY A O 1
ATOM 2436 N N . ARG A 1 314 ? -4.504 -14.348 -5.136 1.00 98.06 314 ARG A N 1
ATOM 2437 C CA . ARG A 1 314 ? -3.933 -14.269 -3.783 1.00 98.06 314 ARG A CA 1
ATOM 2438 C C . ARG A 1 314 ? -2.454 -14.618 -3.725 1.00 98.06 314 ARG A C 1
ATOM 2440 O O . ARG A 1 314 ? -1.940 -15.369 -4.549 1.00 98.06 314 ARG A O 1
ATOM 2447 N N . ASP A 1 315 ? -1.797 -14.123 -2.685 1.00 96.62 315 ASP A N 1
ATOM 2448 C CA . ASP A 1 315 ? -0.463 -14.569 -2.285 1.00 96.62 315 ASP A CA 1
ATOM 2449 C C . ASP A 1 315 ? -0.531 -15.907 -1.481 1.00 96.62 315 ASP A C 1
ATOM 2451 O O . ASP A 1 315 ? -1.623 -16.462 -1.265 1.00 96.62 315 ASP A O 1
ATOM 2455 N N . PRO A 1 316 ? 0.609 -16.498 -1.058 1.00 96.56 316 PRO A N 1
ATOM 2456 C CA . PRO A 1 316 ? 0.623 -17.787 -0.367 1.00 96.56 316 PRO A CA 1
ATOM 2457 C C . PRO A 1 316 ? 0.363 -17.694 1.152 1.00 96.56 316 PRO A C 1
ATOM 2459 O O . PRO A 1 316 ? 0.632 -18.660 1.866 1.00 96.56 316 PRO A O 1
ATOM 2462 N N . ARG A 1 317 ? -0.150 -16.573 1.688 1.00 96.06 317 ARG A N 1
ATOM 2463 C CA . ARG A 1 317 ? -0.451 -16.446 3.129 1.00 96.06 317 ARG A CA 1
ATOM 2464 C C . ARG A 1 317 ? -1.483 -17.478 3.584 1.00 96.06 317 ARG A C 1
ATOM 2466 O O . ARG A 1 317 ? -2.508 -17.684 2.937 1.00 96.06 317 ARG A O 1
ATOM 2473 N N . VAL A 1 318 ? -1.257 -18.051 4.768 1.00 94.94 318 VAL A N 1
ATOM 2474 C CA . VAL A 1 318 ? -2.086 -19.123 5.360 1.00 94.94 318 VAL A CA 1
ATOM 2475 C C . VAL A 1 318 ? -3.556 -18.709 5.532 1.00 94.94 318 VAL A C 1
ATOM 2477 O O . VAL A 1 318 ? -4.458 -19.515 5.319 1.00 94.94 318 VAL A O 1
ATOM 2480 N N . SER A 1 319 ? -3.829 -17.436 5.838 1.00 95.56 319 SER A N 1
ATOM 2481 C CA . SER A 1 319 ? -5.198 -16.897 5.919 1.00 95.56 319 SER A CA 1
ATOM 2482 C C . SER A 1 319 ? -5.918 -16.802 4.566 1.00 95.56 319 SER A C 1
ATOM 2484 O O . SER A 1 319 ? -7.146 -16.712 4.539 1.00 95.56 319 SER A O 1
ATOM 2486 N N . GLY A 1 320 ? -5.186 -16.845 3.446 1.00 94.81 320 GLY A N 1
ATOM 2487 C CA . GLY A 1 320 ? -5.706 -16.570 2.108 1.00 94.81 320 GLY A CA 1
ATOM 2488 C C . GLY A 1 320 ? -6.849 -17.492 1.687 1.00 94.81 320 GLY A C 1
ATOM 2489 O O . GLY A 1 320 ? -7.849 -17.014 1.162 1.00 94.81 320 GLY A O 1
ATOM 2490 N N . GLY A 1 321 ? -6.764 -18.796 1.977 1.00 91.88 321 GLY A N 1
ATOM 2491 C CA . GLY A 1 321 ? -7.836 -19.746 1.643 1.00 91.88 321 GLY A CA 1
ATOM 2492 C C . GLY A 1 321 ? -9.160 -19.417 2.345 1.00 91.88 321 GLY A C 1
ATOM 2493 O O . GLY A 1 321 ? -10.195 -19.301 1.695 1.00 91.88 321 GLY A O 1
ATOM 2494 N N . LYS A 1 322 ? -9.115 -19.176 3.663 1.00 92.75 322 LYS A N 1
ATOM 2495 C CA . LYS A 1 322 ? -10.294 -18.832 4.480 1.00 92.75 322 LYS A CA 1
ATOM 2496 C C . LYS A 1 322 ? -10.921 -17.500 4.062 1.00 92.75 322 LYS A C 1
ATOM 2498 O O . LYS A 1 322 ? -12.144 -17.389 4.012 1.00 92.75 322 LYS A O 1
ATOM 2503 N N . LEU A 1 323 ? -10.095 -16.494 3.774 1.00 96.31 323 LEU A N 1
ATOM 2504 C CA . LEU A 1 323 ? -10.578 -15.174 3.370 1.00 96.31 323 LEU A CA 1
ATOM 2505 C C . LEU A 1 323 ? -11.084 -15.153 1.919 1.00 96.31 323 LEU A C 1
ATOM 2507 O O . LEU A 1 323 ? -11.990 -14.381 1.620 1.00 96.31 323 LEU A O 1
ATOM 2511 N N . SER A 1 324 ? -10.578 -16.013 1.027 1.00 96.75 324 SER A N 1
ATOM 2512 C CA . SER A 1 324 ? -11.062 -16.086 -0.365 1.00 96.75 324 SER A CA 1
ATOM 2513 C C . SER A 1 324 ? -12.535 -16.495 -0.424 1.00 96.75 324 SER A C 1
ATOM 2515 O O . SER A 1 324 ? -13.324 -15.850 -1.108 1.00 96.75 324 SER A O 1
ATOM 2517 N N . THR A 1 325 ? -12.947 -17.474 0.389 1.00 93.94 325 THR A N 1
ATOM 2518 C CA . THR A 1 325 ? -14.362 -17.861 0.541 1.00 93.94 325 THR A CA 1
ATOM 2519 C C . THR A 1 325 ? -15.251 -16.683 0.953 1.00 93.94 325 THR A C 1
ATOM 2521 O O . THR A 1 325 ? -16.362 -16.549 0.445 1.00 93.94 325 THR A O 1
ATOM 2524 N N . ALA A 1 326 ? -14.757 -15.801 1.829 1.00 94.94 326 ALA A N 1
ATOM 2525 C CA . ALA A 1 326 ? -15.474 -14.595 2.237 1.00 94.94 326 ALA A CA 1
ATOM 2526 C C . ALA A 1 326 ? -15.576 -13.556 1.108 1.00 94.94 326 ALA A C 1
ATOM 2528 O O . ALA A 1 326 ? -16.642 -12.974 0.915 1.00 94.94 326 ALA A O 1
ATOM 2529 N N . VAL A 1 327 ? -14.512 -13.365 0.316 1.00 97.44 327 VAL A N 1
ATOM 2530 C CA . VAL A 1 327 ? -14.566 -12.516 -0.888 1.00 97.44 327 VAL A CA 1
ATOM 2531 C C . VAL A 1 327 ? -15.629 -13.029 -1.862 1.00 97.44 327 VAL A C 1
ATOM 2533 O O . VAL A 1 327 ? -16.478 -12.257 -2.301 1.00 97.44 327 VAL A O 1
ATOM 2536 N N . PHE A 1 328 ? -15.635 -14.332 -2.155 1.00 96.50 328 PHE A N 1
ATOM 2537 C CA . PHE A 1 328 ? -16.603 -14.935 -3.073 1.00 96.50 328 PHE A CA 1
ATOM 2538 C C . PHE A 1 328 ? -18.048 -14.844 -2.567 1.00 96.50 328 PHE A C 1
ATOM 2540 O O . PHE A 1 328 ? -18.949 -14.556 -3.355 1.00 96.50 328 PHE A O 1
ATOM 2547 N N . ALA A 1 329 ? -18.276 -15.018 -1.262 1.00 92.94 329 ALA A N 1
ATOM 2548 C CA . ALA A 1 329 ? -19.584 -14.790 -0.654 1.00 92.94 329 ALA A CA 1
ATOM 2549 C C . ALA A 1 329 ? -20.041 -13.328 -0.817 1.00 92.94 329 ALA A C 1
ATOM 2551 O O . ALA A 1 329 ? -21.167 -13.092 -1.253 1.00 92.94 329 ALA A O 1
ATOM 2552 N N . GLY A 1 330 ? -19.163 -12.352 -0.561 1.00 94.19 330 GLY A N 1
ATOM 2553 C CA . GLY A 1 330 ? -19.476 -10.929 -0.725 1.00 94.19 330 GLY A CA 1
ATOM 2554 C C . GLY A 1 330 ? -19.806 -10.556 -2.173 1.00 94.19 330 GLY A C 1
ATOM 2555 O O . GLY A 1 330 ? -20.851 -9.964 -2.434 1.00 94.19 330 GLY A O 1
ATOM 2556 N N . LEU A 1 331 ? -18.974 -10.982 -3.128 1.00 95.94 331 LEU A N 1
ATOM 2557 C CA . LEU A 1 331 ? -19.201 -10.759 -4.562 1.00 95.94 331 LEU A CA 1
ATOM 2558 C C . LEU A 1 331 ? -20.503 -11.414 -5.055 1.00 95.94 331 LEU A C 1
ATOM 2560 O O . LEU A 1 331 ? -21.277 -10.781 -5.770 1.00 95.94 331 LEU A O 1
ATOM 2564 N N . SER A 1 332 ? -20.796 -12.646 -4.622 1.00 92.88 332 SER A N 1
ATOM 2565 C CA . SER A 1 332 ? -22.053 -13.337 -4.948 1.00 92.88 332 SER A CA 1
ATOM 2566 C C . SER A 1 332 ? -23.279 -12.596 -4.393 1.00 92.88 332 SER A C 1
ATOM 2568 O O . SER A 1 332 ? -24.320 -12.540 -5.050 1.00 92.88 332 SER A O 1
ATOM 2570 N N . ARG A 1 333 ? -23.160 -11.966 -3.216 1.00 90.94 333 ARG A N 1
ATOM 2571 C CA . ARG A 1 333 ? -24.218 -11.131 -2.624 1.00 90.94 333 ARG A CA 1
ATOM 2572 C C . ARG A 1 333 ? -24.423 -9.802 -3.358 1.00 90.94 333 ARG A C 1
ATOM 2574 O O . ARG A 1 333 ? -25.564 -9.362 -3.450 1.00 90.94 333 ARG A O 1
ATOM 2581 N N . ALA A 1 334 ? -23.365 -9.224 -3.927 1.00 92.50 334 ALA A N 1
ATOM 2582 C CA . ALA A 1 334 ? -23.436 -8.058 -4.814 1.00 92.50 334 ALA A CA 1
ATOM 2583 C C . ALA A 1 334 ? -23.971 -8.379 -6.227 1.00 92.50 334 ALA A C 1
ATOM 2585 O O . ALA A 1 334 ? -24.146 -7.476 -7.040 1.00 92.50 334 ALA A O 1
ATOM 2586 N N . GLY A 1 335 ? -24.227 -9.656 -6.539 1.00 92.38 335 GLY A N 1
ATOM 2587 C CA . GLY A 1 335 ? -24.683 -10.096 -7.860 1.00 92.38 335 GLY A CA 1
ATOM 2588 C C . GLY A 1 335 ? -23.567 -10.239 -8.901 1.00 92.38 335 GLY A C 1
ATOM 2589 O O . GLY A 1 335 ? -23.865 -10.392 -10.083 1.00 92.38 335 GLY A O 1
ATOM 2590 N N . CYS A 1 336 ? -22.296 -10.209 -8.493 1.00 94.06 336 CYS A N 1
ATOM 2591 C CA . CYS A 1 336 ? -21.158 -10.391 -9.391 1.00 94.06 336 CYS A CA 1
ATOM 2592 C C . CYS A 1 336 ? -20.906 -11.875 -9.717 1.00 94.06 336 CYS A C 1
ATOM 2594 O O . CYS A 1 336 ? -21.138 -12.765 -8.892 1.00 94.06 336 CYS A O 1
ATOM 2596 N N . LEU A 1 337 ? -20.329 -12.136 -10.892 1.00 95.38 337 LEU A N 1
ATOM 2597 C CA . LEU A 1 337 ? -19.663 -13.402 -11.204 1.00 95.38 337 LEU A CA 1
ATOM 2598 C C . LEU A 1 337 ? -18.209 -13.326 -10.738 1.00 95.38 337 LEU A C 1
ATOM 2600 O O . LEU A 1 337 ? -17.477 -12.419 -11.134 1.00 95.38 337 LEU A O 1
ATOM 2604 N N . ALA A 1 338 ? -17.799 -14.273 -9.895 1.00 96.88 338 ALA A N 1
ATOM 2605 C CA . ALA A 1 338 ? -16.461 -14.306 -9.319 1.00 96.88 338 ALA A CA 1
ATOM 2606 C C . ALA A 1 338 ? -15.569 -15.360 -9.994 1.00 96.88 338 ALA A C 1
ATOM 2608 O O . ALA A 1 338 ? -16.008 -16.488 -10.214 1.00 96.88 338 ALA A O 1
ATOM 2609 N N . PHE A 1 339 ? -14.311 -15.006 -10.260 1.00 98.19 339 PHE A N 1
ATOM 2610 C CA . PHE A 1 339 ? -13.331 -15.870 -10.927 1.00 98.19 339 PHE A CA 1
ATOM 2611 C C . PHE A 1 339 ? -12.085 -16.060 -10.044 1.00 98.19 339 PHE A C 1
ATOM 2613 O O . PHE A 1 339 ? -11.407 -15.091 -9.707 1.00 98.19 339 PHE A O 1
ATOM 2620 N N . ASP A 1 340 ? -11.785 -17.296 -9.648 1.00 98.25 340 ASP A N 1
ATOM 2621 C CA . ASP A 1 340 ? -10.636 -17.675 -8.818 1.00 98.25 340 ASP A CA 1
ATOM 2622 C C . ASP A 1 340 ? -9.403 -17.952 -9.692 1.00 98.25 340 ASP A C 1
ATOM 2624 O O . ASP A 1 340 ? -9.332 -18.971 -10.382 1.00 98.25 340 ASP A O 1
ATOM 2628 N N . MET A 1 341 ? -8.422 -17.048 -9.642 1.00 98.06 341 MET A N 1
ATOM 2629 C CA . MET A 1 341 ? -7.118 -17.195 -10.303 1.00 98.06 341 MET A CA 1
ATOM 2630 C C . MET A 1 341 ? -6.101 -17.963 -9.441 1.00 98.06 341 MET A C 1
ATOM 2632 O O . MET A 1 341 ? -4.967 -18.177 -9.867 1.00 98.06 341 MET A O 1
ATOM 2636 N N . GLY A 1 342 ? -6.461 -18.347 -8.210 1.00 97.69 342 GLY A N 1
ATOM 2637 C CA . GLY A 1 342 ? -5.564 -19.028 -7.284 1.00 97.69 342 GLY A CA 1
ATOM 2638 C C . GLY A 1 342 ? -4.365 -18.168 -6.866 1.00 97.69 342 GLY A C 1
ATOM 2639 O O . GLY A 1 342 ? -4.511 -17.014 -6.454 1.00 97.69 342 GLY A O 1
ATOM 2640 N N . LEU A 1 343 ? -3.165 -18.756 -6.910 1.00 97.44 343 LEU A N 1
ATOM 2641 C CA . LEU A 1 343 ? -1.925 -18.039 -6.604 1.00 97.44 343 LEU A CA 1
ATOM 2642 C C . LEU A 1 343 ? -1.569 -17.088 -7.749 1.00 97.44 343 LEU A C 1
ATOM 2644 O O . LEU A 1 343 ? -1.251 -17.533 -8.847 1.00 97.44 343 LEU A O 1
ATOM 2648 N N . ALA A 1 344 ? -1.567 -15.788 -7.467 1.00 96.88 344 ALA A N 1
ATOM 2649 C CA . ALA A 1 344 ? -1.292 -14.743 -8.444 1.00 96.88 344 ALA A CA 1
ATOM 2650 C C . ALA A 1 344 ? -0.371 -13.666 -7.859 1.00 96.88 344 ALA A C 1
ATOM 2652 O O . ALA A 1 344 ? -0.191 -13.555 -6.646 1.00 96.88 344 ALA A O 1
ATOM 2653 N N . THR A 1 345 ? 0.215 -12.844 -8.727 1.00 95.19 345 THR A N 1
ATOM 2654 C CA . THR A 1 345 ? 0.962 -11.650 -8.314 1.00 95.19 345 THR A CA 1
ATOM 2655 C C . THR A 1 345 ? 0.068 -10.410 -8.390 1.00 95.19 345 THR A C 1
ATOM 2657 O O . THR A 1 345 ? -0.909 -10.377 -9.136 1.00 95.19 345 THR A O 1
ATOM 2660 N N . THR A 1 346 ? 0.413 -9.345 -7.662 1.00 94.75 346 THR A N 1
ATOM 2661 C CA . THR A 1 346 ? -0.297 -8.057 -7.757 1.00 94.75 346 THR A CA 1
ATOM 2662 C C . THR A 1 346 ? -0.439 -7.538 -9.201 1.00 94.75 346 THR A C 1
ATOM 2664 O O . THR A 1 346 ? -1.563 -7.201 -9.574 1.00 94.75 346 THR A O 1
ATOM 2667 N N . PRO A 1 347 ? 0.620 -7.492 -10.044 1.00 95.44 347 PRO A N 1
ATOM 2668 C CA . PRO A 1 347 ? 0.459 -7.079 -11.437 1.00 95.44 347 PRO A CA 1
ATOM 2669 C C . PRO A 1 347 ? -0.353 -8.079 -12.271 1.00 95.44 347 PRO A C 1
ATOM 2671 O O . PRO A 1 347 ? -1.068 -7.637 -13.162 1.00 95.44 347 PRO A O 1
ATOM 2674 N N . ALA A 1 348 ? -0.332 -9.386 -11.972 1.00 97.25 348 ALA A N 1
ATOM 2675 C CA . ALA A 1 348 ? -1.210 -10.348 -12.645 1.00 97.25 348 ALA A CA 1
ATOM 2676 C C . ALA A 1 348 ? -2.693 -10.006 -12.418 1.00 97.25 348 ALA A C 1
ATOM 2678 O O . ALA A 1 348 ? -3.460 -9.943 -13.375 1.00 97.25 348 ALA A O 1
ATOM 2679 N N . CYS A 1 349 ? -3.087 -9.700 -11.178 1.00 97.88 349 CYS A N 1
ATOM 2680 C CA . CYS A 1 349 ? -4.467 -9.321 -10.864 1.00 97.88 349 CYS A CA 1
ATOM 2681 C C . CYS A 1 349 ? -4.917 -8.079 -11.644 1.00 97.88 349 CYS A C 1
ATOM 2683 O O . CYS A 1 349 ? -5.975 -8.109 -12.271 1.00 97.88 349 CYS A O 1
ATOM 2685 N N . PHE A 1 350 ? -4.087 -7.032 -11.707 1.00 97.81 350 PHE A N 1
ATOM 2686 C CA . PHE A 1 350 ? -4.377 -5.876 -12.561 1.00 97.81 350 PHE A CA 1
ATOM 2687 C C . PHE A 1 350 ? -4.489 -6.267 -14.042 1.00 97.81 350 PHE A C 1
ATOM 2689 O O . PHE A 1 350 ? -5.489 -5.960 -14.679 1.00 97.81 350 PHE A O 1
ATOM 2696 N N . MET A 1 351 ? -3.524 -7.013 -14.584 1.00 98.00 351 MET A N 1
ATOM 2697 C CA . MET A 1 351 ? -3.547 -7.429 -15.992 1.00 98.00 351 MET A CA 1
ATOM 2698 C C . MET A 1 351 ? -4.749 -8.323 -16.339 1.00 98.00 351 MET A C 1
ATOM 2700 O O . MET A 1 351 ? -5.133 -8.389 -17.504 1.00 98.00 351 MET A O 1
ATOM 2704 N N . SER A 1 352 ? -5.395 -8.963 -15.359 1.00 98.31 352 SER A N 1
ATOM 2705 C CA . SER A 1 352 ? -6.626 -9.733 -15.585 1.00 98.31 352 SER A CA 1
ATOM 2706 C C . SER A 1 352 ? -7.830 -8.874 -16.001 1.00 98.31 352 SER A C 1
ATOM 2708 O O . SER A 1 352 ? -8.751 -9.395 -16.629 1.00 98.31 352 SER A O 1
ATOM 2710 N N . THR A 1 353 ? -7.808 -7.559 -15.740 1.00 97.31 353 THR A N 1
ATOM 2711 C CA . THR A 1 353 ? -8.831 -6.626 -16.250 1.00 97.31 353 THR A CA 1
ATOM 2712 C C . THR A 1 353 ? -8.584 -6.203 -17.703 1.00 97.31 353 THR A C 1
ATOM 2714 O O . THR A 1 353 ? -9.500 -5.710 -18.359 1.00 97.31 353 THR A O 1
ATOM 2717 N N . LEU A 1 354 ? -7.370 -6.429 -18.228 1.00 96.38 354 LEU A N 1
ATOM 2718 C CA . LEU A 1 354 ? -6.909 -5.929 -19.531 1.00 96.38 354 LEU A CA 1
ATOM 2719 C C . LEU A 1 354 ? -6.633 -7.023 -20.576 1.00 96.38 354 LEU A C 1
ATOM 2721 O O . LEU A 1 354 ? -6.713 -6.755 -21.771 1.00 96.38 354 LEU A O 1
ATOM 2725 N N . LEU A 1 355 ? -6.250 -8.236 -20.161 1.00 95.75 355 LEU A N 1
ATOM 2726 C CA . LEU A 1 355 ? -5.838 -9.292 -21.091 1.00 95.75 355 LEU A CA 1
ATOM 2727 C C . LEU A 1 355 ? -7.023 -10.106 -21.610 1.00 95.75 355 LEU A C 1
ATOM 2729 O O . LEU A 1 355 ? -7.728 -10.761 -20.841 1.00 95.75 355 LEU A O 1
ATOM 2733 N N . SER A 1 356 ? -7.172 -10.136 -22.933 1.00 92.12 356 SER A N 1
ATOM 2734 C CA . SER A 1 356 ? -8.117 -11.010 -23.630 1.00 92.12 356 SER A CA 1
ATOM 2735 C C . SER A 1 356 ? -7.733 -12.492 -23.469 1.00 92.12 356 SER A C 1
ATOM 2737 O O . SER A 1 356 ? -6.537 -12.805 -23.478 1.00 92.12 356 SER A O 1
ATOM 2739 N N . PRO A 1 357 ? -8.693 -13.428 -23.309 1.00 93.75 357 PRO A N 1
ATOM 2740 C CA . PRO A 1 357 ? -10.153 -13.251 -23.317 1.00 93.75 357 PRO A CA 1
ATOM 2741 C C . PRO A 1 357 ? -10.764 -12.990 -21.923 1.00 93.75 357 PRO A C 1
ATOM 2743 O O . PRO A 1 357 ? -11.963 -13.184 -21.721 1.00 93.75 357 PRO A O 1
ATOM 2746 N N . PHE A 1 358 ? -9.954 -12.629 -20.923 1.00 95.81 358 PHE A N 1
ATOM 2747 C CA . PHE A 1 358 ? -10.421 -12.477 -19.545 1.00 95.81 358 PHE A CA 1
ATOM 2748 C C . PHE A 1 358 ? -11.155 -11.149 -19.358 1.00 95.81 358 PHE A C 1
ATOM 2750 O O . PHE A 1 358 ? -12.356 -11.166 -19.085 1.00 95.81 358 PHE A O 1
ATOM 2757 N N . GLU A 1 359 ? -10.444 -10.032 -19.554 1.00 95.12 359 GLU A N 1
ATOM 2758 C CA . GLU A 1 359 ? -10.968 -8.653 -19.604 1.00 95.12 359 GLU A CA 1
ATOM 2759 C C . GLU A 1 359 ? -11.993 -8.326 -18.500 1.00 95.12 359 GLU A C 1
ATOM 2761 O O . GLU A 1 359 ? -13.015 -7.672 -18.740 1.00 95.12 359 GLU A O 1
ATOM 2766 N N . TYR A 1 360 ? -11.731 -8.809 -17.280 1.00 96.50 360 TYR A N 1
ATOM 2767 C CA . TYR A 1 360 ? -12.626 -8.662 -16.132 1.00 96.50 360 TYR A CA 1
ATOM 2768 C C . TYR A 1 360 ? -12.890 -7.189 -15.807 1.00 96.50 360 TYR A C 1
ATOM 2770 O O . TYR A 1 360 ? -12.006 -6.344 -15.931 1.00 96.50 360 TYR A O 1
ATOM 2778 N N . ASP A 1 361 ? -14.100 -6.864 -15.361 1.00 96.62 361 ASP A N 1
ATOM 2779 C CA . ASP A 1 361 ? -14.483 -5.478 -15.063 1.00 96.62 361 ASP A CA 1
ATOM 2780 C C . ASP A 1 361 ? -13.697 -4.933 -13.865 1.00 96.62 361 ASP A C 1
ATOM 2782 O O . ASP A 1 361 ? -13.286 -3.769 -13.844 1.00 96.62 361 ASP A O 1
ATOM 2786 N N . ALA A 1 362 ? -13.408 -5.819 -12.909 1.00 98.06 362 ALA A N 1
ATOM 2787 C CA . ALA A 1 362 ? -12.565 -5.538 -11.764 1.00 98.06 362 ALA A CA 1
ATOM 2788 C C . ALA A 1 362 ? -11.753 -6.760 -11.306 1.00 98.06 362 ALA A C 1
ATOM 2790 O O . ALA A 1 362 ? -12.045 -7.905 -11.655 1.00 98.06 362 ALA A O 1
ATOM 2791 N N . SER A 1 363 ? -10.738 -6.513 -10.479 1.00 98.62 363 SER A N 1
ATOM 2792 C CA . SER A 1 363 ? -9.935 -7.553 -9.836 1.00 98.62 363 SER A CA 1
ATOM 2793 C C . SER A 1 363 ? -9.601 -7.206 -8.388 1.00 98.62 363 SER A C 1
ATOM 2795 O O . SER A 1 363 ? -9.411 -6.040 -8.035 1.00 98.62 363 SER A O 1
ATOM 2797 N N . ILE A 1 364 ? -9.489 -8.237 -7.554 1.00 98.81 364 ILE A N 1
ATOM 2798 C CA . ILE A 1 364 ? -9.021 -8.167 -6.173 1.00 98.81 364 ILE A CA 1
ATOM 2799 C C . ILE A 1 364 ? -7.705 -8.946 -6.064 1.00 98.81 364 ILE A C 1
ATOM 2801 O O . ILE A 1 364 ? -7.636 -10.118 -6.432 1.00 98.81 364 ILE A O 1
ATOM 2805 N N . MET A 1 365 ? -6.668 -8.326 -5.494 1.00 98.56 365 MET A N 1
ATOM 2806 C CA . MET A 1 365 ? -5.461 -9.030 -5.043 1.00 98.56 365 MET A CA 1
ATOM 2807 C C . MET A 1 365 ? -5.493 -9.177 -3.524 1.00 98.56 365 MET A C 1
ATOM 2809 O O . MET A 1 365 ? -5.387 -8.185 -2.800 1.00 98.56 365 MET A O 1
ATOM 2813 N N . MET A 1 366 ? -5.570 -10.409 -3.031 1.00 98.56 366 MET A N 1
ATOM 2814 C CA . MET A 1 366 ? -5.485 -10.707 -1.606 1.00 98.56 366 MET A CA 1
ATOM 2815 C C . MET A 1 366 ? -4.032 -10.871 -1.160 1.00 98.56 366 MET A C 1
ATOM 2817 O O . MET A 1 366 ? -3.354 -11.837 -1.513 1.00 98.56 366 MET A O 1
ATOM 2821 N N . THR A 1 367 ? -3.549 -9.906 -0.384 1.00 96.88 367 THR A N 1
ATOM 2822 C CA . THR A 1 367 ? -2.180 -9.875 0.133 1.00 96.88 367 THR A CA 1
ATOM 2823 C C . THR A 1 367 ? -2.039 -8.852 1.260 1.00 96.88 367 THR A C 1
ATOM 2825 O O . THR A 1 367 ? -2.745 -7.843 1.289 1.00 96.88 367 THR A O 1
ATOM 2828 N N . ALA A 1 368 ? -1.050 -9.031 2.141 1.00 90.62 368 ALA A N 1
ATOM 2829 C CA . ALA A 1 368 ? -0.508 -7.956 2.992 1.00 90.62 368 ALA A CA 1
ATOM 2830 C C . ALA A 1 368 ? 0.777 -7.316 2.416 1.00 90.62 368 ALA A C 1
ATOM 2832 O O . ALA A 1 368 ? 1.406 -6.484 3.063 1.00 90.62 368 ALA A O 1
ATOM 2833 N N . SER A 1 369 ? 1.179 -7.694 1.199 1.00 88.75 369 SER A N 1
ATOM 2834 C CA . SER A 1 369 ? 2.439 -7.312 0.557 1.00 88.75 369 SER A CA 1
ATOM 2835 C C . SER A 1 369 ? 3.639 -7.611 1.468 1.00 88.75 369 SER A C 1
ATOM 2837 O O . SER A 1 369 ? 3.885 -8.777 1.770 1.00 88.75 369 SER A O 1
ATOM 2839 N N . HIS A 1 370 ? 4.349 -6.581 1.936 1.00 86.12 370 HIS A N 1
ATOM 2840 C CA . HIS A 1 370 ? 5.533 -6.680 2.794 1.00 86.12 370 HIS A CA 1
ATOM 2841 C C . HIS A 1 370 ? 5.215 -6.819 4.300 1.00 86.12 370 HIS A C 1
ATOM 2843 O O . HIS A 1 370 ? 6.126 -7.036 5.093 1.00 86.12 370 HIS A O 1
ATOM 2849 N N . LEU A 1 371 ? 3.951 -6.672 4.726 1.00 87.00 371 LEU A N 1
ATOM 2850 C CA . LEU A 1 371 ? 3.587 -6.725 6.150 1.00 87.00 371 LEU A CA 1
ATOM 2851 C C . LEU A 1 371 ? 3.771 -8.146 6.740 1.00 87.00 371 LEU A C 1
ATOM 2853 O O . LEU A 1 371 ? 3.715 -9.125 5.984 1.00 87.00 371 LEU A O 1
ATOM 2857 N N . PRO A 1 372 ? 3.920 -8.294 8.077 1.00 91.19 372 PRO A N 1
ATOM 2858 C CA . PRO A 1 372 ? 4.114 -9.586 8.748 1.00 91.19 372 PRO A CA 1
ATOM 2859 C C . PRO A 1 372 ? 3.116 -10.675 8.330 1.00 91.19 372 PRO A C 1
ATOM 2861 O O . PRO A 1 372 ? 1.989 -10.375 7.938 1.00 91.19 372 PRO A O 1
ATOM 2864 N N . TYR A 1 373 ? 3.516 -11.950 8.417 1.00 90.56 373 TYR A N 1
ATOM 2865 C CA . TYR A 1 373 ? 2.734 -13.100 7.923 1.00 90.56 373 TYR A CA 1
ATOM 2866 C C . TYR A 1 373 ? 1.326 -13.221 8.544 1.00 90.56 373 TYR A C 1
ATOM 2868 O O . TYR A 1 373 ? 0.407 -13.730 7.906 1.00 90.56 373 TYR A O 1
ATOM 2876 N N . THR A 1 374 ? 1.161 -12.711 9.767 1.00 92.75 374 THR A N 1
ATOM 2877 C CA . THR A 1 374 ? -0.092 -12.600 10.530 1.00 92.75 374 THR A CA 1
ATOM 2878 C C . THR A 1 374 ? -1.113 -11.652 9.907 1.00 92.75 374 THR A C 1
ATOM 2880 O O . THR A 1 374 ? -2.310 -11.760 10.182 1.00 92.75 374 THR A O 1
ATOM 2883 N N . ARG A 1 375 ? -0.674 -10.723 9.053 1.00 94.69 375 ARG A N 1
ATOM 2884 C CA . ARG A 1 375 ? -1.546 -9.771 8.358 1.00 94.69 375 ARG A CA 1
ATOM 2885 C C . ARG A 1 375 ? -1.971 -10.294 6.998 1.00 94.69 375 ARG A C 1
ATOM 2887 O O . ARG A 1 375 ? -1.267 -11.079 6.363 1.00 94.69 375 ARG A O 1
ATOM 2894 N N . ASN A 1 376 ? -3.116 -9.818 6.532 1.00 97.38 376 ASN A N 1
ATOM 2895 C CA . ASN A 1 376 ? -3.536 -9.941 5.140 1.00 97.38 376 ASN A CA 1
ATOM 2896 C C . ASN A 1 376 ? -4.255 -8.651 4.713 1.00 97.38 376 ASN A C 1
ATOM 2898 O O . ASN A 1 376 ? -4.255 -7.660 5.451 1.00 97.38 376 ASN A O 1
ATOM 2902 N N . GLY A 1 377 ? -4.821 -8.633 3.515 1.00 97.62 377 GLY A N 1
ATOM 2903 C CA . GLY A 1 377 ? -5.478 -7.457 2.972 1.00 97.62 377 GLY A CA 1
ATOM 2904 C C . GLY A 1 377 ? -6.027 -7.683 1.574 1.00 97.62 377 GLY A C 1
ATOM 2905 O O . GLY A 1 377 ? -5.869 -8.764 1.011 1.00 97.62 377 GLY A O 1
ATOM 2906 N N . LEU A 1 378 ? -6.657 -6.650 1.025 1.00 98.62 378 LEU A N 1
ATOM 2907 C CA . LEU A 1 378 ? -7.230 -6.615 -0.315 1.00 98.62 378 LEU A CA 1
ATOM 2908 C C . LEU A 1 378 ? -6.710 -5.360 -1.028 1.00 98.62 378 LEU A C 1
ATOM 2910 O O . LEU A 1 378 ? -6.767 -4.265 -0.468 1.00 98.62 378 LEU A O 1
ATOM 2914 N N . LYS A 1 379 ? -6.218 -5.514 -2.256 1.00 98.38 379 LYS A N 1
ATOM 2915 C CA . LYS A 1 379 ? -6.026 -4.414 -3.211 1.00 98.38 379 LYS A CA 1
ATOM 2916 C C . LYS A 1 379 ? -7.094 -4.523 -4.289 1.00 98.38 379 LYS A C 1
ATOM 2918 O O . LYS A 1 379 ? -7.415 -5.641 -4.692 1.00 98.38 379 LYS A O 1
ATOM 2923 N N . PHE A 1 380 ? -7.579 -3.393 -4.784 1.00 98.56 380 PHE A N 1
ATOM 2924 C CA . PHE A 1 380 ? -8.663 -3.337 -5.761 1.00 98.56 380 PHE A CA 1
ATOM 2925 C C . PHE A 1 380 ? -8.185 -2.718 -7.072 1.00 98.56 380 PHE A C 1
ATOM 2927 O O . PHE A 1 380 ? -7.471 -1.714 -7.058 1.00 98.56 380 PHE A O 1
ATOM 2934 N N . PHE A 1 381 ? -8.610 -3.300 -8.191 1.00 98.12 381 PHE A N 1
ATOM 2935 C CA . PHE A 1 381 ? -8.272 -2.857 -9.540 1.00 98.12 381 PHE A CA 1
ATOM 2936 C C . PHE A 1 381 ? -9.512 -2.803 -10.430 1.00 98.12 381 PHE A C 1
ATOM 2938 O O . PHE A 1 381 ? -10.379 -3.669 -10.339 1.00 98.12 381 PHE A O 1
ATOM 2945 N N . THR A 1 382 ? -9.544 -1.837 -11.341 1.00 96.62 382 THR A N 1
ATOM 2946 C CA . THR A 1 382 ? -10.439 -1.801 -12.507 1.00 96.62 382 THR A CA 1
ATOM 2947 C C . THR A 1 382 ? -9.602 -1.709 -13.784 1.00 96.62 382 THR A C 1
ATOM 2949 O O . THR A 1 382 ? -8.368 -1.737 -13.745 1.00 96.62 382 THR A O 1
ATOM 2952 N N . LYS A 1 383 ? -10.253 -1.544 -14.938 1.00 94.56 383 LYS A N 1
ATOM 2953 C CA . LYS A 1 383 ? -9.590 -1.231 -16.216 1.00 94.56 383 LYS A CA 1
ATOM 2954 C C . LYS A 1 383 ? -8.831 0.112 -16.191 1.00 94.56 383 LYS A C 1
ATOM 2956 O O . LYS A 1 383 ? -7.936 0.312 -17.005 1.00 94.56 383 LYS A O 1
ATOM 2961 N N . ARG A 1 384 ? -9.128 1.012 -15.235 1.00 93.81 384 ARG A N 1
ATOM 2962 C CA . ARG A 1 384 ? -8.413 2.295 -15.046 1.00 93.81 384 ARG A CA 1
ATOM 2963 C C . ARG A 1 384 ? -7.090 2.175 -14.278 1.00 93.81 384 ARG A C 1
ATOM 2965 O O . ARG A 1 384 ? -6.291 3.106 -14.330 1.00 93.81 384 ARG A O 1
ATOM 2972 N N . GLY A 1 385 ? -6.863 1.083 -13.546 1.00 92.62 385 GLY A N 1
ATOM 2973 C CA . GLY A 1 385 ? -5.736 0.949 -12.617 1.00 92.62 385 GLY A CA 1
ATOM 2974 C C . GLY A 1 385 ? -6.164 0.464 -11.233 1.00 92.62 385 GLY A C 1
ATOM 2975 O O . GLY A 1 385 ? -7.252 -0.083 -11.057 1.00 92.62 385 GLY A O 1
ATOM 2976 N N . GLY A 1 386 ? -5.292 0.660 -10.242 1.00 92.56 386 GLY A N 1
ATOM 2977 C CA . GLY A 1 386 ? -5.652 0.486 -8.833 1.00 92.56 386 GLY A CA 1
ATOM 2978 C C . GLY A 1 386 ? -6.560 1.618 -8.344 1.00 92.56 386 GLY A C 1
ATOM 2979 O O . GLY A 1 386 ? -6.429 2.750 -8.809 1.00 92.56 386 GLY A O 1
ATOM 2980 N N . LEU A 1 387 ? -7.460 1.317 -7.406 1.00 94.19 387 LEU A N 1
ATOM 2981 C CA . LEU A 1 387 ? -8.323 2.330 -6.788 1.00 94.19 387 LEU A CA 1
ATOM 2982 C C . LEU A 1 387 ? -7.514 3.368 -5.994 1.00 94.19 387 LEU A C 1
ATOM 2984 O O . LEU A 1 387 ? -6.414 3.109 -5.510 1.00 94.19 387 LEU A O 1
ATOM 2988 N N . THR A 1 388 ? -8.097 4.549 -5.819 1.00 91.62 388 THR A N 1
ATOM 2989 C CA . THR A 1 388 ? -7.578 5.626 -4.969 1.00 91.62 388 THR A CA 1
ATOM 2990 C C . THR A 1 388 ? -8.066 5.498 -3.520 1.00 91.62 388 THR A C 1
ATOM 2992 O O . THR A 1 388 ? -9.062 4.832 -3.235 1.00 91.62 388 THR A O 1
ATOM 2995 N N . SER A 1 389 ? -7.394 6.175 -2.578 1.00 87.56 389 SER A N 1
ATOM 2996 C CA . SER A 1 389 ? -7.809 6.183 -1.162 1.00 87.56 389 SER A CA 1
ATOM 2997 C C . SER A 1 389 ? -9.276 6.620 -0.963 1.00 87.56 389 SER A C 1
ATOM 2999 O O . SER A 1 389 ? -9.986 5.915 -0.250 1.00 87.56 389 SER A O 1
ATOM 3001 N N . PRO A 1 390 ? -9.795 7.682 -1.620 1.00 91.56 390 PRO A N 1
ATOM 3002 C CA . PRO A 1 390 ? -11.202 8.074 -1.469 1.00 91.56 390 PRO A CA 1
ATOM 3003 C C . PRO A 1 390 ? -12.212 7.114 -2.122 1.00 91.56 390 PRO A C 1
ATOM 3005 O O . PRO A 1 390 ? -13.397 7.155 -1.799 1.00 91.56 390 PRO A O 1
ATOM 3008 N N . GLU A 1 391 ? -11.794 6.263 -3.067 1.00 95.38 391 GLU A N 1
ATOM 3009 C CA . GLU A 1 391 ? -12.656 5.200 -3.610 1.00 95.38 391 GLU A CA 1
ATOM 3010 C C . GLU A 1 391 ? -12.761 4.034 -2.616 1.00 95.38 391 GLU A C 1
ATOM 3012 O O . GLU A 1 391 ? -13.865 3.569 -2.333 1.00 95.38 391 GLU A O 1
ATOM 3017 N N . VAL A 1 392 ? -11.640 3.622 -2.011 1.00 93.38 392 VAL A N 1
ATOM 3018 C CA . VAL A 1 392 ? -11.621 2.574 -0.973 1.00 93.38 392 VAL A CA 1
ATOM 3019 C C . VAL A 1 392 ? -12.320 3.017 0.312 1.00 93.38 392 VAL A C 1
ATOM 3021 O O . VAL A 1 392 ? -13.029 2.217 0.915 1.00 93.38 392 VAL A O 1
ATOM 3024 N N . GLU A 1 393 ? -12.216 4.291 0.688 1.00 91.75 393 GLU A N 1
ATOM 3025 C CA . GLU A 1 393 ? -12.956 4.879 1.814 1.00 91.75 393 GLU A CA 1
ATOM 3026 C C . GLU A 1 393 ? -14.471 4.694 1.650 1.00 91.75 393 GLU A C 1
ATOM 3028 O O . GLU A 1 393 ? -15.133 4.142 2.529 1.00 91.75 393 GLU A O 1
ATOM 3033 N N . LYS A 1 394 ? -15.015 5.028 0.469 1.00 94.94 394 LYS A N 1
ATOM 3034 C CA . LYS A 1 394 ? -16.439 4.830 0.140 1.00 94.94 394 LYS A CA 1
ATOM 3035 C C . LYS A 1 394 ? -16.860 3.361 0.213 1.00 94.94 394 LYS A C 1
ATOM 3037 O O . LYS A 1 394 ? -17.958 3.065 0.688 1.00 94.94 394 LYS A O 1
ATOM 3042 N N . ILE A 1 395 ? -16.003 2.443 -0.243 1.00 97.12 395 ILE A N 1
ATOM 3043 C CA . ILE A 1 395 ? -16.241 0.994 -0.154 1.00 97.12 395 ILE A CA 1
ATOM 3044 C C . ILE A 1 395 ? -16.275 0.550 1.314 1.00 97.12 395 ILE A C 1
ATOM 3046 O O . ILE A 1 395 ? -17.203 -0.154 1.709 1.00 97.12 395 ILE A O 1
ATOM 3050 N N . CYS A 1 396 ? -15.323 0.995 2.136 1.00 94.81 396 CYS A N 1
ATOM 3051 C CA . CYS A 1 396 ? -15.277 0.696 3.567 1.00 94.81 396 CYS A CA 1
ATOM 3052 C C . CYS A 1 396 ? -16.478 1.279 4.333 1.00 94.81 396 CYS A C 1
ATOM 3054 O O . CYS A 1 396 ? -17.023 0.602 5.200 1.00 94.81 396 CYS A O 1
ATOM 3056 N N . ASP A 1 397 ? -16.956 2.475 3.986 1.00 91.62 397 ASP A N 1
ATOM 3057 C CA . ASP A 1 397 ? -18.154 3.083 4.586 1.00 91.62 397 ASP A CA 1
ATOM 3058 C C . ASP A 1 397 ? -19.454 2.341 4.240 1.00 91.62 397 ASP A C 1
ATOM 3060 O O . ASP A 1 397 ? -20.356 2.205 5.074 1.00 91.62 397 ASP A O 1
ATOM 3064 N N . LEU A 1 398 ? -19.574 1.848 3.003 1.00 91.81 398 LEU A N 1
ATOM 3065 C CA . LEU A 1 398 ? -20.667 0.958 2.604 1.00 91.81 398 LEU A CA 1
ATOM 3066 C C . LEU A 1 398 ? -20.566 -0.389 3.337 1.00 91.81 398 LEU A C 1
ATOM 3068 O O . LEU A 1 398 ? -21.577 -0.903 3.824 1.00 91.81 398 LEU A O 1
ATOM 3072 N N . ALA A 1 399 ? -19.351 -0.923 3.466 1.00 94.25 399 ALA A N 1
ATOM 3073 C CA . ALA A 1 399 ? -19.084 -2.208 4.097 1.00 94.25 399 ALA A CA 1
ATOM 3074 C C . ALA A 1 399 ? -19.347 -2.179 5.605 1.00 94.25 399 ALA A C 1
ATOM 3076 O O . ALA A 1 399 ? -19.917 -3.131 6.133 1.00 94.25 399 ALA A O 1
ATOM 3077 N N . ALA A 1 400 ? -19.017 -1.078 6.285 1.00 90.19 400 ALA A N 1
ATOM 3078 C CA . ALA A 1 400 ? -19.322 -0.859 7.694 1.00 90.19 400 ALA A CA 1
ATOM 3079 C C . ALA A 1 400 ? -20.821 -1.069 7.966 1.00 90.19 400 ALA A C 1
ATOM 3081 O O . ALA A 1 400 ? -21.191 -1.913 8.786 1.00 90.19 400 ALA A O 1
ATOM 3082 N N . ARG A 1 401 ? -21.692 -0.409 7.180 1.00 84.69 401 ARG A N 1
ATOM 3083 C CA . ARG A 1 401 ? -23.159 -0.552 7.293 1.00 84.69 401 ARG A CA 1
ATOM 3084 C C . ARG A 1 401 ? -23.614 -1.999 7.118 1.00 84.69 401 ARG A C 1
ATOM 3086 O O . ARG A 1 401 ? -24.524 -2.447 7.811 1.00 84.69 401 ARG A O 1
ATOM 3093 N N . LYS A 1 402 ? -23.005 -2.747 6.197 1.00 87.12 402 LYS A N 1
ATOM 3094 C CA . LYS A 1 402 ? -23.323 -4.169 5.984 1.00 87.12 402 LYS A CA 1
ATOM 3095 C C . LYS A 1 402 ? -22.819 -5.046 7.134 1.00 87.12 402 LYS A C 1
ATOM 3097 O O . LYS A 1 402 ? -23.517 -5.975 7.526 1.00 87.12 402 LYS A O 1
ATOM 3102 N N . TYR A 1 403 ? -21.642 -4.755 7.679 1.00 85.88 403 TYR A N 1
ATOM 3103 C CA . TYR A 1 403 ? -21.004 -5.526 8.745 1.00 85.88 403 TYR A CA 1
ATOM 3104 C C . TYR A 1 403 ? -21.773 -5.448 10.068 1.00 85.88 403 TYR A C 1
ATOM 3106 O O . TYR A 1 403 ? -22.172 -6.493 10.583 1.00 85.88 403 TYR A O 1
ATOM 3114 N N . ALA A 1 404 ? -22.089 -4.237 10.542 1.00 79.56 404 ALA A N 1
ATOM 3115 C CA . ALA A 1 404 ? -22.874 -4.032 11.764 1.00 79.56 404 ALA A CA 1
ATOM 3116 C C . ALA A 1 404 ? -24.246 -4.737 11.688 1.00 79.56 404 ALA A C 1
ATOM 3118 O O . ALA A 1 404 ? -24.656 -5.451 12.600 1.00 79.56 404 ALA A O 1
ATOM 3119 N N . ASN A 1 405 ? -24.922 -4.659 10.533 1.00 71.19 405 ASN A N 1
ATOM 3120 C CA . ASN A 1 405 ? -26.178 -5.381 10.305 1.00 71.19 405 ASN A CA 1
ATOM 3121 C C . ASN A 1 405 ? -26.026 -6.918 10.372 1.00 71.19 405 ASN A C 1
ATOM 3123 O O . ASN A 1 405 ? -26.932 -7.606 10.847 1.00 71.19 405 ASN A O 1
ATOM 3127 N N . ARG A 1 406 ? -24.901 -7.481 9.909 1.00 70.50 406 ARG A N 1
ATOM 3128 C CA . ARG A 1 406 ? -24.664 -8.939 9.860 1.00 70.50 406 ARG A CA 1
ATOM 3129 C C . ARG A 1 406 ? -24.305 -9.558 11.207 1.00 70.50 406 ARG A C 1
ATOM 3131 O O . ARG A 1 406 ? -24.613 -10.732 11.402 1.00 70.50 406 ARG A O 1
ATOM 3138 N N . LEU A 1 407 ? -23.729 -8.802 12.143 1.00 63.34 407 LEU A N 1
ATOM 3139 C CA . LEU A 1 407 ? -23.491 -9.283 13.513 1.00 63.34 407 LEU A CA 1
ATOM 3140 C C . LEU A 1 407 ? -24.797 -9.692 14.223 1.00 63.34 407 LEU A C 1
ATOM 3142 O O . LEU A 1 407 ? -24.775 -10.528 15.122 1.00 63.34 407 LEU A O 1
ATOM 3146 N N . THR A 1 408 ? -25.949 -9.207 13.744 1.00 50.47 408 THR A N 1
ATOM 3147 C CA . THR A 1 408 ? -27.276 -9.630 14.223 1.00 50.47 408 THR A CA 1
ATOM 3148 C C . THR A 1 408 ? -27.837 -10.890 13.540 1.00 50.47 408 THR A C 1
ATOM 3150 O O . THR A 1 408 ? -28.714 -11.541 14.111 1.00 50.47 408 THR A O 1
ATOM 3153 N N . LYS A 1 409 ? -27.382 -11.246 12.322 1.00 48.34 409 LYS A N 1
ATOM 3154 C CA . LYS A 1 409 ? -27.892 -12.374 11.508 1.00 48.34 409 LYS A CA 1
ATOM 3155 C C . LYS A 1 409 ? -26.836 -12.891 10.518 1.00 48.34 409 LYS A C 1
ATOM 3157 O O . LYS A 1 409 ? -26.607 -12.278 9.476 1.00 48.34 409 LYS A O 1
ATOM 3162 N N . VAL A 1 410 ? -26.268 -14.071 10.780 1.00 42.31 410 VAL A N 1
ATOM 3163 C CA . VAL A 1 410 ? -25.281 -14.710 9.888 1.00 42.31 410 VAL A CA 1
ATOM 3164 C C . VAL A 1 410 ? -25.950 -15.702 8.931 1.00 42.31 410 VAL A C 1
ATOM 3166 O O . VAL A 1 410 ? -26.616 -16.641 9.358 1.00 42.31 410 VAL A O 1
ATOM 3169 N N . SER A 1 411 ? -25.718 -15.535 7.627 1.00 47.75 411 SER A N 1
ATOM 3170 C CA . SER A 1 411 ? -25.973 -16.563 6.610 1.00 47.75 411 SER A CA 1
ATOM 3171 C C . SER A 1 411 ? -24.909 -16.470 5.517 1.00 47.75 411 SER A C 1
ATOM 3173 O O . SER A 1 411 ? -24.933 -15.564 4.688 1.00 47.75 411 SER A O 1
ATOM 3175 N N . THR A 1 412 ? -23.971 -17.417 5.525 1.00 54.56 412 THR A N 1
ATOM 3176 C CA . THR A 1 412 ? -22.817 -17.509 4.613 1.00 54.56 412 THR A CA 1
ATOM 3177 C C . THR A 1 412 ? -23.149 -18.243 3.305 1.00 54.56 412 THR A C 1
ATOM 3179 O O . THR A 1 412 ? -22.298 -18.907 2.711 1.00 54.56 412 THR A O 1
ATOM 3182 N N . LEU A 1 413 ? -24.405 -18.165 2.852 1.00 59.34 413 LEU A N 1
ATOM 3183 C CA . LEU A 1 413 ? -24.861 -18.817 1.624 1.00 59.34 413 LEU A CA 1
ATOM 3184 C C . LEU A 1 413 ? -24.263 -18.138 0.385 1.00 59.34 413 LEU A C 1
ATOM 3186 O O . LEU A 1 413 ? -24.785 -17.137 -0.109 1.00 59.34 413 LEU A O 1
ATOM 3190 N N . ILE A 1 414 ? -23.201 -18.741 -0.153 1.00 60.66 414 ILE A N 1
ATOM 3191 C CA . ILE A 1 414 ? -22.721 -18.481 -1.513 1.00 60.66 414 ILE A CA 1
ATOM 3192 C C . ILE A 1 414 ? -23.826 -18.920 -2.483 1.00 60.66 414 ILE A C 1
ATOM 3194 O O . ILE A 1 414 ? -24.149 -20.105 -2.560 1.00 60.66 414 ILE A O 1
ATOM 3198 N N . ARG A 1 415 ? -24.416 -17.970 -3.217 1.00 67.94 415 ARG A N 1
ATOM 3199 C CA . ARG A 1 415 ? -25.464 -18.251 -4.218 1.00 67.94 415 ARG A CA 1
ATOM 3200 C C . ARG A 1 415 ? -24.880 -18.656 -5.570 1.00 67.94 415 ARG A C 1
ATOM 3202 O O . ARG A 1 415 ? -25.512 -19.400 -6.312 1.00 67.94 415 ARG A O 1
ATOM 3209 N N . THR A 1 416 ? -23.670 -18.192 -5.862 1.00 74.44 416 THR A N 1
ATOM 3210 C CA . THR A 1 416 ? -22.950 -18.404 -7.121 1.00 74.44 416 THR A CA 1
ATOM 3211 C C . THR A 1 416 ? -21.547 -18.901 -6.800 1.00 74.44 416 THR A C 1
ATOM 3213 O O . THR A 1 416 ? -20.764 -18.187 -6.175 1.00 74.44 416 THR A O 1
ATOM 3216 N N . ARG A 1 417 ? -21.222 -20.137 -7.193 1.00 83.62 417 ARG A N 1
ATOM 3217 C CA . ARG A 1 417 ? -19.874 -20.695 -7.010 1.00 83.62 417 ARG A CA 1
ATOM 3218 C C . ARG A 1 417 ? -18.880 -19.926 -7.901 1.00 83.62 417 ARG A C 1
ATOM 3220 O O . ARG A 1 417 ? -19.220 -19.693 -9.059 1.00 83.62 417 ARG A O 1
ATOM 3227 N N . PRO A 1 418 ? -17.680 -19.561 -7.412 1.00 91.31 418 PRO A N 1
ATOM 3228 C CA . PRO A 1 418 ? -16.656 -18.958 -8.258 1.00 91.31 418 PRO A CA 1
ATOM 3229 C C . PRO A 1 418 ? -16.167 -19.942 -9.329 1.00 91.31 418 PRO A C 1
ATOM 3231 O O . PRO A 1 418 ? -16.021 -21.140 -9.063 1.00 91.31 418 PRO A O 1
ATOM 3234 N N . GLU A 1 419 ? -15.890 -19.429 -10.524 1.00 95.88 419 GLU A N 1
ATOM 3235 C CA . GLU A 1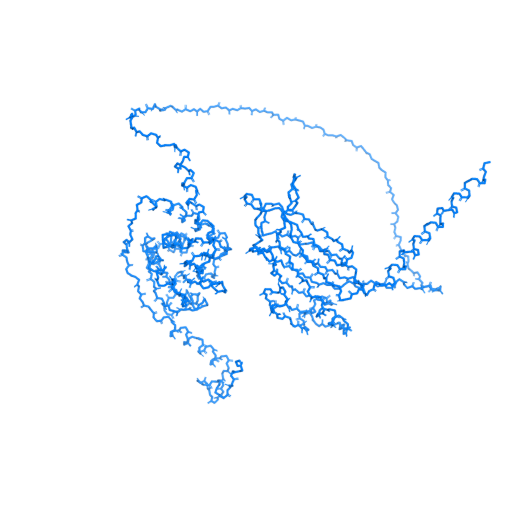 419 ? -15.265 -20.179 -11.615 1.00 95.88 419 GLU A CA 1
ATOM 3236 C C . GLU A 1 419 ? -13.744 -20.188 -11.433 1.00 95.88 419 GLU A C 1
ATOM 3238 O O . GLU A 1 419 ? -13.150 -19.145 -11.178 1.00 95.88 419 GLU A O 1
ATOM 3243 N N . GLN A 1 420 ? -13.097 -21.348 -11.543 1.00 96.50 420 GLN A N 1
ATOM 3244 C CA . GLN A 1 420 ? -11.643 -21.449 -11.395 1.00 96.50 420 GLN A CA 1
ATOM 3245 C C . GLN A 1 420 ? -10.962 -21.312 -12.760 1.00 96.50 420 GLN A C 1
ATOM 3247 O O . GLN A 1 420 ? -11.360 -21.987 -13.708 1.00 96.50 420 GLN A O 1
ATOM 3252 N N . VAL A 1 421 ? -9.948 -20.449 -12.864 1.00 97.06 421 VAL A N 1
ATOM 3253 C CA . VAL A 1 421 ? -9.356 -20.050 -14.152 1.00 97.06 421 VAL A CA 1
ATOM 3254 C C . VAL A 1 421 ? -7.828 -20.095 -14.142 1.00 97.06 421 VAL A C 1
ATOM 3256 O O . VAL A 1 421 ? -7.180 -19.607 -13.217 1.00 97.06 421 VAL A O 1
ATOM 3259 N N . ASP A 1 422 ? -7.227 -20.606 -15.219 1.00 95.75 422 ASP A N 1
ATOM 3260 C CA . ASP A 1 422 ? -5.774 -20.541 -15.424 1.00 95.75 422 ASP A CA 1
ATOM 3261 C C . ASP A 1 422 ? -5.353 -19.216 -16.080 1.00 95.75 422 ASP A C 1
ATOM 3263 O O . ASP A 1 422 ? -4.955 -19.136 -17.246 1.00 95.75 422 ASP A O 1
ATOM 3267 N N . PHE A 1 423 ? -5.461 -18.139 -15.303 1.00 97.19 423 PHE A N 1
ATOM 3268 C CA . PHE A 1 423 ? -4.966 -16.832 -15.725 1.00 97.19 423 PHE A CA 1
ATOM 3269 C C . PHE A 1 423 ? -3.430 -16.775 -15.759 1.00 97.19 423 PHE A C 1
ATOM 3271 O O . PHE A 1 423 ? -2.843 -16.078 -16.590 1.00 97.19 423 PHE A O 1
ATOM 3278 N N . MET A 1 424 ? -2.751 -17.515 -14.877 1.00 96.75 424 MET A N 1
ATOM 3279 C CA . MET A 1 424 ? -1.301 -17.405 -14.724 1.00 96.75 424 MET A CA 1
ATOM 3280 C C . MET A 1 424 ? -0.539 -17.965 -15.928 1.00 96.75 424 MET A C 1
ATOM 3282 O O . MET A 1 424 ? 0.446 -17.344 -16.341 1.00 96.75 424 MET A O 1
ATOM 3286 N N . SER A 1 425 ? -1.003 -19.050 -16.559 1.00 95.94 425 SER A N 1
ATOM 3287 C CA . SER A 1 425 ? -0.426 -19.523 -17.826 1.00 95.94 425 SER A CA 1
ATOM 3288 C C . SER A 1 425 ? -0.565 -18.488 -18.945 1.00 95.94 425 SER A C 1
ATOM 3290 O O . SER A 1 425 ? 0.395 -18.245 -19.685 1.00 95.94 425 SER A O 1
ATOM 3292 N N . ALA A 1 426 ? -1.725 -17.829 -19.048 1.00 96.00 426 ALA A N 1
ATOM 3293 C CA . ALA A 1 426 ? -1.961 -16.783 -20.041 1.00 96.00 426 ALA A CA 1
ATOM 3294 C C . ALA A 1 426 ? -1.081 -15.546 -19.794 1.00 96.00 426 ALA A C 1
ATOM 3296 O O . ALA A 1 426 ? -0.421 -15.067 -20.717 1.00 96.00 426 ALA A O 1
ATOM 3297 N N . TYR A 1 427 ? -0.981 -15.080 -18.546 1.00 96.56 427 TYR A N 1
ATOM 3298 C CA . TYR A 1 427 ? -0.121 -13.954 -18.184 1.00 96.56 427 TYR A CA 1
ATOM 3299 C C . TYR A 1 427 ? 1.371 -14.264 -18.396 1.00 96.56 427 TYR A C 1
ATOM 3301 O O . TYR A 1 427 ? 2.107 -13.457 -18.962 1.00 96.56 427 TYR A O 1
ATOM 3309 N N . SER A 1 428 ? 1.811 -15.475 -18.048 1.00 95.94 428 SER A N 1
ATOM 3310 C CA . SER A 1 428 ? 3.188 -15.936 -18.279 1.00 95.94 428 SER A CA 1
ATOM 3311 C C . SER A 1 428 ? 3.499 -16.131 -19.766 1.00 95.94 428 SER A C 1
ATOM 3313 O O . SER A 1 428 ? 4.645 -15.987 -20.186 1.00 95.94 428 SER A O 1
ATOM 3315 N N . LYS A 1 429 ? 2.500 -16.456 -20.598 1.00 95.50 429 LYS A N 1
ATOM 3316 C CA . LYS A 1 429 ? 2.637 -16.416 -22.060 1.00 95.50 429 LYS A CA 1
ATOM 3317 C C . LYS A 1 429 ? 2.777 -14.972 -22.551 1.00 95.50 429 LYS A C 1
ATOM 3319 O O . LYS A 1 429 ? 3.740 -14.686 -23.247 1.00 95.50 429 LYS A O 1
ATOM 3324 N N . HIS A 1 430 ? 1.896 -14.065 -22.133 1.00 95.25 430 HIS A N 1
ATOM 3325 C CA . HIS A 1 430 ? 1.942 -12.650 -22.517 1.00 95.25 430 HIS A CA 1
ATOM 3326 C C . HIS A 1 430 ? 3.293 -11.989 -22.186 1.00 95.25 430 HIS A C 1
ATOM 3328 O O . HIS A 1 430 ? 3.895 -11.359 -23.053 1.00 95.25 430 HIS A O 1
ATOM 3334 N N . LEU A 1 431 ? 3.827 -12.205 -20.977 1.00 94.75 431 LEU A N 1
ATOM 3335 C CA . LEU A 1 431 ? 5.155 -11.706 -20.600 1.00 94.75 431 LEU A CA 1
ATOM 3336 C C . LEU A 1 431 ? 6.283 -12.307 -21.456 1.00 94.75 431 LEU A C 1
ATOM 3338 O O . LEU A 1 431 ? 7.223 -11.594 -21.803 1.00 94.75 431 LEU A O 1
ATOM 3342 N N . ARG A 1 432 ? 6.199 -13.595 -21.821 1.00 94.75 432 ARG A N 1
ATOM 3343 C CA . ARG A 1 432 ? 7.179 -14.230 -22.717 1.00 94.75 432 ARG A CA 1
ATOM 3344 C C . ARG A 1 432 ? 7.140 -13.631 -24.117 1.00 94.75 432 ARG A C 1
ATOM 3346 O O . ARG A 1 432 ? 8.204 -13.310 -24.630 1.00 94.75 432 ARG A O 1
ATOM 3353 N N . GLU A 1 433 ? 5.962 -13.436 -24.707 1.00 95.25 433 GLU A N 1
ATOM 3354 C CA . GLU A 1 433 ? 5.866 -12.821 -26.037 1.00 95.25 433 GLU A CA 1
ATOM 3355 C C . GLU A 1 433 ? 6.390 -11.375 -26.024 1.00 95.25 433 GLU A C 1
ATOM 3357 O O . GLU A 1 433 ? 7.206 -11.041 -26.876 1.00 95.25 433 GLU A O 1
ATOM 3362 N N . ILE A 1 434 ? 6.094 -10.569 -24.989 1.00 94.75 434 ILE A N 1
ATOM 3363 C CA . ILE A 1 434 ? 6.717 -9.238 -24.823 1.00 94.75 434 ILE A CA 1
ATOM 3364 C C . ILE A 1 434 ? 8.250 -9.332 -24.824 1.00 94.75 434 ILE A C 1
ATOM 3366 O O . ILE A 1 434 ? 8.910 -8.528 -25.475 1.00 94.75 434 ILE A O 1
ATOM 3370 N N . ILE A 1 435 ? 8.840 -10.289 -24.100 1.00 94.12 435 ILE A N 1
ATOM 3371 C CA . ILE A 1 435 ? 10.302 -10.464 -24.051 1.00 94.12 435 ILE A CA 1
ATOM 3372 C C . ILE A 1 435 ? 10.853 -10.855 -25.432 1.00 94.12 435 ILE A C 1
ATOM 3374 O O . ILE A 1 435 ? 11.859 -10.291 -25.866 1.00 94.12 435 ILE A O 1
ATOM 3378 N N . LYS A 1 436 ? 10.190 -11.780 -26.136 1.00 94.62 436 LYS A N 1
ATOM 3379 C CA . LYS A 1 436 ? 10.573 -12.220 -27.486 1.00 94.62 436 LYS A CA 1
ATOM 3380 C C . LYS A 1 436 ? 10.504 -11.075 -28.498 1.00 94.62 436 LYS A C 1
ATOM 3382 O O . LYS A 1 436 ? 11.481 -10.828 -29.197 1.00 94.62 436 LYS A O 1
ATOM 3387 N N . GLU A 1 437 ? 9.400 -10.332 -28.525 1.00 95.31 437 GLU A N 1
ATOM 3388 C CA . GLU A 1 437 ? 9.186 -9.169 -29.396 1.00 95.31 437 GLU A CA 1
ATOM 3389 C C . GLU A 1 437 ? 10.154 -8.016 -29.095 1.00 95.31 437 GLU A C 1
ATOM 3391 O O . GLU A 1 437 ? 10.683 -7.399 -30.016 1.00 95.31 437 GLU A O 1
ATOM 3396 N N . ARG A 1 438 ? 10.413 -7.721 -27.812 1.00 94.81 438 ARG A N 1
ATOM 3397 C CA . ARG A 1 438 ? 11.293 -6.614 -27.394 1.00 94.81 438 ARG A CA 1
ATOM 3398 C C . ARG A 1 438 ? 12.771 -6.891 -27.648 1.00 94.81 438 ARG A C 1
ATOM 3400 O O . ARG A 1 438 ? 13.500 -5.944 -27.930 1.00 94.81 438 ARG A O 1
ATOM 3407 N N . ILE A 1 439 ? 13.221 -8.140 -27.504 1.00 93.75 439 ILE A N 1
ATOM 3408 C CA . ILE A 1 439 ? 14.618 -8.514 -27.778 1.00 93.75 439 ILE A CA 1
ATOM 3409 C C . ILE A 1 439 ? 14.815 -8.807 -29.270 1.00 93.75 439 ILE A C 1
ATOM 3411 O O . ILE A 1 439 ? 15.854 -8.457 -29.821 1.00 93.75 439 ILE A O 1
ATOM 3415 N N . ASN A 1 440 ? 13.828 -9.437 -29.916 1.00 93.31 440 ASN A N 1
ATOM 3416 C CA . ASN A 1 440 ? 13.821 -9.787 -31.337 1.00 93.31 440 ASN A CA 1
ATOM 3417 C C . ASN A 1 440 ? 15.128 -10.462 -31.810 1.00 93.31 440 ASN A C 1
ATOM 3419 O O . ASN A 1 440 ? 15.730 -10.066 -32.808 1.00 93.31 440 ASN A O 1
ATOM 3423 N N . HIS A 1 441 ? 15.616 -11.449 -31.045 1.00 92.62 441 HIS A N 1
ATOM 3424 C CA . HIS A 1 441 ? 16.928 -12.054 -31.289 1.00 92.62 441 HIS A CA 1
ATOM 3425 C C . HIS A 1 441 ? 16.953 -12.799 -32.638 1.00 92.62 441 HIS A C 1
ATOM 3427 O O . HIS A 1 441 ? 16.172 -13.741 -32.800 1.00 92.62 441 HIS A O 1
ATOM 3433 N N . PRO A 1 442 ? 17.878 -12.479 -33.567 1.00 92.62 442 PRO A N 1
ATOM 3434 C CA . PRO A 1 442 ? 17.807 -12.937 -34.959 1.00 92.62 442 PRO A CA 1
ATOM 3435 C C . PRO A 1 442 ? 17.834 -14.464 -35.112 1.00 92.62 442 PRO A C 1
ATOM 3437 O O . PRO A 1 442 ? 17.102 -15.013 -35.925 1.00 92.62 442 PRO A O 1
ATOM 3440 N N . GLU A 1 443 ? 18.639 -15.159 -34.303 1.00 93.56 443 GLU A N 1
ATOM 3441 C CA . GLU A 1 443 ? 18.801 -16.622 -34.393 1.00 93.56 443 GLU A CA 1
ATOM 3442 C C . GLU A 1 443 ? 18.059 -17.412 -33.299 1.00 93.56 443 GLU A C 1
ATOM 3444 O O . GLU A 1 443 ? 17.973 -18.638 -33.361 1.00 93.56 443 GLU A O 1
ATOM 3449 N N . HIS A 1 444 ? 17.560 -16.740 -32.255 1.00 91.88 444 HIS A N 1
ATOM 3450 C CA . HIS A 1 444 ? 17.089 -17.368 -31.007 1.00 91.88 444 HIS A CA 1
ATOM 3451 C C . HIS A 1 444 ? 15.800 -16.703 -30.503 1.00 91.88 444 HIS A C 1
ATOM 3453 O O . HIS A 1 444 ? 15.634 -16.488 -29.304 1.00 91.88 444 HIS A O 1
ATOM 3459 N N . TYR A 1 445 ? 14.891 -16.366 -31.422 1.00 92.81 445 TYR A N 1
ATOM 3460 C CA . TYR A 1 445 ? 13.673 -15.604 -31.136 1.00 92.81 445 TYR A CA 1
ATOM 3461 C C . TYR A 1 445 ? 12.830 -16.184 -29.985 1.00 92.81 445 TYR A C 1
ATOM 3463 O O . TYR A 1 445 ? 12.404 -15.430 -29.118 1.00 92.81 445 TYR A O 1
ATOM 3471 N N . ASP A 1 446 ? 12.642 -17.508 -29.917 1.00 93.44 446 ASP A N 1
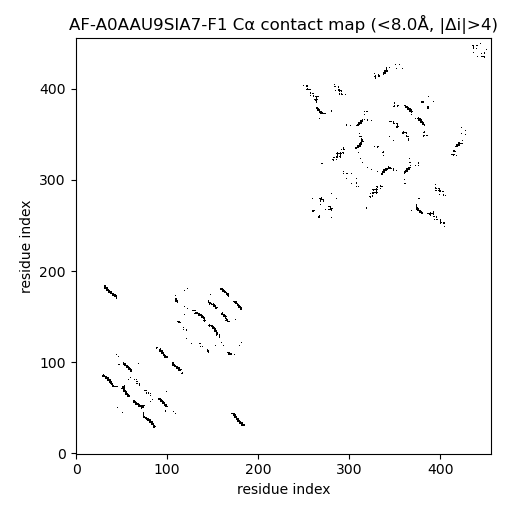ATOM 3472 C CA . ASP A 1 446 ? 11.891 -18.171 -28.834 1.00 93.44 446 ASP A CA 1
ATOM 3473 C C . ASP A 1 446 ? 12.687 -18.378 -27.533 1.00 93.44 446 ASP A C 1
ATOM 3475 O O . ASP A 1 446 ? 12.101 -18.624 -26.477 1.00 93.44 446 ASP A O 1
ATOM 3479 N N . THR A 1 447 ? 14.018 -18.263 -27.574 1.00 92.06 447 THR A N 1
ATOM 3480 C CA . THR A 1 447 ? 14.895 -18.392 -26.397 1.00 92.06 447 THR A CA 1
ATOM 3481 C C . THR A 1 447 ? 15.898 -17.231 -26.308 1.00 92.06 447 THR A C 1
ATOM 3483 O O . THR A 1 447 ? 17.108 -17.472 -26.257 1.00 92.06 447 THR A O 1
ATOM 3486 N N . PRO A 1 448 ? 15.442 -15.964 -26.266 1.00 90.50 448 PRO A N 1
ATOM 3487 C CA . PRO A 1 448 ? 16.311 -14.794 -26.429 1.00 90.50 448 PRO A CA 1
ATOM 3488 C C . PRO A 1 448 ? 17.234 -14.547 -25.223 1.00 90.50 448 PRO A C 1
ATOM 3490 O O . PRO A 1 448 ? 18.175 -13.768 -25.309 1.00 90.50 448 PRO A O 1
ATOM 3493 N N . LEU A 1 449 ? 16.975 -15.226 -24.098 1.00 88.12 449 LEU A N 1
ATOM 3494 C CA . LEU A 1 449 ? 17.773 -15.187 -22.867 1.00 88.12 449 LEU A CA 1
ATOM 3495 C C . LEU A 1 449 ? 18.646 -16.445 -22.677 1.00 88.12 449 LEU A C 1
ATOM 3497 O O . LEU A 1 449 ? 19.188 -16.671 -21.595 1.00 88.12 449 LEU A O 1
ATOM 3501 N N . LYS A 1 450 ? 18.780 -17.302 -23.697 1.00 88.31 450 LYS A N 1
ATOM 3502 C CA . LYS A 1 450 ? 19.590 -18.527 -23.613 1.00 88.31 450 LYS A CA 1
ATOM 3503 C C . LYS A 1 450 ? 21.051 -18.181 -23.298 1.00 88.31 450 LYS A C 1
ATOM 3505 O O . LYS A 1 450 ? 21.681 -17.418 -24.018 1.00 88.31 450 LYS A O 1
ATOM 3510 N N . GLY A 1 451 ? 21.586 -18.756 -22.221 1.00 82.75 451 GLY A N 1
ATOM 3511 C CA . GLY A 1 451 ? 22.955 -18.501 -21.753 1.00 82.75 451 GLY A CA 1
ATOM 3512 C C . GLY A 1 451 ? 23.106 -17.313 -20.794 1.00 82.75 451 GLY A C 1
ATOM 3513 O O . GLY A 1 451 ? 24.146 -17.206 -20.147 1.00 82.75 451 GLY A O 1
ATOM 3514 N N . PHE A 1 452 ? 22.082 -16.469 -20.619 1.00 79.88 452 PHE A N 1
ATOM 3515 C CA . PHE A 1 452 ? 22.100 -15.446 -19.572 1.00 79.88 452 PHE A CA 1
ATOM 3516 C C . PHE A 1 452 ? 21.944 -16.096 -18.195 1.00 79.88 452 PHE A C 1
ATOM 3518 O O . PHE A 1 452 ? 20.999 -16.843 -17.942 1.00 79.88 452 PHE A O 1
ATOM 3525 N N . GLN A 1 453 ? 22.861 -15.777 -17.283 1.00 77.31 453 GLN A N 1
ATOM 3526 C CA . GLN A 1 453 ? 22.764 -16.159 -15.879 1.00 77.31 453 GLN A CA 1
ATOM 3527 C C . GLN A 1 453 ? 22.194 -14.987 -15.081 1.00 77.31 453 GLN A C 1
ATOM 3529 O O . GLN A 1 453 ? 22.802 -13.916 -15.022 1.00 77.31 453 GLN A O 1
ATOM 3534 N N . ALA A 1 454 ? 21.046 -15.191 -14.437 1.00 59.47 454 ALA A N 1
ATOM 3535 C CA . ALA A 1 454 ? 20.598 -14.283 -13.392 1.00 59.47 454 ALA A CA 1
ATOM 3536 C C . ALA A 1 454 ? 21.570 -14.395 -12.208 1.00 59.47 454 ALA A C 1
ATOM 3538 O O . ALA A 1 454 ? 21.715 -15.470 -11.625 1.00 59.47 454 ALA A O 1
ATOM 3539 N N . ARG A 1 455 ? 22.240 -13.293 -11.855 1.00 49.06 455 ARG A N 1
ATOM 3540 C CA . ARG A 1 455 ? 22.911 -13.181 -10.555 1.00 49.06 455 ARG A CA 1
ATOM 3541 C C . ARG A 1 455 ? 21.819 -12.984 -9.505 1.00 49.06 455 ARG A C 1
ATOM 3543 O O . ARG A 1 455 ? 21.220 -11.912 -9.463 1.00 49.06 455 ARG A O 1
ATOM 3550 N N . VAL A 1 456 ? 21.537 -14.052 -8.763 1.00 38.75 456 VAL A N 1
ATOM 3551 C CA . VAL A 1 456 ? 20.617 -14.087 -7.613 1.00 38.75 456 VAL A CA 1
ATOM 3552 C C . VAL A 1 456 ? 21.329 -13.551 -6.376 1.00 38.75 456 VAL A C 1
ATOM 3554 O O . VAL A 1 456 ? 22.513 -13.917 -6.206 1.00 38.75 456 VAL A O 1
#

Nearest PDB structures (foldseek):
  5a4x-assembly1_A  TM=9.795E-01  e=6.737E-23  Arabidopsis thaliana
  4v29-assembly1_B  TM=9.792E-01  e=1.312E-22  Arabidopsis thaliana
  5a50-assembly1_B  TM=9.745E-01  e=2.417E-22  Arabidopsis thaliana
  5a4x-assembly2_B  TM=9.379E-01  e=2.417E-22  Arabidopsis thaliana
  5a52-assembly1_A-2  TM=9.623E-01  e=3.476E-21  Arabidopsis thaliana

Sequence (456 aa):
MNRKFTRKKNIETKIDQKTQRKKRLKMEELAGLLRIRVKKGINLARRDSLSSDPFVVITMGTQKLKGRTVMNNCNPEWNEELTLAIKHPNEPVNLIVYDKDTFTSHDKMGDALIDIKPFLEVHKLGLQELPDGTEVKRVLPTKENCLSEESRIVSKNGKIVQDMILVLRNVECGEVEIQLEWIEVPAMASTSTSSLMASKTVVSKTALFLSTSGIIKRSFLTFTPASPSVKPLKIRSSHATKFDEVTNSLDEDMDQIRRLQNGSDVRGVALEGEKGRAVTLTPAAVEAIAESFGEWVAATEGNGNGVIRVSLGRDPRVSGGKLSTAVFAGLSRAGCLAFDMGLATTPACFMSTLLSPFEYDASIMMTASHLPYTRNGLKFFTKRGGLTSPEVEKICDLAARKYANRLTKVSTLIRTRPEQVDFMSAYSKHLREIIKERINHPEHYDTPLKGFQARV

Foldseek 3Di:
DPPVVVVVVVVVVVVVVVVVVVVVVVLVQFPAKKKKFFFWKAQFDADDPQAFQKWKWKDWDPDIDTFDTDPRDNTDGRRDIDMDGHRDLPTWIKIWMWGDDPPDPTHTRFMFTDNCPVVVVVVVVVDFDDDAFAWDDWDADDPPHFAPGIWTFTDHPRWTKIWGWGWGPPHPGMIITMMMTTDDDPPPDPDDDDDDDDDDDDDDDDDDDDDDDDDDDDDDDDDDDDDDDDDDDDDDDDDPPDPVVLVVVLVVLLVLLLVQQRWLWGKFQQAPDPVPHDGSLDLLSLLLLLLLVLLLLCVPVNPPDDAAEEEEAEAPQPSCVVNVLSNLLSNLNNRHAYEYQYHDDPVLQQCLCPDPPRVGQKYWYWAPVPDDSSMIIIWIYGPVGTDGRVSSSSSSNSSSVVSSVCVVPDDSDNPHDHHYDNSVVVVVVVVQQCVLVVQVDPPQSNCSCPPPDPPD

Secondary structure (DSSP, 8-state):
-HHHHHHHHHHHHHHHHHHHHHHHHHHTT--EEEEEEEEEEES----SSS----EEEEEETTEEEE----TT-SS-EEEEEEEEEES-TTS-EEEEEE---SSS---EEEEEEE--HHHHHHHHTT--SPPTT-EEEEE---SSS-BSS-EEEEEETTEEEEEEEEEPBSSSS-EEEEEEEEE-----------------------------------------------PPP---------HHHHHHHHHHHHHHHHTTEETTEEEEE-SS-STT----S-HHHHHHHHHHHHHHHHHHT--SSSPPEEEEEE-S-TTHHHHHHHHHHHHHHTTPEEEEEEE--HHHHHHTTTSTTT--SEEEEE--TTS-TTEEEEEEEETTEEPPHHHHHHHHHHHHHHHHHHHT------SSPPEE--HHHHHHHHHHHHHHHHH--SS-TT-TTTTPPP--

Solvent-accessible surface area (backbone atoms only — not comparable to full-atom values): 26132 Å² total; per-residue (Å²): 125,74,74,62,58,56,55,49,53,58,47,52,53,50,50,49,54,51,48,52,50,53,50,47,61,61,53,78,60,48,78,39,34,42,34,38,33,41,37,31,37,44,62,34,43,68,83,49,99,88,28,16,28,38,24,45,35,41,36,41,86,91,47,75,48,74,58,70,71,36,75,71,31,33,60,31,77,63,71,39,79,49,74,47,76,42,58,60,89,82,55,66,36,35,42,34,35,27,31,63,56,90,88,59,81,57,47,77,40,18,35,30,59,56,82,55,57,70,58,54,54,56,57,71,67,64,79,69,81,53,58,72,69,43,74,77,48,78,46,72,55,51,96,86,57,27,40,74,48,75,25,46,32,27,25,49,91,71,36,65,35,35,48,42,42,31,39,34,40,90,44,97,36,25,32,36,37,35,34,41,35,74,43,86,72,80,76,80,74,86,76,70,90,80,83,88,83,89,87,89,80,88,86,84,87,87,87,86,85,83,87,81,92,89,89,87,90,88,80,91,87,86,89,83,91,86,84,89,88,83,84,87,85,88,84,80,89,83,82,84,69,59,66,66,63,56,50,50,50,44,53,53,46,26,47,55,42,47,69,24,56,52,65,43,32,37,40,31,30,44,39,80,81,54,88,97,50,74,63,62,49,37,48,66,50,42,18,19,37,27,20,27,42,34,45,47,46,51,73,76,70,50,87,83,82,75,78,49,36,35,37,38,22,22,48,92,50,82,51,43,68,66,43,47,58,19,32,45,32,9,20,27,71,42,61,29,48,40,32,37,38,52,76,42,50,68,68,53,27,45,44,41,20,68,40,82,95,62,47,20,60,26,22,32,31,38,41,39,81,90,52,61,83,42,36,27,28,41,36,46,26,35,74,90,40,70,51,48,38,75,56,45,48,54,24,27,59,50,9,10,62,49,37,42,60,35,80,79,56,86,77,90,73,57,82,51,82,62,47,79,47,78,51,60,64,53,52,55,46,53,55,48,51,52,52,29,66,74,66,54,34,94,91,34,42,95,50,69,61,72,88,67,76,82,88,126

Radius of gyration: 32.47 Å; Cα contacts (8 Å, |Δi|>4): 775; ch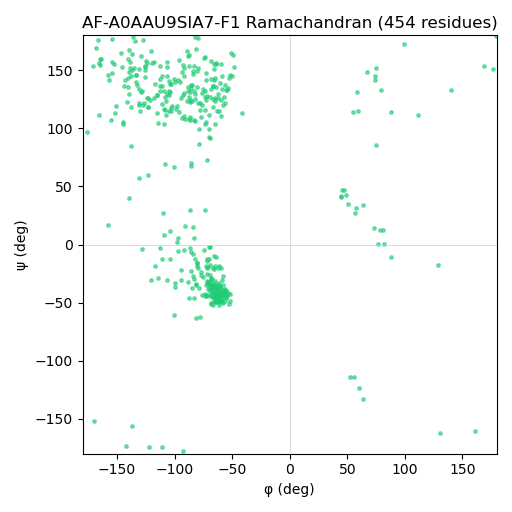ains: 1; bounding box: 91×89×64 Å